Protein AF-0000000075452890 (afdb_homodimer)

Foldseek 3Di:
DAFEEEEEPCQDFLNVLLQVVSVVVPHAYEYEYQDCVNNVVVVRPSYDYDRADLLDPVRLVVVLVCCVPPVLAHQFYEADDFDFFFAAPVPQDPVNLVVRLSRLPVSVVSSCVSRVVRYAANGEYEYEAAQLLDPPGDHDGRGVSRSVSSVNNLVVQLVVLVVCVVRNYAGEYEHEADEPTPVNCVNPVPDDDPHYSNNVSVVVNVCRVPVSVPDGSYYDYHYPDHD/DAFEEEEEPCQDFLNVLLQVVSVVVPHAYEYEYQDCVNNVVVVRPSYDYDHADLLDPVRLVVVLVCCVPPVLAHQFYEADDFDFWFAAPVPQDPVNLVVRLSRLPVSVVSSCVSRVVRYAANGEYEYEAAQLLDPPGDHDGRGVSRSVSSVNNLVVQLVVLVVCVVRNYAGEYEHEADEPTPVNCVNPVPDDDPHYSNRVSVVVNVCRVPVSVPDGSYYDYHYPDHD

Solvent-accessible surface area (backbone atoms only — not comparable to full-atom values): 22468 Å² total; per-residue (Å²): 130,70,47,36,33,39,34,30,36,20,48,48,51,42,29,31,38,30,50,52,53,45,26,73,73,56,21,39,28,42,36,25,15,71,50,48,62,59,51,56,69,64,72,47,91,34,54,44,76,44,75,31,45,67,72,36,67,65,40,50,51,52,49,41,51,45,37,68,75,69,60,59,52,37,42,28,41,37,45,52,44,72,50,79,57,79,40,54,72,84,71,55,45,70,67,57,38,47,60,26,34,35,43,38,36,52,16,49,53,52,52,48,53,59,47,50,86,30,42,48,72,73,14,24,37,37,36,57,42,30,42,52,17,43,82,90,49,77,54,58,69,25,30,50,50,32,22,11,29,27,10,16,37,48,26,32,33,31,26,48,15,56,57,30,46,90,58,38,35,24,16,33,29,40,21,35,37,49,42,52,35,73,68,44,36,71,74,35,74,86,60,82,47,90,36,43,27,58,60,52,18,52,54,51,52,53,40,56,76,49,37,56,82,79,42,61,35,41,79,43,80,53,59,94,51,68,131,128,70,46,36,34,39,35,31,36,19,48,48,52,41,30,32,37,31,50,52,52,45,26,72,73,56,20,39,27,42,37,25,14,71,49,47,63,60,53,57,70,65,73,45,91,34,54,44,78,44,75,32,47,67,73,34,68,66,39,51,52,52,48,42,50,44,36,67,77,69,60,60,52,37,43,28,40,35,44,52,45,70,50,79,58,78,39,55,72,85,71,56,46,70,66,56,38,48,58,26,33,35,44,38,35,53,16,48,53,50,52,47,54,58,48,50,86,32,40,48,72,72,15,26,36,36,36,56,42,29,42,50,17,42,81,90,48,78,55,58,69,26,30,50,52,33,22,10,30,26,10,16,38,48,27,32,32,33,25,46,15,56,56,30,46,88,58,40,35,22,17,33,28,39,20,35,38,50,44,53,35,72,67,44,36,69,75,35,72,87,60,82,49,91,36,43,27,60,60,52,18,51,54,50,52,52,40,54,76,50,38,57,82,82,43,63,36,41,78,43,78,54,59,94,53,68,132

pLDDT: mean 97.66, std 2.26, range [83.19, 99.0]

Sequence (454 aa):
MAKKIIITGTSRGIGLALAKQLAEAGHQVLALSRNETPIQALKHQGIQSLPFDITSRTSLEQLSIFLKEQWGRVDVLIHNAGKLVNKPFEVITSSDFLSVYEVNVFGVAHLTQVVLPFMPTESHVVAISSMGGVQGSLKFSGLAAYSSSKGALITLMELLAEEYKDKKIAFNTLALGAVQTEMLQEAFPDYQANTSPEQMAEFIANFALNGHKWFNGKLIQVSNTTPMAKKIIITGTSRGIGLALAKQLAEAGHQVLALSRNETPIQALKHQGIQSLPFDITSRTSLEQLSIFLKEQWGRVDVLIHNAGKLVNKPFEVITSSDFLSVYEVNVFGVAHLTQVVLPFMPTESHVVAISSMGGVQGSLKFSGLAAYSSSKGALITLMELLAEEYKDKKIAFNTLALGAVQTEMLQEAFPDYQANTSPEQMAEFIANFALNGHKWFNGKLIQVSNTTP

Radius of gyration: 22.56 Å; Cα contacts (8 Å, |Δi|>4): 1018; chains: 2; bounding box: 53×70×48 Å

Nearest PDB structures (foldseek):
  5b1y-assembly1_A  TM=8.473E-01  e=6.277E-19  Aeropyrum pernix K1
  5jc8-assembly1_B  TM=8.813E-01  e=8.696E-18  Paraburkholderia xenovorans LB400
  6ci8-assembly1_B  TM=8.709E-01  e=1.117E-17  Mycolicibacterium smegmatis MC2 155
  5jc8-assembly1_A  TM=8.730E-01  e=8.810E-17  Paraburkholderia xenovorans LB400
  5jc8-assembly1_D  TM=8.670E-01  e=1.205E-16  Paraburkholderia xenovorans LB400

InterPro domains:
  IPR002347 Short-chain dehydrogenase/reductase SDR [PF00106] (3-190)
  IPR002347 Short-chain dehydrogenase/reductase SDR [PR00080] (72-83)
  IPR002347 Short-chain dehydrogenase/reductase SDR [PR00080] (123-131)
  IPR002347 Short-chain dehydrogenase/reductase SDR [PR00080] (146-165)
  IPR002347 Short-chain dehydrogenase/reductase SDR [PR00081] (4-21)
  IPR002347 Short-chain dehydrogenase/reductase SDR [PR00081] (72-83)
  IPR002347 Short-chain dehydrogenase/reductase SDR [PR00081] (117-133)
  IPR002347 Short-chain dehydrogenase/reductase SDR [PR00081] (146-165)
  IPR002347 Short-chain dehydrogenase/reductase SDR [PR00081] (167-184)
  IPR036291 NAD(P)-binding domain superfamily [SSF51735] (3-224)
  IPR057326 Ketoreductase domain [SM00822] (3-163)

Structure (mmCIF, N/CA/C/O backbone):
data_AF-0000000075452890-model_v1
#
loop_
_entity.id
_entity.type
_entity.pdbx_description
1 polymer '3-ketoacyl-acyl carrier protein reductase'
#
loop_
_atom_site.group_PDB
_atom_site.id
_atom_site.type_symbol
_atom_site.label_atom_id
_atom_site.label_alt_id
_atom_site.label_comp_id
_atom_site.label_asym_id
_atom_site.label_entity_id
_atom_site.label_seq_id
_atom_site.pdbx_PDB_ins_code
_atom_site.Cartn_x
_atom_site.Cartn_y
_atom_site.Cartn_z
_atom_site.occupancy
_atom_site.B_iso_or_equiv
_atom_site.auth_seq_id
_atom_site.auth_comp_id
_atom_site.auth_asym_id
_atom_site.auth_atom_id
_atom_site.pdbx_PDB_model_num
ATOM 1 N N . MET A 1 1 ? 3.787 -28.406 -22.344 1 83.44 1 MET A N 1
ATOM 2 C CA . MET A 1 1 ? 4.309 -29.141 -21.188 1 83.44 1 MET A CA 1
ATOM 3 C C . MET A 1 1 ? 3.631 -28.688 -19.891 1 83.44 1 MET A C 1
ATOM 5 O O . MET A 1 1 ? 3.223 -27.531 -19.781 1 83.44 1 MET A O 1
ATOM 9 N N . ALA A 1 2 ? 3.385 -29.578 -19.031 1 95.12 2 ALA A N 1
ATOM 10 C CA . ALA A 1 2 ? 2.711 -29.297 -17.766 1 95.12 2 ALA A CA 1
ATOM 11 C C . ALA A 1 2 ? 3.527 -28.344 -16.906 1 95.12 2 ALA A C 1
ATOM 13 O O . ALA A 1 2 ? 4.75 -28.453 -16.828 1 95.12 2 ALA A O 1
ATOM 14 N N . LYS A 1 3 ? 2.855 -27.312 -16.516 1 98.12 3 LYS A N 1
ATOM 15 C CA . LYS A 1 3 ? 3.479 -26.344 -15.625 1 98.12 3 LYS A CA 1
ATOM 16 C C . LYS A 1 3 ? 3.195 -26.672 -14.164 1 98.12 3 LYS A C 1
ATOM 18 O O . LYS A 1 3 ? 2.201 -27.344 -13.859 1 98.12 3 LYS A O 1
ATOM 23 N N . LYS A 1 4 ? 4.133 -26.281 -13.273 1 98.81 4 LYS A N 1
ATOM 24 C CA . LYS A 1 4 ? 3.932 -26.328 -11.836 1 98.81 4 LYS A CA 1
ATOM 25 C C . LYS A 1 4 ? 3.494 -24.984 -11.289 1 98.81 4 LYS A C 1
ATOM 27 O O . LYS A 1 4 ? 4.242 -24 -11.367 1 98.81 4 LYS A O 1
ATOM 32 N N . ILE A 1 5 ? 2.264 -24.953 -10.688 1 98.94 5 ILE A N 1
ATOM 33 C CA . ILE A 1 5 ? 1.604 -23.688 -10.375 1 98.94 5 ILE A CA 1
ATOM 34 C C . ILE A 1 5 ? 1.183 -23.672 -8.906 1 98.94 5 ILE A C 1
ATOM 36 O O . ILE A 1 5 ? 0.545 -24.609 -8.43 1 98.94 5 ILE A O 1
ATOM 40 N N . ILE A 1 6 ? 1.608 -22.625 -8.188 1 98.94 6 ILE A N 1
ATOM 41 C CA . ILE A 1 6 ? 1.151 -22.422 -6.816 1 98.94 6 ILE A CA 1
ATOM 42 C C . ILE A 1 6 ? 0.046 -21.359 -6.801 1 98.94 6 ILE A C 1
ATOM 44 O O . ILE A 1 6 ? 0.167 -20.312 -7.441 1 98.94 6 ILE A O 1
ATOM 48 N N . ILE A 1 7 ? -1.047 -21.641 -6.117 1 98.94 7 ILE A N 1
ATOM 49 C CA . ILE A 1 7 ? -2.154 -20.703 -5.969 1 98.94 7 ILE A CA 1
ATOM 50 C C . ILE A 1 7 ? -2.516 -20.562 -4.492 1 98.94 7 ILE A C 1
ATOM 52 O O . ILE A 1 7 ? -2.676 -21.562 -3.787 1 98.94 7 ILE A O 1
ATOM 56 N N . THR A 1 8 ? -2.615 -19.344 -4.023 1 98.88 8 THR A N 1
ATOM 57 C CA . THR A 1 8 ? -3.102 -19.109 -2.668 1 98.88 8 THR A CA 1
ATOM 58 C C . THR A 1 8 ? -4.602 -18.828 -2.672 1 98.88 8 THR A C 1
ATOM 60 O O . THR A 1 8 ? -5.148 -18.359 -3.67 1 98.88 8 THR A O 1
ATOM 63 N N . GLY A 1 9 ? -5.266 -19.062 -1.502 1 98.44 9 GLY A N 1
ATOM 64 C CA . GLY A 1 9 ? -6.68 -18.766 -1.364 1 98.44 9 GLY A CA 1
ATOM 65 C C . GLY A 1 9 ? -7.562 -19.656 -2.225 1 98.44 9 GLY A C 1
ATOM 66 O O . GLY A 1 9 ? -8.398 -19.156 -2.984 1 98.44 9 GLY A O 1
ATOM 67 N N . THR A 1 10 ? -7.453 -20.969 -2.045 1 98.5 10 THR A N 1
ATOM 68 C CA . THR A 1 10 ? -8.078 -21.891 -2.986 1 98.5 10 THR A CA 1
ATOM 69 C C . THR A 1 10 ? -9.297 -22.562 -2.352 1 98.5 10 THR A C 1
ATOM 71 O O . THR A 1 10 ? -9.797 -23.562 -2.873 1 98.5 10 THR A O 1
ATOM 74 N N . SER A 1 11 ? -9.805 -22.062 -1.229 1 97.44 11 SER A N 1
ATOM 75 C CA . SER A 1 11 ? -10.867 -22.734 -0.499 1 97.44 11 SER A CA 1
ATOM 76 C C . SER A 1 11 ? -12.234 -22.406 -1.097 1 97.44 11 SER A C 1
ATOM 78 O O . SER A 1 11 ? -13.219 -23.109 -0.824 1 97.44 11 SER A O 1
ATOM 80 N N . ARG A 1 12 ? -12.352 -21.312 -1.846 1 96.69 12 ARG A N 1
ATOM 81 C CA . ARG A 1 12 ? -13.617 -20.891 -2.439 1 96.69 12 ARG A CA 1
ATOM 82 C C . ARG A 1 12 ? -13.383 -19.875 -3.553 1 96.69 12 ARG A C 1
ATOM 84 O O . ARG A 1 12 ? -12.25 -19.469 -3.801 1 96.69 12 ARG A O 1
ATOM 91 N N . GLY A 1 13 ? -14.383 -19.609 -4.234 1 97.75 13 GLY A N 1
ATOM 92 C CA . GLY A 1 13 ? -14.367 -18.484 -5.156 1 97.75 13 GLY A CA 1
ATOM 93 C C . GLY A 1 13 ? -13.43 -18.672 -6.328 1 97.75 13 GLY A C 1
ATOM 94 O O . GLY A 1 13 ? -13.422 -19.734 -6.953 1 97.75 13 GLY A O 1
ATOM 95 N N . ILE A 1 14 ? -12.734 -17.625 -6.664 1 98.69 14 ILE A N 1
ATOM 96 C CA . ILE A 1 14 ? -11.883 -17.578 -7.848 1 98.69 14 ILE A CA 1
ATOM 97 C C . ILE A 1 14 ? -10.75 -18.594 -7.715 1 98.69 14 ILE A C 1
ATOM 99 O O . ILE A 1 14 ? -10.445 -19.312 -8.664 1 98.69 14 ILE A O 1
ATOM 103 N N . GLY A 1 15 ? -10.141 -18.688 -6.496 1 98.75 15 GLY A N 1
ATOM 104 C CA . GLY A 1 15 ? -9.016 -19.594 -6.281 1 98.75 15 GLY A CA 1
ATOM 105 C C . GLY A 1 15 ? -9.375 -21.047 -6.488 1 98.75 15 GLY A C 1
ATOM 106 O O . GLY A 1 15 ? -8.602 -21.812 -7.074 1 98.75 15 GLY A O 1
ATOM 107 N N . LEU A 1 16 ? -10.523 -21.391 -5.988 1 98.62 16 LEU A N 1
ATOM 108 C CA . LEU A 1 16 ? -11 -22.75 -6.152 1 98.62 16 LEU A CA 1
ATOM 109 C C . LEU A 1 16 ? -11.227 -23.078 -7.625 1 98.62 16 LEU A C 1
ATOM 111 O O . LEU A 1 16 ? -10.773 -24.109 -8.117 1 98.62 16 LEU A O 1
ATOM 115 N N . ALA A 1 17 ? -11.891 -22.172 -8.336 1 98.75 17 ALA A N 1
ATOM 116 C CA . ALA A 1 17 ? -12.164 -22.344 -9.766 1 98.75 17 ALA A CA 1
ATOM 117 C C . ALA A 1 17 ? -10.867 -22.391 -10.57 1 98.75 17 ALA A C 1
ATOM 119 O O . ALA A 1 17 ? -10.727 -23.172 -11.5 1 98.75 17 ALA A O 1
ATOM 120 N N . LEU A 1 18 ? -9.953 -21.594 -10.195 1 98.81 18 LEU A N 1
ATOM 121 C CA . LEU A 1 18 ? -8.664 -21.469 -10.867 1 98.81 18 LEU A CA 1
ATOM 122 C C . LEU A 1 18 ? -7.852 -22.75 -10.734 1 98.81 18 LEU A C 1
ATOM 124 O O . LEU A 1 18 ? -7.305 -23.25 -11.719 1 98.81 18 LEU A O 1
ATOM 128 N N . ALA A 1 19 ? -7.781 -23.266 -9.508 1 98.88 19 ALA A N 1
ATOM 129 C CA . ALA A 1 19 ? -7.066 -24.516 -9.266 1 98.88 19 ALA A CA 1
ATOM 130 C C . ALA A 1 19 ? -7.648 -25.656 -10.102 1 98.88 19 ALA A C 1
ATOM 132 O O . ALA A 1 19 ? -6.91 -26.406 -10.75 1 98.88 19 ALA A O 1
ATOM 133 N N . LYS A 1 20 ? -8.93 -25.719 -10.141 1 98.69 20 LYS A N 1
ATOM 134 C CA . LYS A 1 20 ? -9.625 -26.75 -10.898 1 98.69 20 LYS A CA 1
ATOM 135 C C . LYS A 1 20 ? -9.32 -26.625 -12.391 1 98.69 20 LYS A C 1
ATOM 137 O O . LYS A 1 20 ? -8.945 -27.609 -13.039 1 98.69 20 LYS A O 1
ATOM 142 N N . GLN A 1 21 ? -9.43 -25.438 -12.922 1 98.81 21 GLN A N 1
ATOM 143 C CA . GLN A 1 21 ? -9.281 -25.219 -14.359 1 98.81 21 GLN A CA 1
ATOM 144 C C . GLN A 1 21 ? -7.848 -25.5 -14.812 1 98.81 21 GLN A C 1
ATOM 146 O O . GLN A 1 21 ? -7.633 -26.125 -15.852 1 98.81 21 GLN A O 1
ATOM 151 N N . LEU A 1 22 ? -6.879 -25.094 -14.047 1 98.88 22 LEU A N 1
ATOM 152 C CA . LEU A 1 22 ? -5.48 -25.312 -14.406 1 98.88 22 LEU A CA 1
ATOM 153 C C . LEU A 1 22 ? -5.121 -26.797 -14.336 1 98.88 22 LEU A C 1
ATOM 155 O O . LEU A 1 22 ? -4.398 -27.297 -15.188 1 98.88 22 LEU A O 1
ATOM 159 N N . ALA A 1 23 ? -5.656 -27.469 -13.328 1 98.75 23 ALA A N 1
ATOM 160 C CA . ALA A 1 23 ? -5.422 -28.906 -13.219 1 98.75 23 ALA A CA 1
ATOM 161 C C . ALA A 1 23 ? -6.07 -29.656 -14.375 1 98.75 23 ALA A C 1
ATOM 163 O O . ALA A 1 23 ? -5.465 -30.562 -14.953 1 98.75 23 ALA A O 1
ATOM 164 N N . GLU A 1 24 ? -7.262 -29.25 -14.703 1 98.44 24 GLU A N 1
ATOM 165 C CA . GLU A 1 24 ? -7.984 -29.875 -15.805 1 98.44 24 GLU A CA 1
ATOM 166 C C . GLU A 1 24 ? -7.27 -29.641 -17.141 1 98.44 24 GLU A C 1
ATOM 168 O O . GLU A 1 24 ? -7.363 -30.469 -18.047 1 98.44 24 GLU A O 1
ATOM 173 N N . ALA A 1 25 ? -6.562 -28.594 -17.219 1 98.38 25 ALA A N 1
ATOM 174 C CA . ALA A 1 25 ? -5.797 -28.281 -18.422 1 98.38 25 ALA A CA 1
ATOM 175 C C . ALA A 1 25 ? -4.484 -29.062 -18.453 1 98.38 25 ALA A C 1
ATOM 177 O O . ALA A 1 25 ? -3.686 -28.906 -19.391 1 98.38 25 ALA A O 1
ATOM 178 N N . GLY A 1 26 ? -4.207 -29.828 -17.375 1 98.44 26 GLY A N 1
ATOM 179 C CA . GLY A 1 26 ? -3.08 -30.75 -17.406 1 98.44 26 GLY A CA 1
ATOM 180 C C . GLY A 1 26 ? -1.889 -30.266 -16.609 1 98.44 26 GLY A C 1
ATOM 181 O O . GLY A 1 26 ? -0.814 -30.859 -16.656 1 98.44 26 GLY A O 1
ATOM 182 N N . HIS A 1 27 ? -2.061 -29.156 -15.859 1 98.75 27 HIS A N 1
ATOM 183 C CA . HIS A 1 27 ? -0.966 -28.625 -15.062 1 98.75 27 HIS A CA 1
ATOM 184 C C . HIS A 1 27 ? -0.968 -29.203 -13.648 1 98.75 27 HIS A C 1
ATOM 186 O O . HIS A 1 27 ? -1.946 -29.828 -13.234 1 98.75 27 HIS A O 1
ATOM 192 N N . GLN A 1 28 ? 0.163 -29.141 -12.961 1 98.62 28 GLN A N 1
ATOM 193 C CA . GLN A 1 28 ? 0.269 -29.484 -11.547 1 98.62 28 GLN A CA 1
ATOM 194 C C . GLN A 1 28 ? 0.029 -28.266 -10.664 1 98.62 28 GLN A C 1
ATOM 196 O O . GLN A 1 28 ? 0.708 -27.25 -10.805 1 98.62 28 GLN A O 1
ATOM 201 N N . VAL A 1 29 ? -0.927 -28.422 -9.805 1 98.81 29 VAL A N 1
ATOM 202 C CA . VAL A 1 29 ? -1.322 -27.281 -8.984 1 98.81 29 VAL A CA 1
ATOM 203 C C . VAL A 1 29 ? -1.058 -27.578 -7.512 1 98.81 29 VAL A C 1
ATOM 205 O O . VAL A 1 29 ? -1.469 -28.625 -7 1 98.81 29 VAL A O 1
ATOM 208 N N . LEU A 1 30 ? -0.268 -26.781 -6.848 1 98.81 30 LEU A N 1
ATOM 209 C CA . LEU A 1 30 ? -0.199 -26.75 -5.395 1 98.81 30 LEU A CA 1
ATOM 210 C C . LEU A 1 30 ? -1.158 -25.703 -4.828 1 98.81 30 LEU A C 1
ATOM 212 O O . LEU A 1 30 ? -0.927 -24.5 -4.969 1 98.81 30 LEU A O 1
ATOM 216 N N . ALA A 1 31 ? -2.238 -26.203 -4.254 1 98.75 31 ALA A N 1
ATOM 217 C CA . ALA A 1 31 ? -3.322 -25.359 -3.76 1 98.75 31 ALA A CA 1
ATOM 218 C C . ALA A 1 31 ? -3.137 -25.047 -2.277 1 98.75 31 ALA A C 1
ATOM 220 O O . ALA A 1 31 ? -3.139 -25.953 -1.438 1 98.75 31 ALA A O 1
ATOM 221 N N . LEU A 1 32 ? -2.982 -23.766 -1.971 1 98.75 32 LEU A N 1
ATOM 222 C CA . LEU A 1 32 ? -2.717 -23.328 -0.606 1 98.75 32 LEU A CA 1
ATOM 223 C C . LEU A 1 32 ? -3.928 -22.609 -0.023 1 98.75 32 LEU A C 1
ATOM 225 O O . LEU A 1 32 ? -4.398 -21.625 -0.588 1 98.75 32 LEU A O 1
ATOM 229 N N . SER A 1 33 ? -4.441 -23.062 1.021 1 98 33 SER A N 1
ATOM 230 C CA . SER A 1 33 ? -5.512 -22.406 1.759 1 98 33 SER A CA 1
ATOM 231 C C . SER A 1 33 ? -5.586 -22.906 3.197 1 98 33 SER A C 1
ATOM 233 O O . SER A 1 33 ? -5.066 -23.969 3.514 1 98 33 SER A O 1
ATOM 235 N N . ARG A 1 34 ? -6.188 -22.172 4.055 1 96.12 34 ARG A N 1
ATOM 236 C CA . ARG A 1 34 ? -6.348 -22.562 5.449 1 96.12 34 ARG A CA 1
ATOM 237 C C . ARG A 1 34 ? -7.32 -23.734 5.582 1 96.12 34 ARG A C 1
ATOM 239 O O . ARG A 1 34 ? -7.121 -24.609 6.418 1 96.12 34 ARG A O 1
ATOM 246 N N . ASN A 1 35 ? -8.336 -23.625 4.777 1 95.5 35 ASN A N 1
ATOM 247 C CA . ASN A 1 35 ? -9.305 -24.703 4.695 1 95.5 35 ASN A CA 1
ATOM 248 C C . ASN A 1 35 ? -9.156 -25.5 3.398 1 95.5 35 ASN A C 1
ATOM 250 O O . ASN A 1 35 ? -9.562 -25.031 2.332 1 95.5 35 ASN A O 1
ATOM 254 N N . GLU A 1 36 ? -8.711 -26.703 3.549 1 95.38 36 GLU A N 1
ATOM 255 C CA . GLU A 1 36 ? -8.398 -27.5 2.359 1 95.38 36 GLU A CA 1
ATOM 256 C C . GLU A 1 36 ? -9.586 -28.359 1.944 1 95.38 36 GLU A C 1
ATOM 258 O O . GLU A 1 36 ? -9.547 -29.016 0.907 1 95.38 36 GLU A O 1
ATOM 263 N N . THR A 1 37 ? -10.57 -28.328 2.695 1 96.75 37 THR A N 1
ATOM 264 C CA . THR A 1 37 ? -11.656 -29.281 2.496 1 96.75 37 THR A CA 1
ATOM 265 C C . THR A 1 37 ? -12.266 -29.125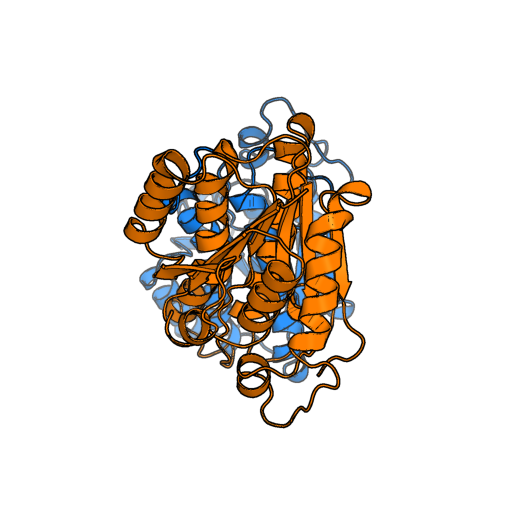 1.104 1 96.75 37 THR A C 1
ATOM 267 O O . THR A 1 37 ? -12.398 -30.109 0.367 1 96.75 37 THR A O 1
ATOM 270 N N . PRO A 1 38 ? -12.555 -27.922 0.668 1 96.94 38 PRO A N 1
ATOM 271 C CA . PRO A 1 38 ? -13.18 -27.781 -0.649 1 96.94 38 PRO A CA 1
ATOM 272 C C . PRO A 1 38 ? -12.266 -28.219 -1.786 1 96.94 38 PRO A C 1
ATOM 274 O O . PRO A 1 38 ? -12.727 -28.828 -2.758 1 96.94 38 PRO A O 1
ATOM 277 N N . ILE A 1 39 ? -10.992 -27.953 -1.711 1 97.19 39 ILE A N 1
ATOM 278 C CA . ILE A 1 39 ? -10.047 -28.281 -2.77 1 97.19 39 ILE A CA 1
ATOM 279 C C . ILE A 1 39 ? -9.805 -29.781 -2.789 1 97.19 39 ILE A C 1
ATOM 281 O O . ILE A 1 39 ? -9.656 -30.391 -3.859 1 97.19 39 ILE A O 1
ATOM 285 N N . GLN A 1 40 ? -9.75 -30.422 -1.661 1 97.12 40 GLN A N 1
ATOM 286 C CA . GLN A 1 40 ? -9.57 -31.859 -1.566 1 97.12 40 GLN A CA 1
ATOM 287 C C . GLN A 1 40 ? -10.773 -32.625 -2.141 1 97.12 40 GLN A C 1
ATOM 289 O O . GLN A 1 40 ? -10.625 -33.688 -2.723 1 97.12 40 GLN A O 1
ATOM 294 N N . ALA A 1 41 ? -11.891 -31.984 -1.988 1 97.38 41 ALA A N 1
ATOM 295 C CA . ALA A 1 41 ? -13.125 -32.594 -2.455 1 97.38 41 ALA A CA 1
ATOM 296 C C . ALA A 1 41 ? -13.141 -32.719 -3.977 1 97.38 41 ALA A C 1
ATOM 298 O O . ALA A 1 41 ? -13.898 -33.531 -4.535 1 97.38 41 ALA A O 1
ATOM 299 N N . LEU A 1 42 ? -12.297 -32.031 -4.672 1 96.81 42 LEU A N 1
ATOM 300 C CA . LEU A 1 42 ? -12.219 -32.094 -6.129 1 96.81 42 LEU A CA 1
ATOM 301 C C . LEU A 1 42 ? -11.609 -33.438 -6.566 1 96.81 42 LEU A C 1
ATOM 303 O O . LEU A 1 42 ? -11.828 -33.875 -7.695 1 96.81 42 LEU A O 1
ATOM 307 N N . LYS A 1 43 ? -10.742 -34.062 -5.742 1 97.12 43 LYS A N 1
ATOM 308 C CA . LYS A 1 43 ? -10.109 -35.375 -5.957 1 97.12 43 LYS A CA 1
ATOM 309 C C . LYS A 1 43 ? -9.398 -35.406 -7.312 1 97.12 43 LYS A C 1
ATOM 311 O O . LYS A 1 43 ? -9.5 -36.406 -8.039 1 97.12 43 LYS A O 1
ATOM 316 N N . HIS A 1 44 ? -8.836 -34.344 -7.668 1 97.62 44 HIS A N 1
ATOM 317 C CA . HIS A 1 44 ? -8.117 -34.281 -8.93 1 97.62 44 HIS A CA 1
ATOM 318 C C . HIS A 1 44 ? -6.645 -34.625 -8.742 1 97.62 44 HIS A C 1
ATOM 320 O O . HIS A 1 44 ? -5.973 -34.062 -7.871 1 97.62 44 HIS A O 1
ATOM 326 N N . GLN A 1 45 ? -6.086 -35.469 -9.562 1 97.12 45 GLN A N 1
ATOM 327 C CA . GLN A 1 45 ? -4.73 -35.969 -9.414 1 97.12 45 GLN A CA 1
ATOM 328 C C . GLN A 1 45 ? -3.695 -34.875 -9.633 1 97.12 45 GLN A C 1
ATOM 330 O O . GLN A 1 45 ? -2.572 -34.969 -9.133 1 97.12 45 GLN A O 1
ATOM 335 N N . GLY A 1 46 ? -4.082 -33.812 -10.375 1 98.12 46 GLY A N 1
ATOM 336 C CA . GLY A 1 46 ? -3.166 -32.719 -10.656 1 98.12 46 GLY A CA 1
ATOM 337 C C . GLY A 1 46 ? -3.141 -31.656 -9.57 1 98.12 46 GLY A C 1
ATOM 338 O O . GLY A 1 46 ? -2.408 -30.672 -9.672 1 98.12 46 GLY A O 1
ATOM 339 N N . ILE A 1 47 ? -3.928 -31.859 -8.477 1 98.56 47 ILE A N 1
ATOM 340 C CA . ILE A 1 47 ? -3.994 -30.875 -7.398 1 98.56 47 ILE A CA 1
ATOM 341 C C . ILE A 1 47 ? -3.436 -31.484 -6.113 1 98.56 47 ILE A C 1
ATOM 343 O O . ILE A 1 47 ? -3.914 -32.531 -5.648 1 98.56 47 ILE A O 1
ATOM 347 N N . GLN A 1 48 ? -2.432 -30.891 -5.652 1 97.94 48 GLN A N 1
ATOM 348 C CA . GLN A 1 48 ? -1.959 -31.141 -4.293 1 97.94 48 GLN A CA 1
ATOM 349 C C . GLN A 1 48 ? -2.311 -29.984 -3.361 1 97.94 48 GLN A C 1
ATOM 351 O O . GLN A 1 48 ? -2.076 -28.828 -3.691 1 97.94 48 GLN A O 1
ATOM 356 N N . SER A 1 49 ? -2.951 -30.375 -2.285 1 97 49 SER A N 1
ATOM 357 C CA . SER A 1 49 ? -3.344 -29.344 -1.328 1 97 49 SER A CA 1
ATOM 358 C C . SER A 1 49 ? -2.416 -29.328 -0.119 1 97 49 SER A C 1
ATOM 360 O O . SER A 1 49 ? -1.949 -30.375 0.324 1 97 49 SER A O 1
ATOM 362 N N . LEU A 1 50 ? -2.088 -28.156 0.398 1 95.75 50 LEU A N 1
ATOM 363 C CA . LEU A 1 50 ? -1.329 -27.953 1.626 1 95.75 50 LEU A CA 1
ATOM 364 C C . LEU A 1 50 ? -2.018 -26.922 2.521 1 95.75 50 LEU A C 1
ATOM 366 O O . LEU A 1 50 ? -2.324 -25.812 2.08 1 95.75 50 LEU A O 1
ATOM 370 N N . PRO A 1 51 ? -2.367 -27.391 3.748 1 96.12 51 PRO A N 1
ATOM 371 C CA . PRO A 1 51 ? -2.852 -26.359 4.672 1 96.12 51 PRO A CA 1
ATOM 372 C C . PRO A 1 51 ? -1.859 -25.219 4.852 1 96.12 51 PRO A C 1
ATOM 374 O O . PRO A 1 51 ? -0.69 -25.453 5.168 1 96.12 51 PRO A O 1
ATOM 377 N N . PHE A 1 52 ? -2.369 -24 4.672 1 98.06 52 PHE A N 1
ATOM 378 C CA . PHE A 1 52 ? -1.423 -22.891 4.566 1 98.06 52 PHE A CA 1
ATOM 379 C C . PHE A 1 52 ? -2.057 -21.594 5.043 1 98.06 52 PHE A C 1
ATOM 381 O O . PHE A 1 52 ? -3.1 -21.172 4.535 1 98.06 52 PHE A O 1
ATOM 388 N N . ASP A 1 53 ? -1.425 -21.031 6.059 1 98.31 53 ASP A N 1
ATOM 389 C CA . ASP A 1 53 ? -1.708 -19.656 6.484 1 98.31 53 ASP A CA 1
ATOM 390 C C . ASP A 1 53 ? -0.596 -18.703 6.051 1 98.31 53 ASP A C 1
ATOM 392 O O . ASP A 1 53 ? 0.503 -18.734 6.609 1 98.31 53 ASP A O 1
ATOM 396 N N . ILE A 1 54 ? -0.932 -17.875 5.129 1 98.12 54 ILE A N 1
ATOM 397 C CA . ILE A 1 54 ? 0.058 -17.031 4.453 1 98.12 54 ILE A CA 1
ATOM 398 C C . ILE A 1 54 ? 0.724 -16.109 5.465 1 98.12 54 ILE A C 1
ATOM 400 O O . ILE A 1 54 ? 1.79 -15.547 5.195 1 98.12 54 ILE A O 1
ATOM 404 N N . THR A 1 55 ? 0.13 -15.898 6.633 1 97.44 55 THR A N 1
ATOM 405 C CA . THR A 1 55 ? 0.68 -15.008 7.648 1 97.44 55 THR A CA 1
ATOM 406 C C . THR A 1 55 ? 1.542 -15.781 8.641 1 97.44 55 THR A C 1
ATOM 408 O O . THR A 1 55 ? 2.113 -15.203 9.562 1 97.44 55 THR A O 1
ATOM 411 N N . SER A 1 56 ? 1.655 -17.094 8.469 1 97.88 56 SER A N 1
ATOM 412 C CA . SER A 1 56 ? 2.32 -17.953 9.43 1 97.88 56 SER A CA 1
ATOM 413 C C . SER A 1 56 ? 3.748 -18.281 9 1 97.88 56 SER A C 1
ATOM 415 O O . SER A 1 56 ? 3.961 -18.859 7.934 1 97.88 56 SER A O 1
ATOM 417 N N . ARG A 1 57 ? 4.633 -18 9.883 1 96.25 57 ARG A N 1
ATOM 418 C CA . ARG A 1 57 ? 6.023 -18.328 9.617 1 96.25 57 ARG A CA 1
ATOM 419 C C . ARG A 1 57 ? 6.199 -19.844 9.445 1 96.25 57 ARG A C 1
ATOM 421 O O . ARG A 1 57 ? 6.945 -20.281 8.578 1 96.25 57 ARG A O 1
ATOM 428 N N . THR A 1 58 ? 5.566 -20.547 10.227 1 97.62 58 THR A N 1
ATOM 429 C CA . THR A 1 58 ? 5.637 -22.016 10.172 1 97.62 58 THR A CA 1
ATOM 430 C C . THR A 1 58 ? 5.117 -22.531 8.836 1 97.62 58 THR A C 1
ATOM 432 O O . THR A 1 58 ? 5.707 -23.438 8.242 1 97.62 58 THR A O 1
ATOM 435 N N . SER A 1 59 ? 4.016 -21.984 8.344 1 98.25 59 SER A N 1
ATOM 436 C CA . SER A 1 59 ? 3.484 -22.375 7.043 1 98.25 59 SER A CA 1
ATOM 437 C C . SER A 1 59 ? 4.496 -22.109 5.934 1 98.25 59 SER A C 1
ATOM 439 O O . SER A 1 59 ? 4.688 -22.953 5.051 1 98.25 59 SER A O 1
ATOM 441 N N . LEU A 1 60 ? 5.152 -21.016 6 1 98.31 60 LEU A N 1
ATOM 442 C CA . LEU A 1 60 ? 6.137 -20.641 4.992 1 98.31 60 LEU A CA 1
ATOM 443 C C . LEU A 1 60 ? 7.336 -21.578 5.023 1 98.31 60 LEU A C 1
ATOM 445 O O . LEU A 1 60 ? 7.832 -21.984 3.975 1 98.31 60 LEU A O 1
ATOM 449 N N . GLU A 1 61 ? 7.73 -21.906 6.203 1 97.69 61 GLU A N 1
ATOM 450 C CA . GLU A 1 61 ? 8.852 -22.828 6.352 1 97.69 61 GLU A CA 1
ATOM 451 C C . GLU A 1 61 ? 8.508 -24.203 5.801 1 97.69 61 GLU A C 1
ATOM 453 O O . GLU A 1 61 ? 9.32 -24.828 5.113 1 97.69 61 GLU A O 1
ATOM 458 N N . GLN A 1 62 ? 7.375 -24.625 6.109 1 97.75 62 GLN A N 1
ATOM 459 C CA . GLN A 1 62 ? 6.922 -25.922 5.613 1 97.75 62 GLN A CA 1
ATOM 460 C C . GLN A 1 62 ? 6.867 -25.938 4.09 1 97.75 62 GLN A C 1
ATOM 462 O O . GLN A 1 62 ? 7.238 -26.938 3.461 1 97.75 62 GLN A O 1
ATOM 467 N N . LEU A 1 63 ? 6.398 -24.875 3.541 1 98.5 63 LEU A N 1
ATOM 468 C CA . LEU A 1 63 ? 6.352 -24.797 2.086 1 98.5 63 LEU A CA 1
ATOM 469 C C . LEU A 1 63 ? 7.758 -24.828 1.493 1 98.5 63 LEU A C 1
ATOM 471 O O . LEU A 1 63 ? 7.988 -25.5 0.477 1 98.5 63 LEU A O 1
ATOM 475 N N . SER A 1 64 ? 8.648 -24.109 2.104 1 98.25 64 SER A N 1
ATOM 476 C CA . SER A 1 64 ? 10.031 -24.094 1.631 1 98.25 64 SER A CA 1
ATOM 477 C C . SER A 1 64 ? 10.609 -25.516 1.599 1 98.25 64 SER A C 1
ATOM 479 O O . SER A 1 64 ? 11.234 -25.906 0.615 1 98.25 64 SER A O 1
ATOM 481 N N . ILE A 1 65 ? 10.367 -26.234 2.648 1 98.06 65 ILE A N 1
ATOM 482 C CA . ILE A 1 65 ? 10.852 -27.609 2.748 1 98.06 65 ILE A CA 1
ATOM 483 C C . ILE A 1 65 ? 10.203 -28.469 1.665 1 98.06 65 ILE A C 1
ATOM 485 O O . ILE A 1 65 ? 10.883 -29.219 0.966 1 98.06 65 ILE A O 1
ATOM 489 N N . PHE A 1 66 ? 8.938 -28.328 1.51 1 97.94 66 PHE A N 1
ATOM 490 C CA . PHE A 1 66 ? 8.195 -29.078 0.509 1 97.94 66 PHE A CA 1
ATOM 491 C C . PHE A 1 66 ? 8.75 -28.812 -0.887 1 97.94 66 PHE A C 1
ATOM 493 O O . PHE A 1 66 ? 8.953 -29.75 -1.665 1 97.94 66 PHE A O 1
ATOM 500 N N . LEU A 1 67 ? 8.984 -27.547 -1.239 1 98.44 67 LEU A N 1
ATOM 501 C CA . LEU A 1 67 ? 9.492 -27.188 -2.557 1 98.44 67 LEU A CA 1
ATOM 502 C C . LEU A 1 67 ? 10.883 -27.75 -2.783 1 98.44 67 LEU A C 1
ATOM 504 O O . LEU A 1 67 ? 11.195 -28.234 -3.875 1 98.44 67 LEU A O 1
ATOM 508 N N . LYS A 1 68 ? 11.672 -27.719 -1.762 1 97.94 68 LYS A N 1
ATOM 509 C CA . LYS A 1 68 ? 13.039 -28.219 -1.862 1 97.94 68 LYS A CA 1
ATOM 510 C C . LYS A 1 68 ? 13.062 -29.734 -2.051 1 97.94 68 LYS A C 1
ATOM 512 O O . LYS A 1 68 ? 13.812 -30.25 -2.879 1 97.94 68 LYS A O 1
ATOM 517 N N . GLU A 1 69 ? 12.219 -30.406 -1.409 1 97.75 69 GLU A N 1
ATOM 518 C CA . GLU A 1 69 ? 12.312 -31.859 -1.32 1 97.75 69 GLU A CA 1
ATOM 519 C C . GLU A 1 69 ? 11.438 -32.531 -2.367 1 97.75 69 GLU A C 1
ATOM 521 O O . GLU A 1 69 ? 11.734 -33.656 -2.807 1 97.75 69 GLU A O 1
ATOM 526 N N . GLN A 1 70 ? 10.375 -31.828 -2.764 1 95.75 70 GLN A N 1
ATOM 527 C CA . GLN A 1 70 ? 9.391 -32.562 -3.555 1 95.75 70 GLN A CA 1
ATOM 528 C C . GLN A 1 70 ? 9.188 -31.891 -4.914 1 95.75 70 GLN A C 1
ATOM 530 O O . GLN A 1 70 ? 9.125 -32.594 -5.938 1 95.75 70 GLN A O 1
ATOM 535 N N . TRP A 1 71 ? 9.062 -30.625 -5.066 1 95.94 71 TRP A N 1
ATOM 536 C CA . TRP A 1 71 ? 8.656 -29.984 -6.312 1 95.94 71 TRP A CA 1
ATOM 537 C C . TRP A 1 71 ? 9.867 -29.516 -7.105 1 95.94 71 TRP A C 1
ATOM 539 O O . TRP A 1 71 ? 9.938 -29.719 -8.32 1 95.94 71 TRP A O 1
ATOM 549 N N . GLY A 1 72 ? 10.758 -28.797 -6.406 1 96.75 72 GLY A N 1
ATOM 550 C CA . GLY A 1 72 ? 12.031 -28.375 -6.973 1 96.75 72 GLY A CA 1
ATOM 551 C C . GLY A 1 72 ? 11.883 -27.219 -7.953 1 96.75 72 GLY A C 1
ATOM 552 O O . GLY A 1 72 ? 12.867 -26.562 -8.289 1 96.75 72 GLY A O 1
ATOM 553 N N . ARG A 1 73 ? 10.672 -27.047 -8.469 1 97.88 73 ARG A N 1
ATOM 554 C CA . ARG A 1 73 ? 10.469 -26 -9.477 1 97.88 73 ARG A CA 1
ATOM 555 C C . ARG A 1 73 ? 9.062 -25.406 -9.375 1 97.88 73 ARG A C 1
ATOM 557 O O . ARG A 1 73 ? 8.109 -26.125 -9.055 1 97.88 73 ARG A O 1
ATOM 564 N N . VAL A 1 74 ? 9 -24.109 -9.664 1 98.88 74 VAL A N 1
ATOM 565 C CA . VAL A 1 74 ? 7.719 -23.406 -9.766 1 98.88 74 VAL A CA 1
ATOM 566 C C . VAL A 1 74 ? 7.699 -22.531 -11.008 1 98.88 74 VAL A C 1
ATOM 568 O O . VAL A 1 74 ? 8.523 -21.625 -11.148 1 98.88 74 VAL A O 1
ATOM 571 N N . ASP A 1 75 ? 6.719 -22.766 -11.875 1 98.88 75 ASP A N 1
ATOM 572 C CA . ASP A 1 75 ? 6.625 -22 -13.117 1 98.88 75 ASP A CA 1
ATOM 573 C C . ASP A 1 75 ? 5.766 -20.75 -12.93 1 98.88 75 ASP A C 1
ATOM 575 O O . ASP A 1 75 ? 6.008 -19.719 -13.562 1 98.88 75 ASP A O 1
ATOM 579 N N . VAL A 1 76 ? 4.742 -20.875 -12.117 1 98.94 76 VAL A N 1
ATOM 580 C CA . VAL A 1 76 ? 3.791 -19.781 -11.906 1 98.94 76 VAL A CA 1
ATOM 581 C C . VAL A 1 76 ? 3.393 -19.719 -10.438 1 98.94 76 VAL A C 1
ATOM 583 O O . VAL A 1 76 ? 3.129 -20.75 -9.812 1 98.94 76 VAL A O 1
ATOM 586 N N . LEU A 1 77 ? 3.445 -18.578 -9.859 1 98.94 77 LEU A N 1
ATOM 587 C CA . LEU A 1 77 ? 2.904 -18.266 -8.539 1 98.94 77 LEU A CA 1
ATOM 588 C C . LEU A 1 77 ? 1.759 -17.266 -8.641 1 98.94 77 LEU A C 1
ATOM 590 O O . LEU A 1 77 ? 1.936 -16.172 -9.164 1 98.94 77 LEU A O 1
ATOM 594 N N . ILE A 1 78 ? 0.578 -17.656 -8.195 1 99 78 ILE A N 1
ATOM 595 C CA . ILE A 1 78 ? -0.59 -16.781 -8.25 1 99 78 ILE A CA 1
ATOM 596 C C . ILE A 1 78 ? -1.022 -16.406 -6.836 1 99 78 ILE A C 1
ATOM 598 O O . ILE A 1 78 ? -1.505 -17.25 -6.082 1 99 78 ILE A O 1
ATOM 602 N N . HIS A 1 79 ? -0.833 -15.18 -6.52 1 98.94 79 HIS A N 1
ATOM 603 C CA . HIS A 1 79 ? -1.339 -14.617 -5.27 1 98.94 79 HIS A CA 1
ATOM 604 C C . HIS A 1 79 ? -2.816 -14.258 -5.387 1 98.94 79 HIS A C 1
ATOM 606 O O . HIS A 1 79 ? -3.162 -13.156 -5.816 1 98.94 79 HIS A O 1
ATOM 612 N N . ASN A 1 80 ? -3.625 -15.133 -4.918 1 98.88 80 ASN A N 1
ATOM 613 C CA . ASN A 1 80 ? -5.066 -14.945 -5.035 1 98.88 80 ASN A CA 1
ATOM 614 C C . ASN A 1 80 ? -5.707 -14.672 -3.68 1 98.88 80 ASN A C 1
ATOM 616 O O . ASN A 1 80 ? -6.758 -14.031 -3.605 1 98.88 80 ASN A O 1
ATOM 620 N N . ALA A 1 81 ? -5.062 -15.156 -2.607 1 98.5 81 ALA A N 1
ATOM 621 C CA . ALA A 1 81 ? -5.602 -14.922 -1.269 1 98.5 81 ALA A CA 1
ATOM 622 C C . ALA A 1 81 ? -5.73 -13.43 -0.978 1 98.5 81 ALA A C 1
ATOM 624 O O . ALA A 1 81 ? -4.887 -12.633 -1.397 1 98.5 81 ALA A O 1
ATOM 625 N N . GLY A 1 82 ? -6.754 -13.062 -0.351 1 98 82 GLY A N 1
ATOM 626 C CA . GLY A 1 82 ? -6.98 -11.688 0.057 1 98 82 GLY A CA 1
ATOM 627 C C . GLY A 1 82 ? -7.887 -11.562 1.269 1 98 82 GLY A C 1
ATOM 628 O O . GLY A 1 82 ? -8.664 -12.477 1.561 1 98 82 GLY A O 1
ATOM 629 N N . LYS A 1 83 ? -7.754 -10.516 1.954 1 98.06 83 LYS A N 1
ATOM 630 C CA . LYS A 1 83 ? -8.57 -10.188 3.115 1 98.06 83 LYS A CA 1
ATOM 631 C C . LYS A 1 83 ? -9.164 -8.789 2.99 1 98.06 83 LYS A C 1
ATOM 633 O O . LYS A 1 83 ? -8.492 -7.859 2.531 1 98.06 83 LYS A O 1
ATOM 638 N N . LEU A 1 84 ? -10.398 -8.727 3.318 1 97.94 84 LEU A N 1
ATOM 639 C CA . LEU A 1 84 ? -11.164 -7.488 3.299 1 97.94 84 LEU A CA 1
ATOM 640 C C . LEU A 1 84 ? -11.789 -7.215 4.664 1 97.94 84 LEU A C 1
ATOM 642 O O . LEU A 1 84 ? -12.297 -8.133 5.312 1 97.94 84 LEU A O 1
ATOM 646 N N . VAL A 1 85 ? -11.641 -6.012 5.113 1 97.38 85 VAL A N 1
ATOM 647 C CA . VAL A 1 85 ? -12.398 -5.492 6.246 1 97.38 85 VAL A CA 1
ATOM 648 C C . VAL A 1 85 ? -13.203 -4.27 5.812 1 97.38 85 VAL A C 1
ATOM 650 O O . VAL A 1 85 ? -12.648 -3.312 5.266 1 97.38 85 VAL A O 1
ATOM 653 N N . ASN A 1 86 ? -14.516 -4.371 5.945 1 97.38 86 ASN A N 1
ATOM 654 C CA . ASN A 1 86 ? -15.406 -3.256 5.641 1 97.38 86 ASN A CA 1
ATOM 655 C C . ASN A 1 86 ? -15.875 -2.551 6.91 1 97.38 86 ASN A C 1
ATOM 657 O O . ASN A 1 86 ? -16.734 -3.062 7.629 1 97.38 86 ASN A O 1
ATOM 661 N N . LYS A 1 87 ? -15.289 -1.398 7.172 1 97.69 87 LYS A N 1
ATOM 662 C CA . LYS A 1 87 ? -15.562 -0.597 8.359 1 97.69 87 LYS A CA 1
ATOM 663 C C . LYS A 1 87 ? -15.367 0.89 8.078 1 97.69 87 LYS A C 1
ATOM 665 O O . LYS A 1 87 ? -14.406 1.277 7.406 1 97.69 87 LYS A O 1
ATOM 670 N N . PRO A 1 88 ? -16.297 1.738 8.633 1 98.25 88 PRO A N 1
ATOM 671 C CA . PRO A 1 88 ? -16.031 3.174 8.508 1 98.25 88 PRO A CA 1
ATOM 672 C C . PRO A 1 88 ? -14.641 3.568 9 1 98.25 88 PRO A C 1
ATOM 674 O O . PRO A 1 88 ? -14.148 2.994 9.977 1 98.25 88 PRO A O 1
ATOM 677 N N . PHE A 1 89 ? -14.047 4.582 8.336 1 98.62 89 PHE A N 1
ATOM 678 C CA . PHE A 1 89 ? -12.672 4.953 8.641 1 98.62 89 PHE A CA 1
ATOM 679 C C . PHE A 1 89 ? -12.547 5.414 10.094 1 98.62 89 PHE A C 1
ATOM 681 O O . PHE A 1 89 ? -11.539 5.152 10.75 1 98.62 89 PHE A O 1
ATOM 688 N N . GLU A 1 90 ? -13.547 5.945 10.578 1 97.81 90 GLU A N 1
ATOM 689 C CA . GLU A 1 90 ? -13.5 6.531 11.914 1 97.81 90 GLU A CA 1
ATOM 690 C C . GLU A 1 90 ? -13.328 5.453 12.984 1 97.81 90 GLU A C 1
ATOM 692 O O . GLU A 1 90 ? -12.82 5.73 14.078 1 97.81 90 GLU A O 1
ATOM 697 N N . VAL A 1 91 ? -13.695 4.227 12.648 1 97.19 91 VAL A N 1
ATOM 698 C CA . VAL A 1 91 ? -13.727 3.246 13.727 1 97.19 91 VAL A CA 1
ATOM 699 C C . VAL A 1 91 ? -12.828 2.061 13.383 1 97.19 91 VAL A C 1
ATOM 701 O O . VAL A 1 91 ? -12.68 1.135 14.188 1 97.19 91 VAL A O 1
ATOM 704 N N . ILE A 1 92 ? -12.258 2.049 12.195 1 97.94 92 ILE A N 1
ATOM 705 C CA . ILE A 1 92 ? -11.336 0.969 11.867 1 97.94 92 ILE A CA 1
ATOM 706 C C . ILE A 1 92 ? -10.117 1.036 12.789 1 97.94 92 ILE A C 1
ATOM 708 O O . ILE A 1 92 ? -9.617 2.121 13.086 1 97.94 92 ILE A O 1
ATOM 712 N N . THR A 1 93 ? -9.609 -0.088 13.266 1 96.81 93 THR A N 1
ATOM 713 C CA . THR A 1 93 ? -8.555 -0.137 14.273 1 96.81 93 THR A CA 1
ATOM 714 C C . THR A 1 93 ? -7.215 -0.479 13.641 1 96.81 93 THR A C 1
ATOM 716 O O . THR A 1 93 ? -7.152 -0.87 12.477 1 96.81 93 THR A O 1
ATOM 719 N N . SER A 1 94 ? -6.199 -0.323 14.43 1 94.69 94 SER A N 1
ATOM 720 C CA . SER A 1 94 ? -4.867 -0.723 13.992 1 94.69 94 SER A CA 1
ATOM 721 C C . SER A 1 94 ? -4.805 -2.221 13.711 1 94.69 94 SER A C 1
ATOM 723 O O . SER A 1 94 ? -4.125 -2.65 12.773 1 94.69 94 SER A O 1
ATOM 725 N N . SER A 1 95 ? -5.477 -2.908 14.523 1 96.69 95 SER A N 1
ATOM 726 C CA . SER A 1 95 ? -5.516 -4.355 14.336 1 96.69 95 SER A CA 1
ATOM 727 C C . SER A 1 95 ? -6.223 -4.723 13.039 1 96.69 95 SER A C 1
ATOM 729 O O . SER A 1 95 ? -5.828 -5.676 12.359 1 96.69 95 SER A O 1
ATOM 731 N N . ASP A 1 96 ? -7.246 -3.975 12.68 1 97.5 96 ASP A N 1
ATOM 732 C CA . ASP A 1 96 ? -7.93 -4.188 11.406 1 97.5 96 ASP A CA 1
ATOM 733 C C . ASP A 1 96 ? -6.988 -3.949 10.234 1 97.5 96 ASP A C 1
ATOM 735 O O . ASP A 1 96 ? -6.887 -4.785 9.328 1 97.5 96 ASP A O 1
ATOM 739 N N . PHE A 1 97 ? -6.266 -2.805 10.281 1 97.06 97 PHE A N 1
ATOM 740 C CA . PHE A 1 97 ? -5.305 -2.5 9.227 1 97.06 97 PHE A CA 1
ATOM 741 C C . PHE A 1 97 ? -4.258 -3.6 9.117 1 97.06 97 PHE A C 1
ATOM 743 O O . PHE A 1 97 ? -4.023 -4.137 8.031 1 97.06 97 PHE A O 1
ATOM 750 N N . LEU A 1 98 ? -3.73 -3.898 10.25 1 97.69 98 LEU A N 1
ATOM 751 C CA . LEU A 1 98 ? -2.635 -4.863 10.273 1 97.69 98 LEU A CA 1
ATOM 752 C C . LEU A 1 98 ? -3.084 -6.211 9.727 1 97.69 98 LEU A C 1
ATOM 754 O O . LEU A 1 98 ? -2.369 -6.836 8.938 1 97.69 98 LEU A O 1
ATOM 758 N N . SER A 1 99 ? -4.242 -6.688 10.117 1 98.19 99 SER A N 1
ATOM 759 C CA . SER A 1 99 ? -4.719 -8 9.688 1 98.19 99 SER A CA 1
ATOM 760 C C . SER A 1 99 ? -4.879 -8.055 8.172 1 98.19 99 SER A C 1
ATOM 762 O O . SER A 1 99 ? -4.598 -9.086 7.547 1 98.19 99 SER A O 1
ATOM 764 N N . VAL A 1 100 ? -5.301 -6.988 7.539 1 98.75 100 VAL A N 1
ATOM 765 C CA . VAL A 1 100 ? -5.469 -6.922 6.094 1 98.75 100 VAL A CA 1
ATOM 766 C C . VAL A 1 100 ? -4.102 -6.922 5.41 1 98.75 100 VAL A C 1
ATOM 768 O O . VAL A 1 100 ? -3.871 -7.684 4.473 1 98.75 100 VAL A O 1
ATOM 771 N N . TYR A 1 101 ? -3.164 -6.168 5.895 1 98.75 101 TYR A N 1
ATOM 772 C CA . TYR A 1 101 ? -1.854 -6.016 5.27 1 98.75 101 TYR A CA 1
ATOM 773 C C . TYR A 1 101 ? -1.018 -7.277 5.445 1 98.75 101 TYR A C 1
ATOM 775 O O . TYR A 1 101 ? -0.205 -7.613 4.578 1 98.75 101 TYR A O 1
ATOM 783 N N . GLU A 1 102 ? -1.218 -7.945 6.551 1 98.5 102 GLU A N 1
ATOM 784 C CA . GLU A 1 102 ? -0.503 -9.203 6.773 1 98.5 102 GLU A CA 1
ATOM 785 C C . GLU A 1 102 ? -0.822 -10.219 5.68 1 98.5 102 GLU A C 1
ATOM 787 O O . GLU A 1 102 ? 0.054 -10.969 5.25 1 98.5 102 GLU A O 1
ATOM 792 N N . VAL A 1 103 ? -1.998 -10.203 5.254 1 98.62 103 VAL A N 1
ATOM 793 C CA . VAL A 1 103 ? -2.416 -11.156 4.23 1 98.62 103 VAL A CA 1
ATOM 794 C C . VAL A 1 103 ? -2.111 -10.594 2.846 1 98.62 103 VAL A C 1
ATOM 796 O O . VAL A 1 103 ? -1.461 -11.25 2.031 1 98.62 103 VAL A O 1
ATOM 799 N N . ASN A 1 104 ? -2.5 -9.359 2.607 1 98.88 104 ASN A N 1
ATOM 800 C CA . ASN A 1 104 ? -2.547 -8.82 1.25 1 98.88 104 ASN A CA 1
ATOM 801 C C . ASN A 1 104 ? -1.175 -8.344 0.789 1 98.88 104 ASN A C 1
ATOM 803 O O . ASN A 1 104 ? -0.945 -8.164 -0.409 1 98.88 104 ASN A O 1
ATOM 807 N N . VAL A 1 105 ? -0.301 -8.086 1.747 1 98.88 105 VAL A N 1
ATOM 808 C CA . VAL A 1 105 ? 0.956 -7.469 1.335 1 98.88 105 VAL A CA 1
ATOM 809 C C . VAL A 1 105 ? 2.131 -8.242 1.932 1 98.88 105 VAL A C 1
ATOM 811 O O . VAL A 1 105 ? 2.932 -8.828 1.199 1 98.88 105 VAL A O 1
ATOM 814 N N . PHE A 1 106 ? 2.178 -8.344 3.285 1 98.62 106 PHE A N 1
ATOM 815 C CA . PHE A 1 106 ? 3.34 -8.953 3.92 1 98.62 106 PHE A CA 1
ATOM 816 C C . PHE A 1 106 ? 3.41 -10.445 3.609 1 98.62 106 PHE A C 1
ATOM 818 O O . PHE A 1 106 ? 4.477 -10.969 3.287 1 98.62 106 PHE A O 1
ATOM 825 N N . GLY A 1 107 ? 2.27 -11.102 3.736 1 98.5 107 GLY A N 1
ATOM 826 C CA . GLY A 1 107 ? 2.225 -12.516 3.387 1 98.5 107 GLY A CA 1
ATOM 827 C C . GLY A 1 107 ? 2.619 -12.781 1.948 1 98.5 107 GLY A C 1
ATOM 828 O O . GLY A 1 107 ? 3.334 -13.75 1.666 1 98.5 107 GLY A O 1
ATOM 829 N N . VAL A 1 108 ? 2.168 -11.953 1.062 1 98.81 108 VAL A N 1
ATOM 830 C CA . VAL A 1 108 ? 2.502 -12.062 -0.355 1 98.81 108 VAL A CA 1
ATOM 831 C C . VAL A 1 108 ? 4.012 -11.906 -0.542 1 98.81 108 VAL A C 1
ATOM 833 O O . VAL A 1 108 ? 4.633 -12.695 -1.262 1 98.81 108 VAL A O 1
ATOM 836 N N . ALA A 1 109 ? 4.582 -10.914 0.071 1 98.81 109 ALA A N 1
ATOM 837 C CA . ALA A 1 109 ? 6.016 -10.672 -0.039 1 98.81 109 ALA A CA 1
ATOM 838 C C . ALA A 1 109 ? 6.816 -11.875 0.457 1 98.81 109 ALA A C 1
ATOM 840 O O . ALA A 1 109 ? 7.723 -12.352 -0.231 1 98.81 109 ALA A O 1
ATOM 841 N N . HIS A 1 110 ? 6.449 -12.367 1.567 1 98.44 110 HIS A N 1
ATOM 842 C CA . HIS A 1 110 ? 7.238 -13.438 2.176 1 98.44 110 HIS A CA 1
ATOM 843 C C . HIS A 1 110 ? 7.059 -14.75 1.424 1 98.44 110 HIS A C 1
ATOM 845 O O . HIS A 1 110 ? 8.008 -15.523 1.286 1 98.44 110 HIS A O 1
ATOM 851 N N . LEU A 1 111 ? 5.863 -15.023 1.013 1 98.81 111 LEU A N 1
ATOM 852 C CA . LEU A 1 111 ? 5.652 -16.203 0.178 1 98.81 111 LEU A CA 1
ATOM 853 C C . LEU A 1 111 ? 6.484 -16.109 -1.099 1 98.81 111 LEU A C 1
ATOM 855 O O . LEU A 1 111 ? 7.086 -17.109 -1.519 1 98.81 111 LEU A O 1
ATOM 859 N N . THR A 1 112 ? 6.48 -14.945 -1.731 1 98.88 112 THR A N 1
ATOM 860 C CA . THR A 1 112 ? 7.285 -14.75 -2.932 1 98.88 112 THR A CA 1
ATOM 861 C C . THR A 1 112 ? 8.758 -15.047 -2.654 1 98.88 112 THR A C 1
ATOM 863 O O . THR A 1 112 ? 9.414 -15.719 -3.447 1 98.88 112 THR A O 1
ATOM 866 N N . GLN A 1 113 ? 9.258 -14.578 -1.502 1 98.75 113 GLN A N 1
ATOM 867 C CA . GLN A 1 113 ? 10.641 -14.828 -1.123 1 98.75 113 GLN A CA 1
ATOM 868 C C . GLN A 1 113 ? 10.93 -16.328 -1.046 1 98.75 113 GLN A C 1
ATOM 870 O O . GLN A 1 113 ? 11.984 -16.781 -1.496 1 98.75 113 GLN A O 1
ATOM 875 N N . VAL A 1 114 ? 9.992 -17.062 -0.485 1 98.62 114 VAL A N 1
ATOM 876 C CA . VAL A 1 114 ? 10.148 -18.5 -0.288 1 98.62 114 VAL A CA 1
ATOM 877 C C . VAL A 1 114 ? 10.172 -19.203 -1.641 1 98.62 114 VAL A C 1
ATOM 879 O O . VAL A 1 114 ? 10.898 -20.172 -1.828 1 98.62 114 VAL A O 1
ATOM 882 N N . VAL A 1 115 ? 9.461 -18.719 -2.633 1 98.88 115 VAL A N 1
ATOM 883 C CA . VAL A 1 115 ? 9.227 -19.438 -3.885 1 98.88 115 VAL A CA 1
ATOM 884 C C . VAL A 1 115 ? 10.281 -19.031 -4.91 1 98.88 115 VAL A C 1
ATOM 886 O O . VAL A 1 115 ? 10.664 -19.844 -5.766 1 98.88 115 VAL A O 1
ATOM 889 N N . LEU A 1 116 ? 10.852 -17.875 -4.789 1 98.69 116 LEU A N 1
ATOM 890 C CA . LEU A 1 116 ? 11.727 -17.25 -5.773 1 98.69 116 LEU A CA 1
ATOM 891 C C . LEU A 1 116 ? 12.891 -18.172 -6.129 1 98.69 116 LEU A C 1
ATOM 893 O O . LEU A 1 116 ? 13.195 -18.359 -7.309 1 98.69 116 LEU A O 1
ATOM 897 N N . PRO A 1 117 ? 13.5 -18.844 -5.105 1 98.12 117 PRO A N 1
ATOM 898 C CA . PRO A 1 117 ? 14.656 -19.672 -5.434 1 98.12 117 PRO A CA 1
ATOM 899 C C . PRO A 1 117 ? 14.297 -20.844 -6.344 1 98.12 117 PRO A C 1
ATOM 901 O O . PRO A 1 117 ? 15.18 -21.453 -6.949 1 98.12 117 PRO A O 1
ATOM 904 N N . PHE A 1 118 ? 13.086 -21.141 -6.516 1 98.69 118 PHE A N 1
ATOM 905 C CA . PHE A 1 118 ? 12.648 -22.312 -7.27 1 98.69 118 PHE A CA 1
ATOM 906 C C . PHE A 1 118 ? 12.062 -21.906 -8.617 1 98.69 118 PHE A C 1
ATOM 908 O O . PHE A 1 118 ? 11.594 -22.75 -9.375 1 98.69 118 PHE A O 1
ATOM 915 N N . MET A 1 119 ? 12.094 -20.578 -8.922 1 98.75 119 MET A N 1
ATOM 916 C CA . MET A 1 119 ? 11.492 -20.062 -10.156 1 98.75 119 MET A CA 1
ATOM 917 C C . MET A 1 119 ? 12.539 -19.891 -11.242 1 98.75 119 MET A C 1
ATOM 919 O O . MET A 1 119 ? 13.453 -19.078 -11.102 1 98.75 119 MET A O 1
ATOM 923 N N . PRO A 1 120 ? 12.422 -20.609 -12.281 1 98.12 120 PRO A N 1
ATOM 924 C CA . PRO A 1 120 ? 13.375 -20.469 -13.383 1 98.12 120 PRO A CA 1
ATOM 925 C C . PRO A 1 120 ? 13.086 -19.234 -14.242 1 98.12 120 PRO A C 1
ATOM 927 O O . PRO A 1 120 ? 12.094 -18.531 -14.023 1 98.12 120 PRO A O 1
ATOM 930 N N . THR A 1 121 ? 13.945 -19.094 -15.164 1 97.44 121 THR A N 1
ATOM 931 C CA . THR A 1 121 ? 13.719 -18.078 -16.188 1 97.44 121 THR A CA 1
ATOM 932 C C . THR A 1 121 ? 12.375 -18.281 -16.875 1 97.44 121 THR A C 1
ATOM 934 O O . THR A 1 121 ? 11.953 -19.422 -17.078 1 97.44 121 THR A O 1
ATOM 937 N N . GLU A 1 122 ? 11.656 -17.125 -17.094 1 97.06 122 GLU A N 1
ATOM 938 C CA . GLU A 1 122 ? 10.375 -17.109 -17.797 1 97.06 122 GLU A CA 1
ATOM 939 C C . GLU A 1 122 ? 9.234 -17.531 -16.875 1 97.06 122 GLU A C 1
ATOM 941 O O . GLU A 1 122 ? 8.133 -17.828 -17.344 1 97.06 122 GLU A O 1
ATOM 946 N N . SER A 1 123 ? 9.531 -17.641 -15.57 1 98.69 123 SER A N 1
ATOM 947 C CA . SER A 1 123 ? 8.461 -17.844 -14.594 1 98.69 123 SER A CA 1
ATOM 948 C C . SER A 1 123 ? 7.602 -16.578 -14.461 1 98.69 123 SER A C 1
ATOM 950 O O . SER A 1 123 ? 8 -15.5 -14.898 1 98.69 123 SER A O 1
ATOM 952 N N . HIS A 1 124 ? 6.406 -16.812 -13.891 1 98.94 124 HIS A N 1
ATOM 953 C CA . HIS A 1 124 ? 5.438 -15.719 -13.812 1 98.94 124 HIS A CA 1
ATOM 954 C C . HIS A 1 124 ? 4.805 -15.648 -12.43 1 98.94 124 HIS A C 1
ATOM 956 O O . HIS A 1 124 ? 4.27 -16.641 -11.93 1 98.94 124 HIS A O 1
ATOM 962 N N . VAL A 1 125 ? 4.965 -14.508 -11.82 1 98.94 125 VAL A N 1
ATOM 963 C CA . VAL A 1 125 ? 4.223 -14.203 -10.602 1 98.94 125 VAL A CA 1
ATOM 964 C C . VAL A 1 125 ? 3.053 -13.273 -10.93 1 98.94 125 VAL A C 1
ATOM 966 O O . VAL A 1 125 ? 3.244 -12.203 -11.516 1 98.94 125 VAL A O 1
ATOM 969 N N . VAL A 1 126 ? 1.835 -13.719 -10.602 1 99 126 VAL A N 1
ATOM 970 C CA . VAL A 1 126 ? 0.627 -12.938 -10.836 1 99 126 VAL A CA 1
ATOM 971 C C . VAL A 1 126 ? -0.046 -12.609 -9.5 1 99 126 VAL A C 1
ATOM 973 O O . VAL A 1 126 ? -0.378 -13.516 -8.734 1 99 126 VAL A O 1
ATOM 976 N N . ALA A 1 127 ? -0.192 -11.359 -9.242 1 98.94 127 ALA A N 1
ATOM 977 C CA . ALA A 1 127 ? -0.916 -10.938 -8.047 1 98.94 127 ALA A CA 1
ATOM 978 C C . ALA A 1 127 ? -2.316 -10.445 -8.398 1 98.94 127 ALA A C 1
ATOM 980 O O . ALA A 1 127 ? -2.494 -9.695 -9.359 1 98.94 127 ALA A O 1
ATOM 981 N N . ILE A 1 128 ? -3.273 -10.906 -7.641 1 98.94 128 ILE A N 1
ATOM 982 C CA . ILE A 1 128 ? -4.645 -10.453 -7.836 1 98.94 128 ILE A CA 1
ATOM 983 C C . ILE A 1 128 ? -4.922 -9.25 -6.938 1 98.94 128 ILE A C 1
ATOM 985 O O . ILE A 1 128 ? -4.969 -9.375 -5.711 1 98.94 128 ILE A O 1
ATOM 989 N N . SER A 1 129 ? -5.059 -8.117 -7.523 1 98.69 129 SER A N 1
ATOM 990 C CA . SER A 1 129 ? -5.496 -6.898 -6.844 1 98.69 129 SER A CA 1
ATOM 991 C C . SER A 1 129 ? -6.969 -6.609 -7.117 1 98.69 129 SER A C 1
ATOM 993 O O . SER A 1 129 ? -7.773 -7.535 -7.234 1 98.69 129 SER A O 1
ATOM 995 N N . SER A 1 130 ? -7.387 -5.414 -6.977 1 98.12 130 SER A N 1
ATOM 996 C CA . SER A 1 130 ? -8.742 -4.93 -7.215 1 98.12 130 SER A CA 1
ATOM 997 C C . SER A 1 130 ? -8.734 -3.549 -7.859 1 98.12 130 SER A C 1
ATOM 999 O O . SER A 1 130 ? -7.734 -2.83 -7.781 1 98.12 130 SER A O 1
ATOM 1001 N N . MET A 1 131 ? -9.852 -3.195 -8.5 1 98.06 131 MET A N 1
ATOM 1002 C CA . MET A 1 131 ? -9.992 -1.839 -9.023 1 98.06 131 MET A CA 1
ATOM 1003 C C . MET A 1 131 ? -9.844 -0.808 -7.906 1 98.06 131 MET A C 1
ATOM 1005 O O . MET A 1 131 ? -9.359 0.302 -8.148 1 98.06 131 MET A O 1
ATOM 1009 N N . GLY A 1 132 ? -10.164 -1.201 -6.699 1 97.75 132 GLY A N 1
ATOM 1010 C CA . GLY A 1 132 ? -10.016 -0.316 -5.555 1 97.75 132 GLY A CA 1
ATOM 1011 C C . GLY A 1 132 ? -8.57 0.044 -5.258 1 97.75 132 GLY A C 1
ATOM 1012 O O . GLY A 1 132 ? -8.305 1.026 -4.562 1 97.75 132 GLY A O 1
ATOM 1013 N N . GLY A 1 133 ? -7.617 -0.763 -5.754 1 98.62 133 GLY A N 1
ATOM 1014 C CA . GLY A 1 133 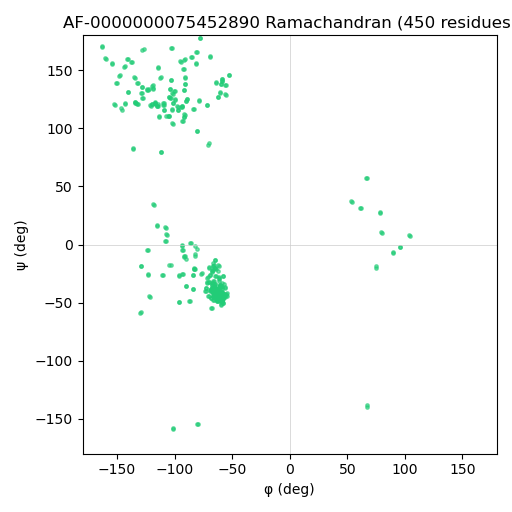? -6.203 -0.496 -5.547 1 98.62 133 GLY A CA 1
ATOM 1015 C C . GLY A 1 133 ? -5.586 0.342 -6.652 1 98.62 133 GLY A C 1
ATOM 1016 O O . GLY A 1 133 ? -4.445 0.794 -6.531 1 98.62 133 GLY A O 1
ATOM 1017 N N . VAL A 1 134 ? -6.348 0.53 -7.723 1 98.75 134 VAL A N 1
ATOM 1018 C CA . VAL A 1 134 ? -5.836 1.266 -8.875 1 98.75 134 VAL A CA 1
ATOM 1019 C C . VAL A 1 134 ? -5.895 2.766 -8.602 1 98.75 134 VAL A C 1
ATOM 1021 O O . VAL A 1 134 ? -6.961 3.307 -8.297 1 98.75 134 VAL A O 1
ATOM 1024 N N . GLN A 1 135 ? -4.773 3.441 -8.703 1 98.62 135 GLN A N 1
ATOM 1025 C CA . GLN A 1 135 ? -4.742 4.887 -8.508 1 98.62 135 GLN A CA 1
ATOM 1026 C C . GLN A 1 135 ? -5.633 5.598 -9.523 1 98.62 135 GLN A C 1
ATOM 1028 O O . GLN A 1 135 ? -5.594 5.285 -10.711 1 98.62 135 GLN A O 1
ATOM 1033 N N . GLY A 1 136 ? -6.477 6.492 -9.031 1 97.75 136 GLY A N 1
ATOM 1034 C CA . GLY A 1 136 ? -7.352 7.273 -9.891 1 97.75 136 GLY A CA 1
ATOM 1035 C C . GLY A 1 136 ? -8.695 6.613 -10.141 1 97.75 136 GLY A C 1
ATOM 1036 O O . GLY A 1 136 ? -9.586 7.207 -10.758 1 97.75 136 GLY A O 1
ATOM 1037 N N . SER A 1 137 ? -8.883 5.371 -9.688 1 97.62 137 SER A N 1
ATOM 1038 C CA . SER A 1 137 ? -10.164 4.691 -9.859 1 97.62 137 SER A CA 1
ATOM 1039 C C . SER A 1 137 ? -11.164 5.125 -8.797 1 97.62 137 SER A C 1
ATOM 1041 O O . SER A 1 137 ? -10.797 5.762 -7.805 1 97.62 137 SER A O 1
ATOM 1043 N N . LEU A 1 138 ? -12.391 4.785 -9.055 1 95.94 138 LEU A N 1
ATOM 1044 C CA . LEU A 1 138 ? -13.43 5.027 -8.062 1 95.94 138 LEU A CA 1
ATOM 1045 C C . LEU A 1 138 ? -13.125 4.289 -6.762 1 95.94 138 LEU A C 1
ATOM 1047 O O . LEU A 1 138 ? -12.695 3.131 -6.785 1 95.94 138 LEU A O 1
ATOM 1051 N N . LYS A 1 139 ? -13.367 5.012 -5.617 1 98.06 139 LYS A N 1
ATOM 1052 C CA . LYS A 1 139 ? -13.195 4.41 -4.297 1 98.06 139 LYS A CA 1
ATOM 1053 C C . LYS A 1 139 ? -14.523 4.301 -3.561 1 98.06 139 LYS A C 1
ATOM 1055 O O . LYS A 1 139 ? -15.438 5.09 -3.801 1 98.06 139 LYS A O 1
ATOM 1060 N N . PHE A 1 140 ? -14.57 3.328 -2.689 1 97.19 140 PHE A N 1
ATOM 1061 C CA . PHE A 1 140 ? -15.789 3.119 -1.916 1 97.19 140 PHE A CA 1
ATOM 1062 C C . PHE A 1 140 ? -15.508 3.268 -0.424 1 97.19 140 PHE A C 1
ATOM 1064 O O . PHE A 1 140 ? -14.555 2.689 0.096 1 97.19 140 PHE A O 1
ATOM 1071 N N . SER A 1 141 ? -16.453 3.986 0.265 1 97.44 141 SER A N 1
ATOM 1072 C CA . SER A 1 141 ? -16.328 4.199 1.704 1 97.44 141 SER A CA 1
ATOM 1073 C C . SER A 1 141 ? -16.281 2.873 2.455 1 97.44 141 SER A C 1
ATOM 1075 O O . SER A 1 141 ? -16.969 1.919 2.088 1 97.44 141 SER A O 1
ATOM 1077 N N . GLY A 1 142 ? -15.461 2.846 3.5 1 97.94 142 GLY A N 1
ATOM 1078 C CA . GLY A 1 142 ? -15.422 1.685 4.375 1 97.94 142 GLY A CA 1
ATOM 1079 C C . GLY A 1 142 ? -14.32 0.701 4.016 1 97.94 142 GLY A C 1
ATOM 1080 O O . GLY A 1 142 ? -14.07 -0.254 4.754 1 97.94 142 GLY A O 1
ATOM 1081 N N . LEU A 1 143 ? -13.562 0.983 2.936 1 98.38 143 LEU A N 1
ATOM 1082 C CA . LEU A 1 143 ? -12.609 0.003 2.43 1 98.38 143 LEU A CA 1
ATOM 1083 C C . LEU A 1 143 ? -11.188 0.545 2.5 1 98.38 143 LEU A C 1
ATOM 1085 O O . LEU A 1 143 ? -10.344 0.195 1.671 1 98.38 143 LEU A O 1
ATOM 1089 N N . ALA A 1 144 ? -10.883 1.329 3.49 1 98.75 144 ALA A N 1
ATOM 1090 C CA . ALA A 1 144 ? -9.602 2.018 3.594 1 98.75 144 ALA A CA 1
ATOM 1091 C C . ALA A 1 144 ? -8.445 1.02 3.639 1 98.75 144 ALA A C 1
ATOM 1093 O O . ALA A 1 144 ? -7.496 1.127 2.859 1 98.75 144 ALA A O 1
ATOM 1094 N N . ALA A 1 145 ? -8.531 0.035 4.535 1 98.81 145 ALA A N 1
ATOM 1095 C CA . ALA A 1 145 ? -7.445 -0.933 4.672 1 98.81 145 ALA A CA 1
ATOM 1096 C C . ALA A 1 145 ? -7.324 -1.805 3.426 1 98.81 145 ALA A C 1
ATOM 1098 O O . ALA A 1 145 ? -6.219 -2.057 2.941 1 98.81 145 ALA A O 1
ATOM 1099 N N . TYR A 1 146 ? -8.461 -2.189 2.889 1 98.69 146 TYR A N 1
ATOM 1100 C CA . TYR A 1 146 ? -8.477 -3.074 1.729 1 98.69 146 TYR A CA 1
ATOM 1101 C C . TYR A 1 146 ? -7.922 -2.367 0.497 1 98.69 146 TYR A C 1
ATOM 1103 O O . TYR A 1 146 ? -6.945 -2.822 -0.103 1 98.69 146 TYR A O 1
ATOM 1111 N N . SER A 1 147 ? -8.461 -1.22 0.146 1 98.75 147 SER A N 1
ATOM 1112 C CA . SER A 1 147 ? -8.07 -0.514 -1.069 1 98.75 147 SER A CA 1
ATOM 1113 C C . SER A 1 147 ? -6.594 -0.122 -1.027 1 98.75 147 SER A C 1
ATOM 1115 O O . SER A 1 147 ? -5.867 -0.316 -2.004 1 98.75 147 SER A O 1
ATOM 1117 N N . SER A 1 148 ? -6.18 0.403 0.092 1 98.88 148 SER A N 1
ATOM 1118 C CA . SER A 1 148 ? -4.781 0.806 0.197 1 98.88 148 SER A CA 1
ATOM 1119 C C . SER A 1 148 ? -3.85 -0.399 0.12 1 98.88 148 SER A C 1
ATOM 1121 O O . SER A 1 148 ? -2.777 -0.325 -0.483 1 98.88 148 SER A O 1
ATOM 1123 N N . SER A 1 149 ? -4.211 -1.553 0.702 1 98.94 149 SER A N 1
ATOM 1124 C CA . SER A 1 149 ? -3.391 -2.756 0.622 1 98.94 149 SER A CA 1
ATOM 1125 C C . SER A 1 149 ? -3.289 -3.262 -0.814 1 98.94 149 SER A C 1
ATOM 1127 O O . SER A 1 149 ? -2.236 -3.742 -1.235 1 98.94 149 SER A O 1
ATOM 1129 N N . LYS A 1 150 ? -4.363 -3.182 -1.512 1 98.94 150 LYS A N 1
ATOM 1130 C CA . LYS A 1 150 ? -4.371 -3.627 -2.902 1 98.94 150 LYS A CA 1
ATOM 1131 C C . LYS A 1 150 ? -3.561 -2.682 -3.785 1 98.94 150 LYS A C 1
ATOM 1133 O O . LYS A 1 150 ? -2.938 -3.113 -4.758 1 98.94 150 LYS A O 1
ATOM 1138 N N . GLY A 1 151 ? -3.547 -1.368 -3.443 1 98.94 151 GLY A N 1
ATOM 1139 C CA . GLY A 1 151 ? -2.623 -0.453 -4.094 1 98.94 151 GLY A CA 1
ATOM 1140 C C . GLY A 1 151 ? -1.168 -0.767 -3.797 1 98.94 151 GLY A C 1
ATOM 1141 O O . GLY A 1 151 ? -0.32 -0.705 -4.691 1 98.94 151 GLY A O 1
ATOM 1142 N N . ALA A 1 152 ? -0.909 -1.087 -2.549 1 98.94 152 ALA A N 1
ATOM 1143 C CA . ALA A 1 152 ? 0.437 -1.492 -2.15 1 98.94 152 ALA A CA 1
ATOM 1144 C C . ALA A 1 152 ? 0.907 -2.699 -2.955 1 98.94 152 ALA A C 1
ATOM 1146 O O . ALA A 1 152 ? 2.053 -2.744 -3.406 1 98.94 152 ALA A O 1
ATOM 1147 N N . LEU A 1 153 ? 0.026 -3.627 -3.127 1 98.94 153 LEU A N 1
ATOM 1148 C CA . LEU A 1 153 ? 0.333 -4.859 -3.848 1 98.94 153 LEU A CA 1
ATOM 1149 C C . LEU A 1 153 ? 0.75 -4.555 -5.285 1 98.94 153 LEU A C 1
ATOM 1151 O O . LEU A 1 153 ? 1.722 -5.125 -5.785 1 98.94 153 LEU A O 1
ATOM 1155 N N . ILE A 1 154 ? 0.036 -3.67 -5.934 1 98.94 154 ILE A N 1
ATOM 1156 C CA . ILE A 1 154 ? 0.344 -3.289 -7.309 1 98.94 154 ILE A CA 1
ATOM 1157 C C . ILE A 1 154 ? 1.761 -2.727 -7.383 1 98.94 154 ILE A C 1
ATOM 1159 O O . ILE A 1 154 ? 2.562 -3.154 -8.219 1 98.94 154 ILE A O 1
ATOM 1163 N N . THR A 1 155 ? 2.066 -1.82 -6.504 1 98.94 155 THR A N 1
ATOM 1164 C CA . THR A 1 155 ? 3.367 -1.16 -6.516 1 98.94 155 THR A CA 1
ATOM 1165 C C . THR A 1 155 ? 4.477 -2.146 -6.164 1 98.94 155 THR A C 1
ATOM 1167 O O . THR A 1 155 ? 5.578 -2.074 -6.715 1 98.94 155 THR A O 1
ATOM 1170 N N . LEU A 1 156 ? 4.184 -3.074 -5.281 1 98.94 156 LEU A N 1
ATOM 1171 C CA . LEU A 1 156 ? 5.148 -4.105 -4.914 1 98.94 156 LEU A CA 1
ATOM 1172 C C . LEU A 1 156 ? 5.52 -4.957 -6.125 1 98.94 156 LEU A C 1
ATOM 1174 O O . LEU A 1 156 ? 6.703 -5.207 -6.371 1 98.94 156 LEU A O 1
ATOM 1178 N N . MET A 1 157 ? 4.551 -5.336 -6.891 1 98.94 157 MET A N 1
ATOM 1179 C CA . MET A 1 157 ? 4.809 -6.16 -8.07 1 98.94 157 MET A CA 1
ATOM 1180 C C . MET A 1 157 ? 5.637 -5.398 -9.102 1 98.94 157 MET A C 1
ATOM 1182 O O . MET A 1 157 ? 6.523 -5.969 -9.734 1 98.94 157 MET A O 1
ATOM 1186 N N . GLU A 1 158 ? 5.324 -4.109 -9.266 1 98.94 158 GLU A N 1
ATOM 1187 C CA . GLU A 1 158 ? 6.121 -3.291 -10.18 1 98.94 158 GLU A CA 1
ATOM 1188 C C . GLU A 1 158 ? 7.582 -3.246 -9.742 1 98.94 158 GLU A C 1
ATOM 1190 O O . GLU A 1 158 ? 8.492 -3.336 -10.57 1 98.94 158 GLU A O 1
ATOM 1195 N N . LEU A 1 159 ? 7.793 -3.076 -8.445 1 98.88 159 LEU A N 1
ATOM 1196 C CA . LEU A 1 159 ? 9.156 -3.021 -7.922 1 98.88 159 LEU A CA 1
ATOM 1197 C C . LEU A 1 159 ? 9.875 -4.348 -8.141 1 98.88 159 LEU A C 1
ATOM 1199 O O . LEU A 1 159 ? 11.031 -4.363 -8.57 1 98.88 159 LEU A O 1
ATOM 1203 N N . LEU A 1 160 ? 9.195 -5.438 -7.895 1 98.94 160 LEU A N 1
ATOM 1204 C CA . LEU A 1 160 ? 9.82 -6.75 -8.023 1 98.94 160 LEU A CA 1
ATOM 1205 C C . LEU A 1 160 ? 10.148 -7.055 -9.484 1 98.94 160 LEU A C 1
ATOM 1207 O O . LEU A 1 160 ? 11.164 -7.684 -9.773 1 98.94 160 LEU A O 1
ATOM 1211 N N . ALA A 1 161 ? 9.258 -6.641 -10.391 1 98.88 161 ALA A N 1
ATOM 1212 C CA . ALA A 1 161 ? 9.555 -6.789 -11.812 1 98.88 161 ALA A CA 1
ATOM 1213 C C . ALA A 1 161 ? 10.883 -6.129 -12.164 1 98.88 161 ALA A C 1
ATOM 1215 O O . ALA A 1 161 ? 11.68 -6.688 -12.93 1 98.88 161 ALA A O 1
ATOM 1216 N N . GLU A 1 162 ? 11.086 -4.898 -11.625 1 98.69 162 GLU A N 1
ATOM 1217 C CA . GLU A 1 162 ? 12.344 -4.191 -11.867 1 98.69 162 GLU A CA 1
ATOM 1218 C C . GLU A 1 162 ? 13.516 -4.91 -11.211 1 98.69 162 GLU A C 1
ATOM 1220 O O . GLU A 1 162 ? 14.555 -5.113 -11.836 1 98.69 162 GLU A O 1
ATOM 1225 N N . GLU A 1 163 ? 13.344 -5.328 -10.008 1 98.62 163 GLU A N 1
ATOM 1226 C CA . GLU A 1 163 ? 14.43 -5.902 -9.219 1 98.62 163 GLU A CA 1
ATOM 1227 C C . GLU A 1 163 ? 14.852 -7.262 -9.773 1 98.62 163 GLU A C 1
ATOM 1229 O O . GLU A 1 163 ? 16.016 -7.652 -9.656 1 98.62 163 GLU A O 1
ATOM 1234 N N . TYR A 1 164 ? 13.953 -7.973 -10.445 1 98.62 164 TYR A N 1
ATOM 1235 C CA . TYR A 1 164 ? 14.258 -9.312 -10.938 1 98.62 164 TYR A CA 1
ATOM 1236 C C . TYR A 1 164 ? 14.242 -9.359 -12.461 1 98.62 164 TYR A C 1
ATOM 1238 O O . TYR A 1 164 ? 14.164 -10.438 -13.055 1 98.62 164 TYR A O 1
ATOM 1246 N N . LYS A 1 165 ? 14.297 -8.211 -13.07 1 97.62 165 LYS A N 1
ATOM 1247 C CA . LYS A 1 165 ? 14.242 -8.125 -14.523 1 97.62 165 LYS A CA 1
ATOM 1248 C C . LYS A 1 165 ? 15.359 -8.938 -15.164 1 97.62 165 LYS A C 1
ATOM 1250 O O . LYS A 1 165 ? 15.148 -9.586 -16.203 1 97.62 165 LYS A O 1
ATOM 1255 N N . ASP A 1 166 ? 16.531 -9 -14.516 1 97.69 166 ASP A N 1
ATOM 1256 C CA . ASP A 1 166 ? 17.688 -9.695 -15.086 1 97.69 166 ASP A CA 1
ATOM 1257 C C . ASP A 1 166 ? 17.531 -11.211 -14.953 1 97.69 166 ASP A C 1
ATOM 1259 O O . ASP A 1 166 ? 18.141 -11.969 -15.703 1 97.69 166 ASP A O 1
ATOM 1263 N N . LYS A 1 167 ? 16.75 -11.633 -14 1 97.75 167 LYS A N 1
ATOM 1264 C CA . LYS A 1 167 ? 16.453 -13.055 -13.852 1 97.75 167 LYS A CA 1
ATOM 1265 C C . LYS A 1 167 ? 15.328 -13.492 -14.789 1 97.75 167 LYS A C 1
ATOM 1267 O O . LYS A 1 167 ? 15.016 -14.68 -14.875 1 97.75 167 LYS A O 1
ATOM 1272 N N . LYS A 1 168 ? 14.688 -12.547 -15.398 1 97.94 168 LYS A N 1
ATOM 1273 C CA . LYS A 1 168 ? 13.617 -12.75 -16.375 1 97.94 168 LYS A CA 1
ATOM 1274 C C . LYS A 1 168 ? 12.43 -13.469 -15.742 1 97.94 168 LYS A C 1
ATOM 1276 O O . LYS A 1 168 ? 11.859 -14.383 -16.344 1 97.94 168 LYS A O 1
ATOM 1281 N N . ILE A 1 169 ? 12.25 -13.234 -14.531 1 98.75 169 ILE A N 1
ATOM 1282 C CA . ILE A 1 169 ? 11 -13.586 -13.875 1 98.75 169 ILE A CA 1
ATOM 1283 C C . ILE A 1 169 ? 10.016 -12.422 -13.984 1 98.75 169 ILE A C 1
ATOM 1285 O O . ILE A 1 169 ? 10.344 -11.289 -13.633 1 98.75 169 ILE A O 1
ATOM 1289 N N . ALA A 1 170 ? 8.828 -12.656 -14.516 1 98.88 170 ALA A N 1
ATOM 1290 C CA . ALA A 1 170 ? 7.848 -11.594 -14.711 1 98.88 170 ALA A CA 1
ATOM 1291 C C . ALA A 1 170 ? 6.93 -11.453 -13.5 1 98.88 170 ALA A C 1
ATOM 1293 O O . ALA A 1 170 ? 6.531 -12.453 -12.898 1 98.88 170 ALA A O 1
ATOM 1294 N N . PHE A 1 171 ? 6.672 -10.281 -13.141 1 98.94 171 PHE A N 1
ATOM 1295 C CA . PHE A 1 171 ? 5.707 -9.914 -12.109 1 98.94 171 PHE A CA 1
ATOM 1296 C C . PHE A 1 171 ? 4.609 -9.031 -12.688 1 98.94 171 PHE A C 1
ATOM 1298 O O . PHE A 1 171 ? 4.891 -7.961 -13.234 1 98.94 171 PHE A O 1
ATOM 1305 N N . ASN A 1 172 ? 3.361 -9.492 -12.578 1 98.94 172 ASN A N 1
ATOM 1306 C CA . ASN A 1 172 ? 2.242 -8.695 -13.062 1 98.94 172 ASN A CA 1
ATOM 1307 C C . ASN A 1 172 ? 1.067 -8.727 -12.086 1 98.94 172 ASN A C 1
ATOM 1309 O O . ASN A 1 172 ? 0.975 -9.625 -11.25 1 98.94 172 ASN A O 1
ATOM 1313 N N . THR A 1 173 ? 0.267 -7.719 -12.211 1 98.94 173 THR A N 1
ATOM 1314 C CA . THR A 1 173 ? -0.905 -7.609 -11.352 1 98.94 173 THR A CA 1
ATOM 1315 C C . THR A 1 173 ? -2.182 -7.516 -12.18 1 98.94 173 THR A C 1
ATOM 1317 O O . THR A 1 173 ? -2.223 -6.805 -13.188 1 98.94 173 THR A O 1
ATOM 1320 N N . LEU A 1 174 ? -3.168 -8.266 -11.828 1 98.94 174 LEU A N 1
ATOM 1321 C CA . LEU A 1 174 ? -4.52 -8.125 -12.367 1 98.94 174 LEU A CA 1
ATOM 1322 C C . LEU A 1 174 ? -5.426 -7.414 -11.367 1 98.94 174 LEU A C 1
ATOM 1324 O O . LEU A 1 174 ? -5.637 -7.898 -10.258 1 98.94 174 LEU A O 1
ATOM 1328 N N . ALA A 1 175 ? -5.914 -6.281 -11.719 1 98.81 175 ALA A N 1
ATOM 1329 C CA . ALA A 1 175 ? -6.91 -5.59 -10.898 1 98.81 175 ALA A CA 1
ATOM 1330 C C . ALA A 1 175 ? -8.328 -5.961 -11.336 1 98.81 175 ALA A C 1
ATOM 1332 O O . ALA A 1 175 ? -8.797 -5.516 -12.383 1 98.81 175 ALA A O 1
ATOM 1333 N N . LEU A 1 176 ? -9 -6.664 -10.477 1 98.5 176 LEU A N 1
ATOM 1334 C CA . LEU A 1 176 ? -10.289 -7.219 -10.867 1 98.5 176 LEU A CA 1
ATOM 1335 C C . LEU A 1 176 ? -11.422 -6.254 -10.531 1 98.5 176 LEU A C 1
ATOM 1337 O O . LEU A 1 176 ? -11.383 -5.586 -9.492 1 98.5 176 LEU A O 1
ATOM 1341 N N . GLY A 1 177 ? -12.398 -6.234 -11.398 1 97.31 177 GLY A N 1
ATOM 1342 C CA . GLY A 1 177 ? -13.68 -5.648 -11.055 1 97.31 177 GLY A CA 1
ATOM 1343 C C . GLY A 1 177 ? -14.562 -6.578 -10.25 1 97.31 177 GLY A C 1
ATOM 1344 O O . GLY A 1 177 ? -14.062 -7.441 -9.523 1 97.31 177 GLY A O 1
ATOM 1345 N N . ALA A 1 178 ? -15.836 -6.398 -10.328 1 96.88 178 ALA A N 1
ATOM 1346 C CA . ALA A 1 178 ? -16.781 -7.172 -9.523 1 96.88 178 ALA A CA 1
ATOM 1347 C C . ALA A 1 178 ? -16.859 -8.617 -10.016 1 96.88 178 ALA A C 1
ATOM 1349 O O . ALA A 1 178 ? -17.125 -8.859 -11.203 1 96.88 178 ALA A O 1
ATOM 1350 N N . VAL A 1 179 ? -16.562 -9.539 -9.227 1 97.81 179 VAL A N 1
ATOM 1351 C CA . VAL A 1 179 ? -16.75 -10.969 -9.445 1 97.81 179 VAL A CA 1
ATOM 1352 C C . VAL A 1 179 ? -17.688 -11.531 -8.375 1 97.81 179 VAL A C 1
ATOM 1354 O O . VAL A 1 179 ? -17.562 -11.195 -7.199 1 97.81 179 VAL A O 1
ATOM 1357 N N . GLN A 1 180 ? -18.625 -12.328 -8.812 1 96.88 180 GLN A N 1
ATOM 1358 C CA . GLN A 1 180 ? -19.641 -12.82 -7.887 1 96.88 180 GLN A CA 1
ATOM 1359 C C . GLN A 1 180 ? -19.062 -13.828 -6.906 1 96.88 180 GLN A C 1
ATOM 1361 O O . GLN A 1 180 ? -19.109 -15.039 -7.141 1 96.88 180 GLN A O 1
ATOM 1366 N N . THR A 1 181 ? -18.5 -13.328 -5.816 1 96.56 181 THR A N 1
ATOM 1367 C CA . THR A 1 181 ? -17.891 -14.125 -4.75 1 96.56 181 THR A CA 1
ATOM 1368 C C . THR A 1 181 ? -18.484 -13.742 -3.393 1 96.56 181 THR A C 1
ATOM 1370 O O . THR A 1 181 ? -19.203 -12.75 -3.279 1 96.56 181 THR A O 1
ATOM 1373 N N . GLU A 1 182 ? -18.203 -14.562 -2.367 1 94.38 182 GLU A N 1
ATOM 1374 C CA . GLU A 1 182 ? -18.609 -14.242 -1.001 1 94.38 182 GLU A CA 1
ATOM 1375 C C . GLU A 1 182 ? -17.969 -12.938 -0.534 1 94.38 182 GLU A C 1
ATOM 1377 O O . GLU A 1 182 ? -18.594 -12.164 0.2 1 94.38 182 GLU A O 1
ATOM 1382 N N . MET A 1 183 ? -16.766 -12.648 -0.94 1 93.88 183 MET A N 1
ATOM 1383 C CA . MET A 1 183 ? -16.062 -11.422 -0.568 1 93.88 183 MET A CA 1
ATOM 1384 C C . MET A 1 183 ? -16.797 -10.195 -1.117 1 93.88 183 MET A C 1
ATOM 1386 O O . MET A 1 183 ? -16.953 -9.195 -0.414 1 93.88 183 MET A O 1
ATOM 1390 N N . LEU A 1 184 ? -17.219 -10.273 -2.377 1 94.88 184 LEU A N 1
ATOM 1391 C CA . LEU A 1 184 ? -17.984 -9.18 -2.953 1 94.88 184 LEU A CA 1
ATOM 1392 C C . LEU A 1 184 ? -19.25 -8.898 -2.129 1 94.88 184 LEU A C 1
ATOM 1394 O O . LEU A 1 184 ? -19.562 -7.742 -1.849 1 94.88 184 LEU A O 1
ATOM 1398 N N . GLN A 1 185 ? -19.875 -9.953 -1.784 1 93.94 185 GLN A N 1
ATOM 1399 C CA . GLN A 1 185 ? -21.125 -9.812 -1.042 1 93.94 185 GLN A CA 1
ATOM 1400 C C . GLN A 1 185 ? -20.891 -9.195 0.332 1 93.94 185 GLN A C 1
ATOM 1402 O O . GLN A 1 185 ? -21.734 -8.453 0.843 1 93.94 185 GLN A O 1
ATOM 1407 N N . GLU A 1 186 ? -19.75 -9.531 0.89 1 91.56 186 GLU A N 1
ATOM 1408 C CA . GLU A 1 186 ? -19.359 -8.93 2.166 1 91.56 186 GLU A CA 1
ATOM 1409 C C . GLU A 1 186 ? -19.203 -7.418 2.039 1 91.56 186 GLU A C 1
ATOM 1411 O O . GLU A 1 186 ? -19.641 -6.668 2.918 1 91.56 186 GLU A O 1
ATOM 1416 N N . ALA A 1 187 ? -18.672 -6.961 1.004 1 93.81 187 ALA A N 1
ATOM 1417 C CA . ALA A 1 187 ? -18.422 -5.539 0.794 1 93.81 187 ALA A CA 1
ATOM 1418 C C . ALA A 1 187 ? -19.656 -4.828 0.26 1 93.81 187 ALA A C 1
ATOM 1420 O O . ALA A 1 187 ? -19.938 -3.688 0.64 1 93.81 187 ALA A O 1
ATOM 1421 N N . PHE A 1 188 ? -20.344 -5.586 -0.635 1 95.5 188 PHE A N 1
ATOM 1422 C CA . PHE A 1 188 ? -21.5 -5.031 -1.321 1 95.5 188 PHE A CA 1
ATOM 1423 C C . PHE A 1 188 ? -22.656 -6.031 -1.349 1 95.5 188 PHE A C 1
ATOM 1425 O O . PHE A 1 188 ? -22.938 -6.629 -2.389 1 95.5 188 PHE A O 1
ATOM 1432 N N . PRO A 1 189 ? -23.406 -6.105 -0.276 1 94.31 189 PRO A N 1
ATOM 1433 C CA . PRO A 1 189 ? -24.422 -7.152 -0.128 1 94.31 189 PRO A CA 1
ATOM 1434 C C . PRO A 1 189 ? -25.516 -7.07 -1.188 1 94.31 189 PRO A C 1
ATOM 1436 O O . PRO A 1 189 ? -26.109 -8.094 -1.556 1 94.31 189 PRO A O 1
ATOM 1439 N N . ASP A 1 190 ? -25.719 -5.926 -1.782 1 94.44 190 ASP A N 1
ATOM 1440 C CA . ASP A 1 190 ? -26.844 -5.758 -2.691 1 94.44 190 ASP A CA 1
ATOM 1441 C C . ASP A 1 190 ? -26.375 -5.711 -4.145 1 94.44 190 ASP A C 1
ATOM 1443 O O . ASP A 1 190 ? -27.172 -5.426 -5.047 1 94.44 190 ASP A O 1
ATOM 1447 N N . TYR A 1 191 ? -25.125 -5.996 -4.312 1 95.25 191 TYR A N 1
ATOM 1448 C CA . TYR A 1 191 ? -24.594 -5.91 -5.668 1 95.25 191 TYR A CA 1
ATOM 1449 C C . TYR A 1 191 ? -24.469 -7.293 -6.293 1 95.25 191 TYR A C 1
ATOM 1451 O O . TYR A 1 191 ? -23.969 -8.227 -5.66 1 95.25 191 TYR A O 1
ATOM 1459 N N . GLN A 1 192 ? -24.984 -7.48 -7.496 1 95.5 192 GLN A N 1
ATOM 1460 C CA . GLN A 1 192 ? -24.828 -8.711 -8.266 1 95.5 192 GLN A CA 1
ATOM 1461 C C . GLN A 1 192 ? -23.906 -8.508 -9.453 1 95.5 192 GLN A C 1
ATOM 1463 O O . GLN A 1 192 ? -24.219 -7.766 -10.383 1 95.5 192 GLN A O 1
ATOM 1468 N N . ALA A 1 193 ? -22.812 -9.195 -9.406 1 95.88 193 ALA A N 1
ATOM 1469 C CA . ALA A 1 193 ? -21.859 -9.062 -10.5 1 95.88 193 ALA A CA 1
ATOM 1470 C C . ALA A 1 193 ? -22.266 -9.93 -11.688 1 95.88 193 ALA A C 1
ATOM 1472 O O . ALA A 1 193 ? -22.906 -10.969 -11.516 1 95.88 193 ALA A O 1
ATOM 1473 N N . ASN A 1 194 ? -21.812 -9.555 -12.852 1 95.75 194 ASN A N 1
ATOM 1474 C CA . ASN A 1 194 ? -22.125 -10.32 -14.047 1 95.75 194 ASN A CA 1
ATOM 1475 C C . ASN A 1 194 ? -21.062 -11.367 -14.344 1 95.75 194 ASN A C 1
ATOM 1477 O O . ASN A 1 194 ? -21.234 -12.219 -15.219 1 95.75 194 ASN A O 1
ATOM 1481 N N . THR A 1 195 ? -19.938 -11.281 -13.633 1 97.88 195 THR A N 1
ATOM 1482 C CA . THR A 1 195 ? -18.828 -12.211 -13.844 1 97.88 195 THR A CA 1
ATOM 1483 C C . THR A 1 195 ? -18.781 -13.25 -12.727 1 97.88 195 THR A C 1
ATOM 1485 O O . THR A 1 195 ? -18.766 -12.898 -11.547 1 97.88 195 THR A O 1
ATOM 1488 N N . SER A 1 196 ? -18.781 -14.547 -13.086 1 97.81 196 SER A N 1
ATOM 1489 C CA . SER A 1 196 ? -18.688 -15.625 -12.102 1 97.81 196 SER A CA 1
ATOM 1490 C C . SER A 1 196 ? -17.219 -15.922 -11.766 1 97.81 196 SER A C 1
ATOM 1492 O O . SER A 1 196 ? -16.312 -15.539 -12.508 1 97.81 196 SER A O 1
ATOM 1494 N N . PRO A 1 197 ? -17 -16.594 -10.641 1 98.44 197 PRO A N 1
ATOM 1495 C CA . PRO A 1 197 ? -15.633 -17.016 -10.312 1 98.44 197 PRO A CA 1
ATOM 1496 C C . PRO A 1 197 ? -15 -17.875 -11.414 1 98.44 197 PRO A C 1
ATOM 1498 O O . PRO A 1 197 ? -13.82 -17.703 -11.727 1 98.44 197 PRO A O 1
ATOM 1501 N N . GLU A 1 198 ? -15.789 -18.719 -12.055 1 98.56 198 GLU A N 1
ATOM 1502 C CA . GLU A 1 198 ? -15.289 -19.594 -13.109 1 98.56 198 GLU A CA 1
ATOM 1503 C C . GLU A 1 198 ? -14.852 -18.797 -14.336 1 98.56 198 GLU A C 1
ATOM 1505 O O . GLU A 1 198 ? -13.812 -19.094 -14.938 1 98.56 198 GLU A O 1
ATOM 1510 N N . GLN A 1 199 ? -15.672 -17.797 -14.656 1 98.5 199 GLN A N 1
ATOM 1511 C CA . GLN A 1 199 ? -15.352 -16.969 -15.805 1 98.5 199 GLN A CA 1
ATOM 1512 C C . GLN A 1 199 ? -14.07 -16.172 -15.562 1 98.5 199 GLN A C 1
ATOM 1514 O O . GLN A 1 199 ? -13.203 -16.094 -16.438 1 98.5 199 GLN A O 1
ATOM 1519 N N . MET A 1 200 ? -13.953 -15.594 -14.414 1 98.69 200 MET A N 1
ATOM 1520 C CA . MET A 1 200 ? -12.758 -14.82 -14.086 1 98.69 200 MET A CA 1
ATOM 1521 C C . MET A 1 200 ? -11.531 -15.727 -14.023 1 98.69 200 MET A C 1
ATOM 1523 O O . MET A 1 200 ? -10.461 -15.352 -14.5 1 98.69 200 MET A O 1
ATOM 1527 N N . ALA A 1 201 ? -11.711 -16.906 -13.477 1 98.88 201 ALA A N 1
ATOM 1528 C CA . ALA A 1 201 ? -10.617 -17.875 -13.367 1 98.88 201 ALA A CA 1
ATOM 1529 C C . ALA A 1 201 ? -10.062 -18.219 -14.75 1 98.88 201 ALA A C 1
ATOM 1531 O O . ALA A 1 201 ? -8.859 -18.422 -14.906 1 98.88 201 ALA A O 1
ATOM 1532 N N . GLU A 1 202 ? -10.922 -18.312 -15.703 1 98.81 202 GLU A N 1
ATOM 1533 C CA . GLU A 1 202 ? -10.484 -18.609 -17.062 1 98.81 202 GLU A CA 1
ATOM 1534 C C . GLU A 1 202 ? -9.516 -17.547 -17.578 1 98.81 202 GLU A C 1
ATOM 1536 O O . GLU A 1 202 ? -8.469 -17.891 -18.141 1 98.81 202 GLU A O 1
ATOM 1541 N N . PHE A 1 203 ? -9.891 -16.328 -17.375 1 98.75 203 PHE A N 1
ATOM 1542 C CA . PHE A 1 203 ? -9.008 -15.234 -17.797 1 98.75 203 PHE A CA 1
ATOM 1543 C C . PHE A 1 203 ? -7.68 -15.297 -17.062 1 98.75 203 PHE A C 1
ATOM 1545 O O . PHE A 1 203 ? -6.617 -15.211 -17.672 1 98.75 203 PHE A O 1
ATOM 1552 N N . ILE A 1 204 ? -7.734 -15.461 -15.734 1 98.88 204 ILE A N 1
ATOM 1553 C CA . ILE A 1 204 ? -6.535 -15.453 -14.906 1 98.88 204 ILE A CA 1
ATOM 1554 C C . ILE A 1 204 ? -5.621 -16.609 -15.305 1 98.88 204 ILE A C 1
ATOM 1556 O O . ILE A 1 204 ? -4.402 -16.438 -15.398 1 98.88 204 ILE A O 1
ATOM 1560 N N . ALA A 1 205 ? -6.211 -17.797 -15.578 1 98.88 205 ALA A N 1
ATOM 1561 C CA . ALA A 1 205 ? -5.43 -18.953 -15.977 1 98.88 205 ALA A CA 1
ATOM 1562 C C . ALA A 1 205 ? -4.645 -18.672 -17.25 1 98.88 205 ALA A C 1
ATOM 1564 O O . ALA A 1 205 ? -3.438 -18.922 -17.312 1 98.88 205 ALA A O 1
ATOM 1565 N N . ASN A 1 206 ? -5.375 -18.141 -18.219 1 98.81 206 ASN A N 1
ATOM 1566 C CA . ASN A 1 206 ? -4.719 -17.828 -19.484 1 98.81 206 ASN A CA 1
ATOM 1567 C C . ASN A 1 206 ? -3.605 -16.797 -19.297 1 98.81 206 ASN A C 1
ATOM 1569 O O . ASN A 1 206 ? -2.51 -16.953 -19.828 1 98.81 206 ASN A O 1
ATOM 1573 N N . PHE A 1 207 ? -3.855 -15.773 -18.547 1 98.88 207 PHE A N 1
ATOM 1574 C CA . PHE A 1 207 ? -2.865 -14.727 -18.312 1 98.88 207 PHE A CA 1
ATOM 1575 C C . PHE A 1 207 ? -1.661 -15.266 -17.562 1 98.88 207 PHE A C 1
ATOM 1577 O O . PHE A 1 207 ? -0.519 -14.922 -17.875 1 98.88 207 PHE A O 1
ATOM 1584 N N . ALA A 1 208 ? -1.918 -16.062 -16.547 1 98.88 208 ALA A N 1
ATOM 1585 C CA . ALA A 1 208 ? -0.844 -16.625 -15.734 1 98.88 208 ALA A CA 1
ATOM 1586 C C . ALA A 1 208 ? 0.102 -17.484 -16.578 1 98.88 208 ALA A C 1
ATOM 1588 O O . ALA A 1 208 ? 1.317 -17.453 -16.375 1 98.88 208 ALA A O 1
ATOM 1589 N N . LEU A 1 209 ? -0.434 -18.172 -17.562 1 98.69 209 LEU A N 1
ATOM 1590 C CA . LEU A 1 209 ? 0.337 -19.109 -18.375 1 98.69 209 LEU A CA 1
ATOM 1591 C C . LEU A 1 209 ? 1.062 -18.391 -19.5 1 98.69 209 LEU A C 1
ATOM 1593 O O . LEU A 1 209 ? 2.141 -18.812 -19.922 1 98.69 209 LEU A O 1
ATOM 1597 N N . ASN A 1 210 ? 0.473 -17.219 -19.906 1 98.31 210 ASN A N 1
ATOM 1598 C CA . ASN A 1 210 ? 0.967 -16.672 -21.172 1 98.31 210 ASN A CA 1
ATOM 1599 C C . ASN A 1 210 ? 1.35 -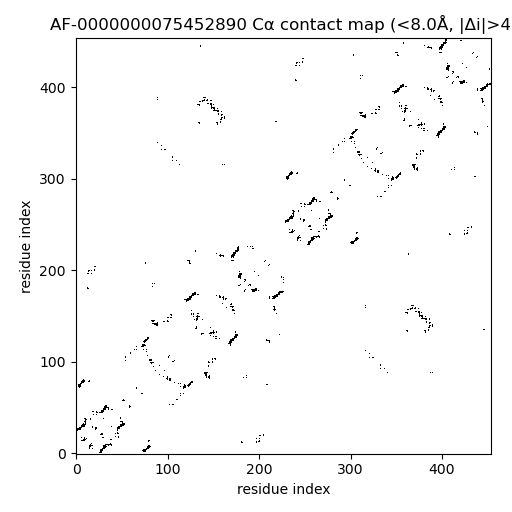15.211 -21.047 1 98.31 210 ASN A C 1
ATOM 1601 O O . ASN A 1 210 ? 2.062 -14.672 -21.906 1 98.31 210 ASN A O 1
ATOM 1605 N N . GLY A 1 211 ? 0.879 -14.508 -20.031 1 98.56 211 GLY A N 1
ATOM 1606 C CA . GLY A 1 211 ? 1.01 -13.07 -19.922 1 98.56 211 GLY A CA 1
ATOM 1607 C C . GLY A 1 211 ? 2.451 -12.602 -19.859 1 98.56 211 GLY A C 1
ATOM 1608 O O . GLY A 1 211 ? 2.775 -11.5 -20.312 1 98.56 211 GLY A O 1
ATOM 1609 N N . HIS A 1 212 ? 3.34 -13.461 -19.344 1 98.38 212 HIS A N 1
ATOM 1610 C CA . HIS A 1 212 ? 4.734 -13.086 -19.156 1 98.38 212 HIS A CA 1
ATOM 1611 C C . HIS A 1 212 ? 5.441 -12.867 -20.484 1 98.38 212 HIS A C 1
ATOM 1613 O O . HIS A 1 212 ? 6.516 -12.266 -20.531 1 98.38 212 HIS A O 1
ATOM 1619 N N . LYS A 1 213 ? 4.871 -13.383 -21.547 1 97.94 213 LYS A N 1
ATOM 1620 C CA . LYS A 1 213 ? 5.441 -13.211 -22.891 1 97.94 213 LYS A CA 1
ATOM 1621 C C . LYS A 1 213 ? 5.293 -11.773 -23.359 1 97.94 213 LYS A C 1
ATOM 1623 O O . LYS A 1 213 ? 6.02 -11.328 -24.25 1 97.94 213 LYS A O 1
ATOM 1628 N N . TRP A 1 214 ? 4.359 -11.031 -22.734 1 98.06 214 TRP A N 1
ATOM 1629 C CA . TRP A 1 214 ? 4.012 -9.711 -23.25 1 98.06 214 TRP A CA 1
ATOM 1630 C C . TRP A 1 214 ? 4.215 -8.641 -22.188 1 98.06 214 TRP A C 1
ATOM 1632 O O . TRP A 1 214 ? 4.41 -7.465 -22.5 1 98.06 214 TRP A O 1
ATOM 1642 N N . PHE A 1 215 ? 4.117 -9.094 -20.922 1 98.5 215 PHE A N 1
ATOM 1643 C CA . PHE A 1 215 ? 4.039 -8.094 -19.859 1 98.5 215 PHE A CA 1
ATOM 1644 C C . PHE A 1 215 ? 5.012 -8.43 -18.734 1 98.5 215 PHE A C 1
ATOM 1646 O O . PHE A 1 215 ? 5.191 -9.594 -18.391 1 98.5 215 PHE A O 1
ATOM 1653 N N . ASN A 1 216 ? 5.664 -7.453 -18.203 1 98.75 216 ASN A N 1
ATOM 1654 C CA . ASN A 1 216 ? 6.438 -7.492 -16.969 1 98.75 216 ASN A CA 1
ATOM 1655 C C . ASN A 1 216 ? 6.312 -6.188 -16.188 1 98.75 216 ASN A C 1
ATOM 1657 O O . ASN A 1 216 ? 6.613 -5.113 -16.703 1 98.75 216 ASN A O 1
ATOM 1661 N N . GLY A 1 217 ? 5.832 -6.254 -14.953 1 98.75 217 GLY A N 1
ATOM 1662 C CA . GLY A 1 217 ? 5.641 -5.074 -14.125 1 98.75 217 GLY A CA 1
ATOM 1663 C C . GLY A 1 217 ? 4.391 -4.293 -14.484 1 98.75 217 GLY A C 1
ATOM 1664 O O . GLY A 1 217 ? 4.344 -3.072 -14.305 1 98.75 217 GLY A O 1
ATOM 1665 N N . LYS A 1 218 ? 3.402 -5 -15.031 1 98.75 218 LYS A N 1
ATOM 1666 C CA . LYS A 1 218 ? 2.256 -4.254 -15.539 1 98.75 218 LYS A CA 1
ATOM 1667 C C . LYS A 1 218 ? 1.008 -4.527 -14.703 1 98.75 218 LYS A C 1
ATOM 1669 O O . LYS A 1 218 ? 0.833 -5.629 -14.18 1 98.75 218 LYS A O 1
ATOM 1674 N N . LEU A 1 219 ? 0.254 -3.533 -14.555 1 98.81 219 LEU A N 1
ATOM 1675 C CA . LEU A 1 219 ? -1.104 -3.602 -14.031 1 98.81 219 LEU A CA 1
ATOM 1676 C C . LEU A 1 219 ? -2.121 -3.729 -15.156 1 98.81 219 LEU A C 1
ATOM 1678 O O . LEU A 1 219 ? -2.18 -2.873 -16.047 1 98.81 219 LEU A O 1
ATOM 1682 N N . ILE A 1 220 ? -2.852 -4.777 -15.172 1 98.69 220 ILE A N 1
ATOM 1683 C CA . ILE A 1 220 ? -3.932 -4.961 -16.125 1 98.69 220 ILE A CA 1
ATOM 1684 C C . ILE A 1 220 ? -5.277 -4.871 -15.414 1 98.69 220 ILE A C 1
ATOM 1686 O O . ILE A 1 220 ? -5.531 -5.602 -14.453 1 98.69 220 ILE A O 1
ATOM 1690 N N . GLN A 1 221 ? -6.102 -3.955 -15.797 1 98.31 221 GLN A N 1
ATOM 1691 C CA . GLN A 1 221 ? -7.441 -3.816 -15.234 1 98.31 221 GLN A CA 1
ATOM 1692 C C . GLN A 1 221 ? -8.422 -4.762 -15.914 1 98.31 221 GLN A C 1
ATOM 1694 O O . GLN A 1 221 ? -8.617 -4.695 -17.141 1 98.31 221 GLN A O 1
ATOM 1699 N N . VAL A 1 222 ? -8.953 -5.672 -15.188 1 98.06 222 VAL A N 1
ATOM 1700 C CA . VAL A 1 222 ? -9.891 -6.672 -15.688 1 98.06 222 VAL A CA 1
ATOM 1701 C C . VAL A 1 222 ? -11.281 -6.418 -15.102 1 98.06 222 VAL A C 1
ATOM 1703 O O . VAL A 1 222 ? -11.719 -7.117 -14.188 1 98.06 222 VAL A O 1
ATOM 1706 N N . SER A 1 223 ? -11.953 -5.48 -15.68 1 95.12 223 SER A N 1
ATOM 1707 C CA . SER A 1 223 ? -13.203 -5 -15.102 1 95.12 223 SER A CA 1
ATOM 1708 C C . SER A 1 223 ? -14.195 -4.605 -16.188 1 95.12 223 SER A C 1
ATOM 1710 O O . SER A 1 223 ? -13.93 -3.705 -16.984 1 95.12 223 SER A O 1
ATOM 1712 N N . ASN A 1 224 ? -15.258 -5.297 -16.25 1 92.5 224 ASN A N 1
ATOM 1713 C CA . ASN A 1 224 ? -16.328 -4.871 -17.141 1 92.5 224 ASN A CA 1
ATOM 1714 C C . ASN A 1 224 ? -17.469 -4.207 -16.359 1 92.5 224 ASN A C 1
ATOM 1716 O O . ASN A 1 224 ? -18.359 -3.594 -16.969 1 92.5 224 ASN A O 1
ATOM 1720 N N . THR A 1 225 ? -17.516 -4.422 -15.078 1 85.12 225 THR A N 1
ATOM 1721 C CA . THR A 1 225 ? -18.422 -3.732 -14.18 1 85.12 225 THR A CA 1
ATOM 1722 C C . THR A 1 225 ? -17.766 -3.445 -12.836 1 85.12 225 THR A C 1
ATOM 1724 O O . THR A 1 225 ? -16.766 -4.082 -12.484 1 85.12 225 THR A O 1
ATOM 1727 N N . THR A 1 226 ? -18.234 -2.416 -12.188 1 84.06 226 THR A N 1
ATOM 1728 C CA . THR A 1 226 ? -17.812 -2.084 -10.828 1 84.06 226 THR A CA 1
ATOM 1729 C C . THR A 1 226 ? -19.031 -1.726 -9.969 1 84.06 226 THR A C 1
ATOM 1731 O O . THR A 1 226 ? -20.047 -1.265 -10.484 1 84.06 226 THR A O 1
ATOM 1734 N N . PRO A 1 227 ? -18.953 -2.107 -8.781 1 83.94 227 PRO A N 1
ATOM 1735 C CA . PRO A 1 227 ? -20.094 -1.759 -7.934 1 83.94 227 PRO A CA 1
ATOM 1736 C C . PRO A 1 227 ? -20.391 -0.262 -7.934 1 83.94 227 PRO A C 1
ATOM 1738 O O . PRO A 1 227 ? -19.5 0.549 -8.219 1 83.94 227 PRO A O 1
ATOM 1741 N N . MET B 1 1 ? -6.16 34.938 6.977 1 83.31 1 MET B N 1
ATOM 1742 C CA . MET B 1 1 ? -6.238 34.562 8.391 1 83.31 1 MET B CA 1
ATOM 1743 C C . MET B 1 1 ? -5.289 33.406 8.695 1 83.31 1 MET B C 1
ATOM 1745 O O . MET B 1 1 ? -5.008 32.594 7.832 1 83.31 1 MET B O 1
ATOM 1749 N N . ALA B 1 2 ? -4.707 33.438 9.828 1 95.06 2 ALA B N 1
ATOM 1750 C CA . ALA B 1 2 ? -3.744 32.438 10.25 1 95.06 2 ALA B CA 1
ATOM 1751 C C . ALA B 1 2 ? -4.402 31.062 10.336 1 95.06 2 ALA B C 1
ATOM 1753 O O . ALA B 1 2 ? -5.523 30.922 10.828 1 95.06 2 ALA B O 1
ATOM 1754 N N . LYS B 1 3 ? -3.781 30.156 9.664 1 98.12 3 LYS B N 1
ATOM 1755 C CA . LYS B 1 3 ? -4.242 28.766 9.711 1 98.12 3 LYS B CA 1
ATOM 1756 C C . LYS B 1 3 ? -3.525 27.984 10.812 1 98.12 3 LYS B C 1
ATOM 1758 O O . LYS B 1 3 ? -2.41 28.344 11.203 1 98.12 3 LYS B O 1
ATOM 1763 N N . LYS B 1 4 ? -4.219 26.969 11.352 1 98.81 4 LYS B N 1
ATOM 1764 C CA . LYS B 1 4 ? -3.619 26 12.258 1 98.81 4 LYS B CA 1
ATOM 1765 C C . LYS B 1 4 ? -3.217 24.719 11.516 1 98.81 4 LYS B C 1
ATOM 1767 O O . LYS B 1 4 ? -4.07 24.031 10.969 1 98.81 4 LYS B O 1
ATOM 1772 N N . ILE B 1 5 ? -1.888 24.422 11.547 1 98.94 5 ILE B N 1
ATOM 1773 C CA . ILE B 1 5 ? -1.326 23.406 10.656 1 98.94 5 ILE B CA 1
ATOM 1774 C C . ILE B 1 5 ? -0.517 22.406 11.469 1 98.94 5 ILE B C 1
ATOM 1776 O O . ILE B 1 5 ? 0.341 22.781 12.266 1 98.94 5 ILE B O 1
ATOM 1780 N N . ILE B 1 6 ? -0.847 21.125 11.305 1 98.94 6 ILE B N 1
ATOM 1781 C CA . ILE B 1 6 ? -0.054 20.047 11.898 1 98.94 6 ILE B CA 1
ATOM 1782 C C . ILE B 1 6 ? 0.876 19.453 10.852 1 98.94 6 ILE B C 1
ATOM 1784 O O . ILE B 1 6 ? 0.455 19.172 9.719 1 98.94 6 ILE B O 1
ATOM 1788 N N . ILE B 1 7 ? 2.137 19.281 11.18 1 98.94 7 ILE B N 1
ATOM 1789 C CA . ILE B 1 7 ? 3.123 18.672 10.297 1 98.94 7 ILE B CA 1
ATOM 1790 C C . ILE B 1 7 ? 3.859 17.562 11.039 1 98.94 7 ILE B C 1
ATOM 1792 O O . ILE B 1 7 ? 4.328 17.766 12.164 1 98.94 7 ILE B O 1
ATOM 1796 N N . THR B 1 8 ? 3.945 16.406 10.438 1 98.88 8 THR B N 1
ATOM 1797 C CA . THR B 1 8 ? 4.758 15.336 11.008 1 98.88 8 THR B CA 1
ATOM 1798 C C . THR B 1 8 ? 6.152 15.32 10.391 1 98.88 8 THR B C 1
ATOM 1800 O O . THR B 1 8 ? 6.336 15.773 9.258 1 98.88 8 THR B O 1
ATOM 1803 N N . GLY B 1 9 ? 7.137 14.719 11.117 1 98.44 9 GLY B N 1
ATOM 1804 C CA . GLY B 1 9 ? 8.492 14.594 10.602 1 98.44 9 GLY B CA 1
ATOM 1805 C C . GLY B 1 9 ? 9.195 15.922 10.445 1 98.44 9 GLY B C 1
ATOM 1806 O O . GLY B 1 9 ? 9.727 16.234 9.375 1 98.44 9 GLY B O 1
ATOM 1807 N N . THR B 1 10 ? 9.305 16.688 11.539 1 98.5 10 THR B N 1
ATOM 1808 C CA . THR B 1 10 ? 9.75 18.062 11.422 1 98.5 10 THR B CA 1
ATOM 1809 C C . THR B 1 10 ? 11.164 18.219 11.969 1 98.5 10 THR B C 1
ATOM 1811 O O . THR B 1 10 ? 11.617 19.344 12.211 1 98.5 10 THR B O 1
ATOM 1814 N N . SER B 1 11 ? 11.898 17.141 12.18 1 97.44 11 SER B N 1
ATOM 1815 C CA . SER B 1 11 ? 13.203 17.219 12.828 1 97.44 11 SER B CA 1
ATOM 1816 C C . SER B 1 11 ? 14.297 17.578 11.828 1 97.44 11 SER B C 1
ATOM 1818 O O . SER B 1 11 ? 15.398 17.984 12.219 1 97.44 11 SER B O 1
ATOM 1820 N N . ARG B 1 12 ? 14.062 17.375 10.531 1 96.56 12 ARG B N 1
ATOM 1821 C CA . ARG B 1 12 ? 15.047 17.656 9.492 1 96.56 12 ARG B CA 1
ATOM 1822 C C . ARG B 1 12 ? 14.391 17.734 8.117 1 96.56 12 ARG B C 1
ATOM 1824 O O . ARG B 1 12 ? 13.188 17.5 7.988 1 96.56 12 ARG B O 1
ATOM 1831 N N . GLY B 1 13 ? 15.125 18.141 7.211 1 97.69 13 GLY B N 1
ATOM 1832 C CA . GLY B 1 13 ? 14.711 18.016 5.82 1 97.69 13 GLY B CA 1
ATOM 1833 C C . GLY B 1 13 ? 13.516 18.891 5.477 1 97.69 13 GLY B C 1
ATOM 1834 O O . GLY B 1 13 ? 13.469 20.062 5.848 1 97.69 13 GLY B O 1
ATOM 1835 N N . ILE B 1 14 ? 12.633 18.328 4.695 1 98.69 14 ILE B N 1
ATOM 1836 C CA . ILE B 1 14 ? 11.484 19.047 4.145 1 98.69 14 ILE B CA 1
ATOM 1837 C C . ILE B 1 14 ? 10.57 19.5 5.277 1 98.69 14 ILE B C 1
ATOM 1839 O O . ILE B 1 14 ? 10.102 20.641 5.277 1 98.69 14 ILE B O 1
ATOM 1843 N N . GLY B 1 15 ? 10.336 18.625 6.297 1 98.75 15 GLY B N 1
ATOM 1844 C CA . GLY B 1 15 ? 9.445 18.953 7.395 1 98.75 15 GLY B CA 1
ATOM 1845 C C . GLY B 1 15 ? 9.906 20.156 8.203 1 98.75 15 GLY B C 1
ATOM 1846 O O . GLY B 1 15 ? 9.094 21 8.586 1 98.75 15 GLY B O 1
ATOM 1847 N N . LEU B 1 16 ? 11.172 20.172 8.445 1 98.62 16 LEU B N 1
ATOM 1848 C CA . LEU B 1 16 ? 11.75 21.297 9.188 1 98.62 16 LEU B CA 1
ATOM 1849 C C . LEU B 1 16 ? 11.594 22.594 8.406 1 98.62 16 LEU B C 1
ATOM 1851 O O . LEU B 1 16 ? 11.156 23.609 8.953 1 98.62 16 LEU B O 1
ATOM 1855 N N . ALA B 1 17 ? 11.922 22.547 7.113 1 98.75 17 ALA B N 1
ATOM 1856 C CA . ALA B 1 17 ? 11.805 23.719 6.25 1 98.75 17 ALA B CA 1
ATOM 1857 C C . ALA B 1 17 ? 10.352 24.172 6.121 1 98.75 17 ALA B C 1
ATOM 1859 O O . ALA B 1 17 ? 10.055 25.375 6.129 1 98.75 17 ALA B O 1
ATOM 1860 N N . LEU B 1 18 ? 9.492 23.25 6.059 1 98.81 18 LEU B N 1
ATOM 1861 C CA . LEU B 1 18 ? 8.062 23.484 5.891 1 98.81 18 LEU B CA 1
ATOM 1862 C C . LEU B 1 18 ? 7.477 24.172 7.125 1 98.81 18 LEU B C 1
ATOM 1864 O O . LEU B 1 18 ? 6.742 25.156 7.004 1 98.81 18 LEU B O 1
ATOM 1868 N N . ALA B 1 19 ? 7.816 23.641 8.297 1 98.88 19 ALA B N 1
ATOM 1869 C CA . ALA B 1 19 ? 7.352 24.25 9.547 1 98.88 19 ALA B CA 1
ATOM 1870 C C . ALA B 1 19 ? 7.812 25.703 9.664 1 98.88 19 ALA B C 1
ATOM 1872 O O . ALA B 1 19 ? 7.02 26.578 9.992 1 98.88 19 ALA B O 1
ATOM 1873 N N . LYS B 1 20 ? 9.031 25.922 9.32 1 98.69 20 LYS B N 1
ATOM 1874 C CA . LYS B 1 20 ? 9.609 27.266 9.383 1 98.69 20 LYS B CA 1
ATOM 1875 C C . LYS B 1 20 ? 8.891 28.219 8.43 1 98.69 20 LYS B C 1
ATOM 1877 O O . LYS B 1 20 ? 8.477 29.312 8.82 1 98.69 20 LYS B O 1
ATOM 1882 N N . GLN B 1 21 ? 8.695 27.797 7.215 1 98.81 21 GLN B N 1
ATOM 1883 C CA . GLN B 1 21 ? 8.125 28.656 6.18 1 98.81 21 GLN B CA 1
ATOM 1884 C C . GLN B 1 21 ? 6.676 29 6.488 1 98.81 21 GLN B C 1
ATOM 1886 O O . GLN B 1 21 ? 6.254 30.141 6.324 1 98.81 21 GLN B O 1
ATOM 1891 N N . LEU B 1 22 ? 5.914 28.047 6.957 1 98.88 22 LEU B N 1
ATOM 1892 C CA . LEU B 1 22 ? 4.508 28.281 7.27 1 98.88 22 LEU B CA 1
ATOM 1893 C C . LEU B 1 22 ? 4.367 29.203 8.477 1 98.88 22 LEU B C 1
ATOM 1895 O O . LEU B 1 22 ? 3.5 30.078 8.492 1 98.88 22 LEU B O 1
ATOM 1899 N N . ALA B 1 23 ? 5.238 29.016 9.445 1 98.75 23 ALA B N 1
ATOM 1900 C CA . ALA B 1 23 ? 5.219 29.906 10.617 1 98.75 23 ALA B CA 1
ATOM 1901 C C . ALA B 1 23 ? 5.605 31.328 10.227 1 98.75 23 ALA B C 1
ATOM 1903 O O . ALA B 1 23 ? 4.984 32.281 10.68 1 98.75 23 ALA B O 1
ATOM 1904 N N . GLU B 1 24 ? 6.605 31.422 9.391 1 98.5 24 GLU B N 1
ATOM 1905 C CA . GLU B 1 24 ? 7.062 32.719 8.938 1 98.5 24 GLU B CA 1
ATOM 1906 C C . GLU B 1 24 ? 5.984 33.438 8.117 1 98.5 24 GLU B C 1
ATOM 1908 O O . GLU B 1 24 ? 5.922 34.656 8.102 1 98.5 24 GLU B O 1
ATOM 1913 N N . ALA B 1 25 ? 5.164 32.688 7.52 1 98.44 25 ALA B N 1
ATOM 1914 C CA . ALA B 1 25 ? 4.062 33.25 6.734 1 98.44 25 ALA B CA 1
ATOM 1915 C C . ALA B 1 25 ? 2.896 33.625 7.633 1 98.44 25 ALA B C 1
ATOM 1917 O O . ALA B 1 25 ? 1.862 34.094 7.148 1 98.44 25 ALA B O 1
ATOM 1918 N N . GLY B 1 26 ? 3.02 33.375 8.945 1 98.44 26 GLY B N 1
ATOM 1919 C CA . GLY B 1 26 ? 2.049 33.875 9.898 1 98.44 26 GLY B CA 1
ATOM 1920 C C . GLY B 1 26 ? 1.075 32.812 10.391 1 98.44 26 GLY B C 1
ATOM 1921 O O . GLY B 1 26 ? 0.117 33.125 11.102 1 98.44 26 GLY B O 1
ATOM 1922 N N . HIS B 1 27 ? 1.311 31.547 10.047 1 98.75 27 HIS B N 1
ATOM 1923 C CA . HIS B 1 27 ? 0.423 30.469 10.469 1 98.75 27 HIS B CA 1
ATOM 1924 C C . HIS B 1 27 ? 0.886 29.859 11.789 1 98.75 27 HIS B C 1
ATOM 1926 O O . HIS B 1 27 ? 2.01 30.109 12.227 1 98.75 27 HIS B O 1
ATOM 1932 N N . GLN B 1 28 ? -0.002 29.203 12.5 1 98.62 28 GLN B N 1
ATOM 1933 C CA . GLN B 1 28 ? 0.33 28.422 13.68 1 98.62 28 GLN B CA 1
ATOM 1934 C C . GLN B 1 28 ? 0.656 26.969 13.312 1 98.62 28 GLN B C 1
ATOM 1936 O O . GLN B 1 28 ? -0.155 26.281 12.688 1 98.62 28 GLN B O 1
ATOM 1941 N N . VAL B 1 29 ? 1.819 26.578 13.711 1 98.81 29 VAL B N 1
ATOM 1942 C CA . VAL B 1 29 ? 2.285 25.25 13.305 1 98.81 29 VAL B CA 1
ATOM 1943 C C . VAL B 1 29 ? 2.479 24.375 14.539 1 98.81 29 VAL B C 1
ATOM 1945 O O . VAL B 1 29 ? 3.137 24.781 15.5 1 98.81 29 VAL B O 1
ATOM 1948 N N . LEU B 1 30 ? 1.82 23.25 14.609 1 98.81 30 LEU B N 1
ATOM 1949 C CA . LEU B 1 30 ? 2.156 22.188 15.539 1 98.81 30 LEU B CA 1
ATOM 1950 C C . LEU B 1 30 ? 3.1 21.172 14.883 1 98.81 30 LEU B C 1
ATOM 1952 O O . LEU B 1 30 ? 2.693 20.422 14 1 98.81 30 LEU B O 1
ATOM 1956 N N . ALA B 1 31 ? 4.344 21.234 15.305 1 98.75 31 ALA B N 1
ATOM 1957 C CA . ALA B 1 31 ? 5.41 20.422 14.711 1 98.75 31 ALA B CA 1
ATOM 1958 C C . ALA B 1 31 ? 5.613 19.125 15.484 1 98.75 31 ALA B C 1
ATOM 1960 O O . ALA B 1 31 ? 5.965 19.156 16.672 1 98.75 31 ALA B O 1
ATOM 1961 N N . LEU B 1 32 ? 5.406 18.016 14.82 1 98.75 32 LEU B N 1
ATOM 1962 C CA . LEU B 1 32 ? 5.484 16.703 15.453 1 98.75 32 LEU B CA 1
ATOM 1963 C C . LEU B 1 32 ? 6.711 15.938 14.969 1 98.75 32 LEU B C 1
ATOM 1965 O O . LEU B 1 32 ? 6.883 15.719 13.766 1 98.75 32 LEU B O 1
ATOM 1969 N N . SER B 1 33 ? 7.531 15.562 15.82 1 98.06 33 SER B N 1
ATOM 1970 C CA . SER B 1 33 ? 8.68 14.711 15.516 1 98.06 33 SER B CA 1
ATOM 1971 C C . SER B 1 33 ? 9.211 14.039 16.781 1 98.06 33 SER B C 1
ATOM 1973 O O . SER B 1 33 ? 8.938 14.484 17.891 1 98.06 33 SER B O 1
ATOM 1975 N N . ARG B 1 34 ? 9.945 12.992 16.641 1 96.19 34 ARG B N 1
ATOM 1976 C CA . ARG B 1 34 ? 10.539 12.281 17.766 1 96.19 34 ARG B CA 1
ATOM 1977 C C . ARG B 1 34 ? 11.641 13.109 18.422 1 96.19 34 ARG B C 1
ATOM 1979 O O . ARG B 1 34 ? 11.789 13.094 19.641 1 96.19 34 ARG B O 1
ATOM 1986 N N . ASN B 1 35 ? 12.359 13.758 17.547 1 95.56 35 ASN B N 1
ATOM 1987 C CA . ASN B 1 35 ? 13.398 14.672 18 1 95.56 35 ASN B CA 1
ATOM 1988 C C . ASN B 1 35 ? 12.992 16.125 17.781 1 95.56 35 ASN B C 1
ATOM 1990 O O . ASN B 1 35 ? 13.031 16.625 16.656 1 95.56 35 ASN B O 1
ATOM 1994 N N . GLU B 1 36 ? 12.75 16.781 18.875 1 95.56 36 GLU B N 1
ATOM 1995 C CA . GLU B 1 36 ? 12.227 18.141 18.766 1 95.56 36 GLU B CA 1
ATOM 1996 C C . GLU B 1 36 ? 13.344 19.172 18.781 1 95.56 36 GLU B C 1
ATOM 1998 O O . GLU B 1 36 ? 13.102 20.375 18.594 1 95.56 36 GLU B O 1
ATOM 2003 N N . THR B 1 37 ? 14.484 18.75 18.969 1 96.75 37 THR B N 1
ATOM 2004 C CA . THR B 1 37 ? 15.586 19.672 19.219 1 96.75 37 THR B CA 1
ATOM 2005 C C . THR B 1 37 ? 15.758 20.641 18.047 1 96.75 37 THR B C 1
ATOM 2007 O O . THR B 1 37 ? 15.797 21.859 18.234 1 96.75 37 THR B O 1
ATOM 2010 N N . PRO B 1 38 ? 15.758 20.141 16.812 1 96.94 38 PRO B N 1
ATOM 2011 C CA . PRO B 1 38 ? 15.977 21.078 15.695 1 96.94 38 PRO B CA 1
ATOM 2012 C C . PRO B 1 38 ? 14.836 22.078 15.539 1 96.94 38 PRO B C 1
ATOM 2014 O O . PRO B 1 38 ? 15.078 23.25 15.219 1 96.94 38 PRO B O 1
ATOM 2017 N N . ILE B 1 39 ? 13.617 21.672 15.75 1 97.19 39 ILE B N 1
ATOM 2018 C CA . ILE B 1 39 ? 12.461 22.547 15.57 1 97.19 39 ILE B CA 1
ATOM 2019 C C . ILE B 1 39 ? 12.406 23.578 16.703 1 97.19 39 ILE B C 1
ATOM 2021 O O . ILE B 1 39 ? 12.039 24.734 16.484 1 97.19 39 ILE B O 1
ATOM 2025 N N . GLN B 1 40 ? 12.75 23.203 17.891 1 97.19 40 GLN B N 1
ATOM 2026 C CA . GLN B 1 40 ? 12.773 24.094 19.031 1 97.19 40 GLN B CA 1
ATOM 2027 C C . GLN B 1 40 ? 13.852 25.172 18.875 1 97.19 40 GLN B C 1
ATOM 2029 O O . GLN B 1 40 ? 13.672 26.312 19.312 1 97.19 40 GLN B O 1
ATOM 2034 N N . ALA B 1 41 ? 14.883 24.766 18.203 1 97.38 41 ALA B N 1
ATOM 2035 C CA . ALA B 1 41 ? 16.016 25.688 18 1 97.38 41 ALA B CA 1
ATOM 2036 C C . ALA B 1 41 ? 15.609 26.859 17.125 1 97.38 41 ALA B C 1
ATOM 2038 O O . ALA B 1 41 ? 16.281 27.891 17.125 1 97.38 41 ALA B O 1
ATOM 2039 N N . LEU B 1 42 ? 14.516 26.766 16.391 1 96.81 42 LEU B N 1
ATOM 2040 C CA . LEU B 1 42 ? 14.047 27.859 15.547 1 96.81 42 LEU B CA 1
ATOM 2041 C C . LEU B 1 42 ? 13.516 29 16.391 1 96.81 42 LEU B C 1
ATOM 2043 O O . LEU B 1 42 ? 13.461 30.141 15.93 1 96.81 42 LEU B O 1
ATOM 2047 N N . LYS B 1 43 ? 12.992 28.75 17.609 1 97.12 43 LYS B N 1
ATOM 2048 C CA . LYS B 1 43 ? 12.477 29.719 18.578 1 97.12 43 LYS B CA 1
ATOM 2049 C C . LYS B 1 43 ? 11.438 30.625 17.938 1 97.12 43 LYS B C 1
ATOM 2051 O O . LYS B 1 43 ? 11.445 31.844 18.172 1 97.12 43 LYS B O 1
ATOM 2056 N N . HIS B 1 44 ? 10.672 30.078 17.109 1 97.62 44 HIS B N 1
ATOM 2057 C CA . HIS B 1 44 ? 9.617 30.859 16.453 1 97.62 44 HIS B CA 1
ATOM 2058 C C . HIS B 1 44 ? 8.312 30.781 17.234 1 97.62 44 HIS B C 1
ATOM 2060 O O . HIS B 1 44 ? 7.855 29.688 17.578 1 97.62 44 HIS B O 1
ATOM 2066 N N . GLN B 1 45 ? 7.664 31.875 17.469 1 97.12 45 GLN B N 1
ATOM 2067 C CA . GLN B 1 45 ? 6.473 31.953 18.297 1 97.12 45 GLN B CA 1
ATOM 2068 C C . GLN B 1 45 ? 5.293 31.234 17.656 1 97.12 45 GLN B C 1
ATOM 2070 O O . GLN B 1 45 ? 4.371 30.797 18.359 1 97.12 45 GLN B O 1
ATOM 2075 N N . GLY B 1 46 ? 5.328 31.062 16.312 1 98.12 46 GLY B N 1
ATOM 2076 C CA . GLY B 1 46 ? 4.246 30.406 15.594 1 98.12 46 GLY B CA 1
ATOM 2077 C C . GLY B 1 46 ? 4.395 28.906 15.547 1 98.12 46 GLY B C 1
ATOM 2078 O O . GLY B 1 46 ? 3.545 28.203 14.984 1 98.12 46 GLY B O 1
ATOM 2079 N N . ILE B 1 47 ? 5.469 28.359 16.172 1 98.56 47 ILE B N 1
ATOM 2080 C CA . ILE B 1 47 ? 5.711 26.922 16.141 1 98.56 47 ILE B CA 1
ATOM 2081 C C . ILE B 1 47 ? 5.609 26.344 17.562 1 98.56 47 ILE B C 1
ATOM 2083 O O . ILE B 1 47 ? 6.32 26.781 18.469 1 98.56 47 ILE B O 1
ATOM 2087 N N . GLN B 1 48 ? 4.711 25.484 17.719 1 97.94 48 GLN B N 1
ATOM 2088 C CA . GLN B 1 48 ? 4.668 24.625 18.906 1 97.94 48 GLN B CA 1
ATOM 2089 C C . GLN B 1 48 ? 5.125 23.203 18.578 1 97.94 48 GLN B C 1
ATOM 2091 O O . GLN B 1 48 ? 4.676 22.625 17.594 1 97.94 48 GLN B O 1
ATOM 2096 N N . SER B 1 49 ? 6.07 22.781 19.359 1 97.06 49 SER B N 1
ATOM 2097 C CA . SER B 1 49 ? 6.586 21.438 19.125 1 97.06 49 SER B CA 1
ATOM 2098 C C . SER B 1 49 ? 6.043 20.438 20.156 1 97.06 49 SER B C 1
ATOM 2100 O O . SER B 1 49 ? 5.852 20.797 21.312 1 97.06 49 SER B O 1
ATOM 2102 N N . LEU B 1 50 ? 5.738 19.219 19.734 1 95.81 50 LEU B N 1
ATOM 2103 C CA . LEU B 1 50 ? 5.336 18.109 20.594 1 95.81 50 LEU B CA 1
ATOM 2104 C C . LEU B 1 50 ? 6.117 16.844 20.234 1 95.81 50 LEU B C 1
ATOM 2106 O O . LEU B 1 50 ? 6.152 16.438 19.062 1 95.81 50 LEU B O 1
ATOM 2110 N N . PRO B 1 51 ? 6.848 16.312 21.25 1 96.25 51 PRO B N 1
ATOM 2111 C CA . PRO B 1 51 ? 7.441 15.008 20.953 1 96.25 51 PRO B CA 1
ATOM 2112 C C . PRO B 1 51 ? 6.406 13.977 20.531 1 96.25 51 PRO B C 1
ATOM 2114 O O . PRO B 1 51 ? 5.41 13.766 21.219 1 96.25 51 PRO B O 1
ATOM 2117 N N . PHE B 1 52 ? 6.703 13.328 19.391 1 98.06 52 PHE B N 1
ATOM 2118 C CA . PHE B 1 52 ? 5.637 12.523 18.812 1 98.06 52 PHE B CA 1
ATOM 2119 C C . PHE B 1 52 ? 6.215 11.359 18 1 98.06 52 PHE B C 1
ATOM 2121 O O . PHE B 1 52 ? 7.016 11.57 17.094 1 98.06 52 PHE B O 1
ATOM 2128 N N . ASP B 1 53 ? 5.832 10.18 18.438 1 98.31 53 ASP B N 1
ATOM 2129 C CA . ASP B 1 53 ? 6.051 8.961 17.656 1 98.31 53 ASP B CA 1
ATOM 2130 C C . ASP B 1 53 ? 4.754 8.484 17.016 1 98.31 53 ASP B C 1
ATOM 2132 O O . ASP B 1 53 ? 3.865 7.969 17.688 1 98.31 53 ASP B O 1
ATOM 2136 N N . ILE B 1 54 ? 4.715 8.617 15.719 1 98.12 54 ILE B N 1
ATOM 2137 C CA . ILE B 1 54 ? 3.48 8.406 14.969 1 98.12 54 ILE B CA 1
ATOM 2138 C C . ILE B 1 54 ? 3.008 6.969 15.133 1 98.12 54 ILE B C 1
ATOM 2140 O O . ILE B 1 54 ? 1.849 6.652 14.859 1 98.12 54 ILE B O 1
ATOM 2144 N N . THR B 1 55 ? 3.873 6.055 15.57 1 97.44 55 THR B N 1
ATOM 2145 C CA . THR B 1 55 ? 3.518 4.648 15.742 1 97.44 55 THR B CA 1
ATOM 2146 C C . THR B 1 55 ? 3.068 4.375 17.172 1 97.44 55 THR B C 1
ATOM 2148 O O . THR B 1 55 ? 2.705 3.244 17.516 1 97.44 55 THR B O 1
ATOM 2151 N N . SER B 1 56 ? 3.072 5.391 18.016 1 97.88 56 SER B N 1
ATOM 2152 C CA . SER B 1 56 ? 2.816 5.219 19.453 1 97.88 56 SER B CA 1
ATOM 2153 C C . SER B 1 56 ? 1.375 5.578 19.797 1 97.88 56 SER B C 1
ATOM 2155 O O . SER B 1 56 ? 0.942 6.711 19.578 1 97.88 56 SER B O 1
ATOM 2157 N N . ARG B 1 57 ? 0.739 4.625 20.406 1 96.19 57 ARG B N 1
ATOM 2158 C CA . ARG B 1 57 ? -0.622 4.875 20.859 1 96.19 57 ARG B CA 1
ATOM 2159 C C . ARG B 1 57 ? -0.65 6.012 21.875 1 96.19 57 ARG B C 1
ATOM 2161 O O . ARG B 1 57 ? -1.552 6.852 21.859 1 96.19 57 ARG B O 1
ATOM 2168 N N . THR B 1 58 ? 0.268 6.035 22.719 1 97.62 58 THR B N 1
ATOM 2169 C CA . THR B 1 58 ? 0.362 7.07 23.734 1 97.62 58 THR B CA 1
ATOM 2170 C C . THR B 1 58 ? 0.543 8.445 23.109 1 97.62 58 THR B C 1
ATOM 2172 O O . THR B 1 58 ? -0.079 9.422 23.531 1 97.62 58 THR B O 1
ATOM 2175 N N . SER B 1 59 ? 1.388 8.562 22.109 1 98.25 59 SER B N 1
ATOM 2176 C CA . SER B 1 59 ? 1.576 9.82 21.391 1 98.25 59 SER B CA 1
ATOM 2177 C C . SER B 1 59 ? 0.268 10.312 20.781 1 98.25 59 SER B C 1
ATOM 2179 O O . SER B 1 59 ? -0.058 11.5 20.875 1 98.25 59 SER B O 1
ATOM 2181 N N . LEU B 1 60 ? -0.472 9.414 20.219 1 98.31 60 LEU B N 1
ATOM 2182 C CA . LEU B 1 60 ? -1.738 9.758 19.578 1 98.31 60 LEU B CA 1
ATOM 2183 C C . LEU B 1 60 ? -2.756 10.242 20.609 1 98.31 60 LEU B C 1
ATOM 2185 O O . LEU B 1 60 ? -3.471 11.211 20.375 1 98.31 60 LEU B O 1
ATOM 2189 N N . GLU B 1 61 ? -2.762 9.57 21.703 1 97.69 61 GLU B N 1
ATOM 2190 C CA . GLU B 1 61 ? -3.674 9.961 22.781 1 97.69 61 GLU B CA 1
ATOM 2191 C C . GLU B 1 61 ? -3.33 11.352 23.312 1 97.69 61 GLU B C 1
ATOM 2193 O O . GLU B 1 61 ? -4.223 12.172 23.547 1 97.69 61 GLU B O 1
ATOM 2198 N N . GLN B 1 62 ? -2.117 11.562 23.5 1 97.69 62 GLN B N 1
ATOM 2199 C CA . GLN B 1 62 ? -1.665 12.867 23.969 1 97.69 62 GLN B CA 1
ATOM 2200 C C . GLN B 1 62 ? -2.043 13.977 23 1 97.69 62 GLN B C 1
ATOM 2202 O O . GLN B 1 62 ? -2.449 15.062 23.406 1 97.69 62 GLN B O 1
ATOM 2207 N N . LEU B 1 63 ? -1.88 13.688 21.766 1 98.5 63 LEU B N 1
ATOM 2208 C CA . LEU B 1 63 ? -2.254 14.68 20.75 1 98.5 63 LEU B CA 1
ATOM 2209 C C . LEU B 1 63 ? -3.752 14.953 20.797 1 98.5 63 LEU B C 1
ATOM 2211 O O . LEU B 1 63 ? -4.176 16.109 20.672 1 98.5 63 LEU B O 1
ATOM 2215 N N . SER B 1 64 ? -4.516 13.914 20.906 1 98.25 64 SER B N 1
ATOM 2216 C CA . SER B 1 64 ? -5.965 14.078 20.984 1 98.25 64 SER B CA 1
ATOM 2217 C C . SER B 1 64 ? -6.352 15 22.141 1 98.25 64 SER B C 1
ATOM 2219 O O . SER B 1 64 ? -7.176 15.906 21.969 1 98.25 64 SER B O 1
ATOM 2221 N N . ILE B 1 65 ? -5.738 14.781 23.266 1 98 65 ILE B N 1
ATOM 2222 C CA . ILE B 1 65 ? -6.004 15.594 24.438 1 98 65 ILE B CA 1
ATOM 2223 C C . ILE B 1 65 ? -5.586 17.031 24.172 1 98 65 ILE B C 1
ATOM 2225 O O . ILE B 1 65 ? -6.34 17.969 24.469 1 98 65 ILE B O 1
ATOM 2229 N N . PHE B 1 66 ? -4.449 17.203 23.625 1 97.88 66 PHE B N 1
ATOM 2230 C CA . PHE B 1 66 ? -3.932 18.531 23.312 1 97.88 66 PHE B CA 1
ATOM 2231 C C . PHE B 1 66 ? -4.879 19.281 22.375 1 97.88 66 PHE B C 1
ATOM 2233 O O . PHE B 1 66 ? -5.18 20.453 22.609 1 97.88 66 PHE B O 1
ATOM 2240 N N . LEU B 1 67 ? -5.363 18.641 21.328 1 98.38 67 LEU B N 1
ATOM 2241 C CA . LEU B 1 67 ? -6.258 19.266 20.359 1 98.38 67 LEU B CA 1
ATOM 2242 C C . LEU B 1 67 ? -7.582 19.641 21 1 98.38 67 LEU B C 1
ATOM 2244 O O . LEU B 1 67 ? -8.125 20.719 20.734 1 98.38 67 LEU B O 1
ATOM 2248 N N . LYS B 1 68 ? -8.039 18.797 21.859 1 97.88 68 LYS B N 1
ATOM 2249 C CA . LYS B 1 68 ? -9.305 19.047 22.531 1 97.88 68 LYS B CA 1
ATOM 2250 C C . LYS B 1 68 ? -9.195 20.234 23.5 1 97.88 68 LYS B C 1
ATOM 2252 O O . LYS B 1 68 ? -10.078 21.078 23.547 1 97.88 68 LYS B O 1
ATOM 2257 N N . GLU B 1 69 ? -8.125 20.328 24.156 1 97.69 69 GLU B N 1
ATOM 2258 C CA . GLU B 1 69 ? -8.023 21.266 25.281 1 97.69 69 GLU B CA 1
ATOM 2259 C C . GLU B 1 69 ? -7.395 22.578 24.844 1 97.69 69 GLU B C 1
ATOM 2261 O O . GLU B 1 69 ? -7.664 23.625 25.438 1 97.69 69 GLU B O 1
ATOM 2266 N N . GLN B 1 70 ? -6.586 22.5 23.797 1 95.75 70 GLN B N 1
ATOM 2267 C CA . GLN B 1 70 ? -5.773 23.688 23.531 1 95.75 70 GLN B CA 1
ATOM 2268 C C . GLN B 1 70 ? -6.039 24.234 22.125 1 95.75 70 GLN B C 1
ATOM 2270 O O . GLN B 1 70 ? -6.195 25.453 21.953 1 95.75 70 GLN B O 1
ATOM 2275 N N . TRP B 1 71 ? -6.102 23.484 21.094 1 95.88 71 TRP B N 1
ATOM 2276 C CA . TRP B 1 71 ? -6.148 24 19.719 1 95.88 71 TRP B CA 1
ATOM 2277 C C . TRP B 1 71 ? -7.586 24.078 19.219 1 95.88 71 TRP B C 1
ATOM 2279 O O . TRP B 1 71 ? -7.988 25.078 18.625 1 95.88 71 TRP B O 1
ATOM 2289 N N . GLY B 1 72 ? -8.32 22.984 19.391 1 96.69 72 GLY B N 1
ATOM 2290 C CA . GLY B 1 72 ? -9.742 22.922 19.078 1 96.69 72 GLY B CA 1
ATOM 2291 C C . GLY B 1 72 ? -10.016 22.859 17.594 1 96.69 72 GLY B C 1
ATOM 2292 O O . GLY B 1 72 ? -11.125 22.531 17.172 1 96.69 72 GLY B O 1
ATOM 2293 N N . ARG B 1 73 ? -9.031 23.25 16.797 1 97.88 73 ARG B N 1
ATOM 2294 C CA . ARG B 1 73 ? -9.234 23.281 15.352 1 97.88 73 ARG B CA 1
ATOM 2295 C C . ARG B 1 73 ? -7.938 22.984 14.609 1 97.88 73 ARG B C 1
ATOM 2297 O O . ARG B 1 73 ? -6.855 23.359 15.055 1 97.88 73 ARG B O 1
ATOM 2304 N N . VAL B 1 74 ? -8.117 22.297 13.469 1 98.88 74 VAL B N 1
ATOM 2305 C CA . VAL B 1 74 ? -7.012 22.047 12.555 1 98.88 74 VAL B CA 1
ATOM 2306 C C . VAL B 1 74 ? -7.449 22.328 11.125 1 98.88 74 VAL B C 1
ATOM 2308 O O . VAL B 1 74 ? -8.383 21.719 10.617 1 98.88 74 VAL B O 1
ATOM 2311 N N . ASP B 1 75 ? -6.723 23.234 10.461 1 98.88 75 ASP B N 1
ATOM 2312 C CA . ASP B 1 75 ? -7.07 23.609 9.094 1 98.88 75 ASP B CA 1
ATOM 2313 C C . ASP B 1 75 ? -6.352 22.719 8.078 1 98.88 75 ASP B C 1
ATOM 2315 O O . ASP B 1 75 ? -6.887 22.438 7.004 1 98.88 75 ASP B O 1
ATOM 2319 N N . VAL B 1 76 ? -5.141 22.344 8.398 1 98.94 76 VAL B N 1
ATOM 2320 C CA . VAL B 1 76 ? -4.312 21.547 7.492 1 98.94 76 VAL B CA 1
ATOM 2321 C C . VAL B 1 76 ? -3.529 20.5 8.281 1 98.94 76 VAL B C 1
ATOM 2323 O O . VAL B 1 76 ? -2.98 20.797 9.344 1 98.94 76 VAL B O 1
ATOM 2326 N N . LEU B 1 77 ? -3.559 19.297 7.848 1 98.94 77 LEU B N 1
ATOM 2327 C CA . LEU B 1 77 ? -2.711 18.219 8.32 1 98.94 77 LEU B CA 1
ATOM 2328 C C . LEU B 1 77 ? -1.771 17.734 7.219 1 98.94 77 LEU B C 1
ATOM 2330 O O . LEU B 1 77 ? -2.221 17.344 6.141 1 98.94 77 LEU B O 1
ATOM 2334 N N . ILE B 1 78 ? -0.475 17.812 7.453 1 99 78 ILE B N 1
ATOM 2335 C CA . ILE B 1 78 ? 0.514 17.406 6.469 1 99 78 ILE B CA 1
ATOM 2336 C C . ILE B 1 78 ? 1.274 16.188 6.984 1 99 78 ILE B C 1
ATOM 2338 O O . ILE B 1 78 ? 2.049 16.281 7.938 1 99 78 ILE B O 1
ATOM 2342 N N . HIS B 1 79 ? 1.03 15.094 6.367 1 98.94 79 HIS B N 1
ATOM 2343 C CA . HIS B 1 79 ? 1.793 13.875 6.621 1 98.94 79 HIS B CA 1
ATOM 2344 C C . HIS B 1 79 ? 3.125 13.891 5.879 1 98.94 79 HIS B C 1
ATOM 2346 O O . HIS B 1 79 ? 3.199 13.492 4.719 1 98.94 79 HIS B O 1
ATOM 2352 N N . ASN B 1 80 ? 4.133 14.258 6.582 1 98.88 80 ASN B N 1
ATOM 2353 C CA . ASN B 1 80 ? 5.453 14.391 5.973 1 98.88 80 ASN B CA 1
ATOM 2354 C C . ASN B 1 80 ? 6.41 13.305 6.469 1 98.88 80 ASN B C 1
ATOM 2356 O O . ASN B 1 80 ? 7.355 12.938 5.766 1 98.88 80 ASN B O 1
ATOM 2360 N N . ALA B 1 81 ? 6.145 12.797 7.672 1 98.5 81 ALA B N 1
ATOM 2361 C CA . ALA B 1 81 ? 7 11.75 8.219 1 98.5 81 ALA B CA 1
ATOM 2362 C C . ALA B 1 81 ? 7.027 10.531 7.305 1 98.5 81 ALA B C 1
ATOM 2364 O O . ALA B 1 81 ? 6.008 10.172 6.703 1 98.5 81 ALA B O 1
ATOM 2365 N N . GLY B 1 82 ? 8.133 9.953 7.168 1 97.94 82 GLY B N 1
ATOM 2366 C CA . GLY B 1 82 ? 8.297 8.742 6.383 1 97.94 82 GLY B CA 1
ATOM 2367 C C . GLY B 1 82 ? 9.477 7.898 6.824 1 97.94 82 GLY B C 1
ATOM 2368 O O . GLY B 1 82 ? 10.406 8.406 7.449 1 97.94 82 GLY B O 1
ATOM 2369 N N . LYS B 1 83 ? 9.422 6.68 6.547 1 98.06 83 LYS B N 1
ATOM 2370 C CA . LYS B 1 83 ? 10.492 5.719 6.824 1 98.06 83 LYS B CA 1
ATOM 2371 C C . LYS B 1 83 ? 10.852 4.918 5.574 1 98.06 83 LYS B C 1
ATOM 2373 O O . LYS B 1 83 ? 9.969 4.523 4.809 1 98.06 83 LYS B O 1
ATOM 2378 N N . LEU B 1 84 ? 12.109 4.797 5.398 1 98 84 LEU B N 1
ATOM 2379 C CA . LEU B 1 84 ? 12.68 4.047 4.285 1 98 84 LEU B CA 1
ATOM 2380 C C . LEU B 1 84 ? 13.625 2.957 4.785 1 98 84 LEU B C 1
ATOM 2382 O O . LEU B 1 84 ? 14.406 3.184 5.715 1 98 84 LEU B O 1
ATOM 2386 N N . VAL B 1 85 ? 13.469 1.797 4.242 1 97.31 85 VAL B N 1
ATOM 2387 C CA . VAL B 1 85 ? 14.438 0.719 4.379 1 97.31 85 VAL B CA 1
ATOM 2388 C C . VAL B 1 85 ? 14.93 0.286 3 1 97.31 85 VAL B C 1
ATOM 2390 O O . VAL B 1 85 ? 14.125 -0.042 2.123 1 97.31 85 VAL B O 1
ATOM 2393 N N . ASN B 1 86 ? 16.219 0.408 2.797 1 97.31 86 ASN B N 1
ATOM 2394 C CA . ASN B 1 86 ? 16.828 -0.038 1.555 1 97.31 86 ASN B CA 1
ATOM 2395 C C . ASN B 1 86 ? 17.547 -1.373 1.734 1 97.31 86 ASN B C 1
ATOM 2397 O O . ASN B 1 86 ? 18.641 -1.427 2.324 1 97.31 86 ASN B O 1
ATOM 2401 N N . LYS B 1 87 ? 16.938 -2.42 1.238 1 97.69 87 LYS B N 1
ATOM 2402 C CA . LYS B 1 87 ? 17.438 -3.787 1.346 1 97.69 87 LYS B CA 1
ATOM 2403 C C . LYS B 1 87 ? 16.984 -4.633 0.158 1 97.69 87 LYS B C 1
ATOM 2405 O O . LYS B 1 87 ? 15.844 -4.535 -0.282 1 97.69 87 LYS B O 1
ATOM 2410 N N . PRO B 1 88 ? 17.938 -5.5 -0.356 1 98.31 88 PRO B N 1
ATOM 2411 C CA . PRO B 1 88 ? 17.484 -6.426 -1.394 1 98.31 88 PRO B CA 1
ATOM 2412 C C . PRO B 1 88 ? 16.25 -7.227 -0.968 1 98.31 88 PRO B C 1
ATOM 2414 O O . PRO B 1 88 ? 16.125 -7.598 0.203 1 98.31 88 PRO B O 1
ATOM 2417 N N . PHE B 1 89 ? 15.359 -7.535 -1.908 1 98.69 89 PHE B N 1
ATOM 2418 C CA . PHE B 1 89 ? 14.094 -8.18 -1.602 1 98.69 89 PHE B CA 1
ATOM 2419 C C . PHE B 1 89 ? 14.32 -9.555 -0.977 1 98.69 89 PHE B C 1
ATOM 2421 O O . PHE B 1 89 ? 13.562 -9.977 -0.1 1 98.69 89 PHE B O 1
ATOM 2428 N N . GLU B 1 90 ? 15.328 -10.156 -1.348 1 97.75 90 GLU B N 1
ATOM 2429 C CA . GLU B 1 90 ? 15.586 -11.523 -0.897 1 97.75 90 GLU B CA 1
ATOM 2430 C C . GLU B 1 90 ? 15.859 -11.562 0.603 1 97.75 90 GLU B C 1
ATOM 2432 O O . GLU B 1 90 ? 15.648 -12.594 1.248 1 97.75 90 GLU B O 1
ATOM 2437 N N . VAL B 1 91 ? 16.266 -10.422 1.183 1 97.19 91 VAL B N 1
ATOM 2438 C CA . VAL B 1 91 ? 16.719 -10.516 2.564 1 97.19 91 VAL B CA 1
ATOM 2439 C C . VAL B 1 91 ? 15.922 -9.562 3.441 1 97.19 91 VAL B C 1
ATOM 2441 O O . VAL B 1 91 ? 16.109 -9.508 4.656 1 97.19 91 VAL B O 1
ATOM 2444 N N . ILE B 1 92 ? 15.047 -8.766 2.832 1 97.94 92 ILE B N 1
ATOM 2445 C CA . ILE B 1 92 ? 14.211 -7.902 3.652 1 97.94 92 ILE B CA 1
ATOM 2446 C C . ILE B 1 92 ? 13.297 -8.75 4.535 1 97.94 92 ILE B C 1
ATOM 2448 O O . ILE B 1 92 ? 12.773 -9.773 4.09 1 97.94 92 ILE B O 1
ATOM 2452 N N . THR B 1 93 ? 13.094 -8.375 5.797 1 96.81 93 THR B N 1
ATOM 2453 C CA . THR B 1 93 ? 12.375 -9.188 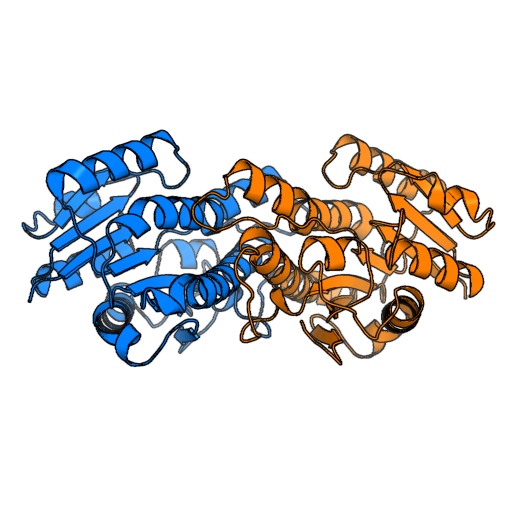6.77 1 96.81 93 THR B CA 1
ATOM 2454 C C . THR B 1 93 ? 10.953 -8.664 6.977 1 96.81 93 THR B C 1
ATOM 2456 O O . THR B 1 93 ? 10.625 -7.57 6.523 1 96.81 93 THR B O 1
ATOM 2459 N N . SER B 1 94 ? 10.195 -9.461 7.652 1 94.75 94 SER B N 1
ATOM 2460 C CA . SER B 1 94 ? 8.852 -9.039 8.031 1 94.75 94 SER B CA 1
ATOM 2461 C C . SER B 1 94 ? 8.891 -7.812 8.938 1 94.75 94 SER B C 1
ATOM 2463 O O . SER B 1 94 ? 8.039 -6.93 8.828 1 94.75 94 SER B O 1
ATOM 2465 N N . SER B 1 95 ? 9.844 -7.844 9.773 1 96.69 95 SER B N 1
ATOM 2466 C CA . SER B 1 95 ? 10 -6.711 10.68 1 96.69 95 SER B CA 1
ATOM 2467 C C . SER B 1 95 ? 10.352 -5.438 9.914 1 96.69 95 SER B C 1
ATOM 2469 O O . SER B 1 95 ? 9.898 -4.348 10.273 1 96.69 95 SER B O 1
ATOM 2471 N N . ASP B 1 96 ? 11.133 -5.566 8.859 1 97.38 96 ASP B N 1
ATOM 2472 C CA . ASP B 1 96 ? 11.453 -4.426 8.008 1 97.38 96 ASP B CA 1
ATOM 2473 C C . ASP B 1 96 ? 10.195 -3.865 7.344 1 97.38 96 ASP B C 1
ATOM 2475 O O . ASP B 1 96 ? 9.945 -2.658 7.395 1 97.38 96 ASP B O 1
ATOM 2479 N N . PHE B 1 97 ? 9.391 -4.777 6.758 1 97.06 97 PHE B N 1
ATOM 2480 C CA . PHE B 1 97 ? 8.141 -4.352 6.129 1 97.06 97 PHE B CA 1
ATOM 2481 C C . PHE B 1 97 ? 7.242 -3.645 7.137 1 97.06 97 PHE B C 1
ATOM 2483 O O . PHE B 1 97 ? 6.785 -2.527 6.891 1 97.06 97 PHE B O 1
ATOM 2490 N N . LEU B 1 98 ? 7.102 -4.32 8.219 1 97.69 98 LEU B N 1
ATOM 2491 C CA . LEU B 1 98 ? 6.176 -3.811 9.227 1 97.69 98 LEU B CA 1
ATOM 2492 C C . LEU B 1 98 ? 6.613 -2.436 9.719 1 97.69 98 LEU B C 1
ATOM 2494 O O . LEU B 1 98 ? 5.785 -1.531 9.867 1 97.69 98 LEU B O 1
ATOM 2498 N N . SER B 1 99 ? 7.875 -2.244 10 1 98.19 99 SER B N 1
ATOM 2499 C CA . SER B 1 99 ? 8.367 -0.978 10.531 1 98.19 99 SER B CA 1
ATOM 2500 C C . SER B 1 99 ? 8.109 0.169 9.555 1 98.19 99 SER B C 1
ATOM 2502 O O . SER B 1 99 ? 7.785 1.283 9.977 1 98.19 99 SER B O 1
ATOM 2504 N N . VAL B 1 100 ? 8.203 -0.062 8.273 1 98.75 100 VAL B N 1
ATOM 2505 C CA . VAL B 1 100 ? 7.957 0.952 7.25 1 98.75 100 VAL B CA 1
ATOM 2506 C C . VAL B 1 100 ? 6.465 1.269 7.188 1 98.75 100 VAL B C 1
ATOM 2508 O O . VAL B 1 100 ? 6.07 2.438 7.199 1 98.75 100 VAL B O 1
ATOM 2511 N N . TYR B 1 101 ? 5.617 0.29 7.219 1 98.75 101 TYR B N 1
ATOM 2512 C CA . TYR B 1 101 ? 4.18 0.47 7.074 1 98.75 101 TYR B CA 1
ATOM 2513 C C . TYR B 1 101 ? 3.58 1.111 8.32 1 98.75 101 TYR B C 1
ATOM 2515 O O . TYR B 1 101 ? 2.607 1.863 8.234 1 98.75 101 TYR B O 1
ATOM 2523 N N . GLU B 1 102 ? 4.156 0.8 9.461 1 98.5 102 GLU B N 1
ATOM 2524 C CA . GLU B 1 102 ? 3.688 1.417 10.695 1 98.5 102 GLU B CA 1
ATOM 2525 C C . GLU B 1 102 ? 3.814 2.938 10.641 1 98.5 102 GLU B C 1
ATOM 2527 O O . GLU B 1 102 ? 2.949 3.656 11.141 1 98.5 102 GLU B O 1
ATOM 2532 N N . VAL B 1 103 ? 4.82 3.379 10.023 1 98.62 103 VAL B N 1
ATOM 2533 C CA . VAL B 1 103 ? 5.051 4.816 9.938 1 98.62 103 VAL B CA 1
ATOM 2534 C C . VAL B 1 103 ? 4.309 5.391 8.734 1 98.62 103 VAL B C 1
ATOM 2536 O O . VAL B 1 103 ? 3.547 6.352 8.867 1 98.62 103 VAL B O 1
ATOM 2539 N N . ASN B 1 104 ? 4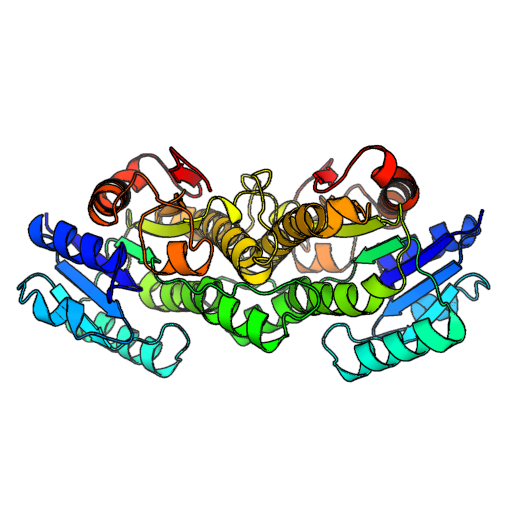.453 4.762 7.598 1 98.88 104 ASN B N 1
ATOM 2540 C CA . ASN B 1 104 ? 4.059 5.375 6.332 1 98.88 104 ASN B CA 1
ATOM 2541 C C . ASN B 1 104 ? 2.562 5.207 6.074 1 98.88 104 ASN B C 1
ATOM 2543 O O . ASN B 1 104 ? 1.988 5.918 5.246 1 98.88 104 ASN B O 1
ATOM 2547 N N . VAL B 1 105 ? 1.967 4.23 6.738 1 98.88 105 VAL B N 1
ATOM 2548 C CA . VAL B 1 105 ? 0.58 3.949 6.383 1 98.88 105 VAL B CA 1
ATOM 2549 C C . VAL B 1 105 ? -0.279 3.908 7.645 1 98.88 105 VAL B C 1
ATOM 2551 O O . VAL B 1 105 ? -1.176 4.738 7.816 1 98.88 105 VAL B O 1
ATOM 2554 N N . PHE B 1 106 ? 0.061 3.006 8.602 1 98.62 106 PHE B N 1
ATOM 2555 C CA . PHE B 1 106 ? -0.795 2.828 9.766 1 98.62 106 PHE B CA 1
ATOM 2556 C C . PHE B 1 106 ? -0.766 4.066 10.648 1 98.62 106 PHE B C 1
ATOM 2558 O O . PHE B 1 106 ? -1.81 4.527 11.117 1 98.62 106 PHE B O 1
ATOM 2565 N N . GLY B 1 107 ? 0.432 4.566 10.883 1 98.5 107 GLY B N 1
ATOM 2566 C CA . GLY B 1 107 ? 0.551 5.789 11.664 1 98.5 107 GLY B CA 1
ATOM 2567 C C . GLY B 1 107 ? -0.193 6.961 11.047 1 98.5 107 GLY B C 1
ATOM 2568 O O . GLY B 1 107 ? -0.835 7.734 11.758 1 98.5 107 GLY B O 1
ATOM 2569 N N . VAL B 1 108 ? -0.108 7.074 9.766 1 98.81 108 VAL B N 1
ATOM 2570 C CA . VAL B 1 108 ? -0.807 8.125 9.023 1 98.81 108 VAL B CA 1
ATOM 2571 C C . VAL B 1 108 ? -2.314 7.973 9.211 1 98.81 108 VAL B C 1
ATOM 2573 O O . VAL B 1 108 ? -3.012 8.953 9.492 1 98.81 108 VAL B O 1
ATOM 2576 N N . ALA B 1 109 ? -2.807 6.773 9.047 1 98.81 109 ALA B N 1
ATOM 2577 C CA . ALA B 1 109 ? -4.234 6.512 9.203 1 98.81 109 ALA B CA 1
ATOM 2578 C C . ALA B 1 109 ? -4.711 6.887 10.602 1 98.81 109 ALA B C 1
ATOM 2580 O O . ALA B 1 109 ? -5.707 7.598 10.75 1 98.81 109 ALA B O 1
ATOM 2581 N N . HIS B 1 110 ? -3.992 6.484 11.562 1 98.44 110 HIS B N 1
ATOM 2582 C CA . HIS B 1 110 ? -4.445 6.684 12.93 1 98.44 110 HIS B CA 1
ATOM 2583 C C . HIS B 1 110 ? -4.324 8.148 13.344 1 98.44 110 HIS B C 1
ATOM 2585 O O . HIS B 1 110 ? -5.172 8.664 14.078 1 98.44 110 HIS B O 1
ATOM 2591 N N . LEU B 1 111 ? -3.27 8.773 12.945 1 98.81 111 LEU B N 1
ATOM 2592 C CA . LEU B 1 111 ? -3.16 10.211 13.195 1 98.81 111 LEU B CA 1
ATOM 2593 C C . LEU B 1 111 ? -4.316 10.961 12.547 1 98.81 111 LEU B C 1
ATOM 2595 O O . LEU B 1 111 ? -4.887 11.875 13.148 1 98.81 111 LEU B O 1
ATOM 2599 N N . THR B 1 112 ? -4.629 10.609 11.305 1 98.88 112 THR B N 1
ATOM 2600 C CA . THR B 1 112 ? -5.754 11.234 10.617 1 98.88 112 THR B CA 1
ATOM 2601 C C . THR B 1 112 ? -7.043 11.055 11.414 1 98.88 112 THR B C 1
ATOM 2603 O O . THR B 1 112 ? -7.812 12.008 11.578 1 98.88 112 THR B O 1
ATOM 2606 N N . GLN B 1 113 ? -7.254 9.859 11.961 1 98.75 113 GLN B N 1
ATOM 2607 C CA . GLN B 1 113 ? -8.438 9.586 12.773 1 98.75 113 GLN B CA 1
ATOM 2608 C C . GLN B 1 113 ? -8.508 10.523 13.969 1 98.75 113 GLN B C 1
ATOM 2610 O O . GLN B 1 113 ? -9.578 11.039 14.305 1 98.75 113 GLN B O 1
ATOM 2615 N N . VAL B 1 114 ? -7.375 10.75 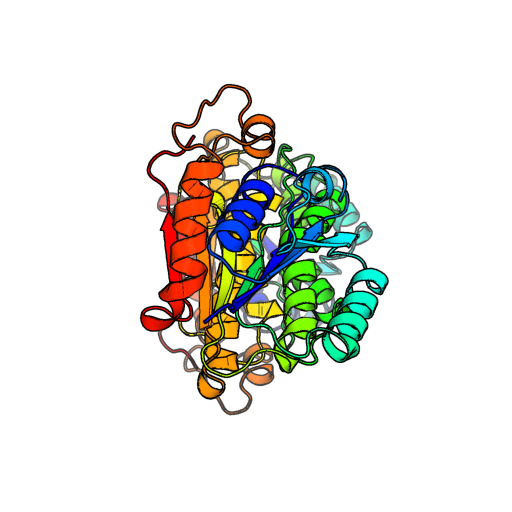14.594 1 98.62 114 VAL B N 1
ATOM 2616 C CA . VAL B 1 114 ? -7.293 11.578 15.789 1 98.62 114 VAL B CA 1
ATOM 2617 C C . VAL B 1 114 ? -7.605 13.031 15.438 1 98.62 114 VAL B C 1
ATOM 2619 O O . VAL B 1 114 ? -8.234 13.742 16.219 1 98.62 114 VAL B O 1
ATOM 2622 N N . VAL B 1 115 ? -7.262 13.492 14.258 1 98.88 115 VAL B N 1
ATOM 2623 C CA . VAL B 1 115 ? -7.305 14.906 13.898 1 98.88 115 VAL B CA 1
ATOM 2624 C C . VAL B 1 115 ? -8.648 15.234 13.25 1 98.88 115 VAL B C 1
ATOM 2626 O O . VAL B 1 115 ? -9.148 16.359 13.391 1 98.88 115 VAL B O 1
ATOM 2629 N N . LEU B 1 116 ? -9.297 14.266 12.656 1 98.69 116 LEU B N 1
ATOM 2630 C CA . LEU B 1 116 ? -10.484 14.438 11.82 1 98.69 116 LEU B CA 1
ATOM 2631 C C . LEU B 1 116 ? -11.57 15.188 12.578 1 98.69 116 LEU B C 1
ATOM 2633 O O . LEU B 1 116 ? -12.172 16.125 12.047 1 98.69 116 LEU B O 1
ATOM 2637 N N . PRO B 1 117 ? -11.773 14.852 13.883 1 98.06 117 PRO B N 1
ATOM 2638 C CA . PRO B 1 117 ? -12.859 15.516 14.594 1 98.06 117 PRO B CA 1
ATOM 2639 C C . PRO B 1 117 ? -12.633 17.016 14.75 1 98.06 117 PRO B C 1
ATOM 2641 O O . PRO B 1 117 ? -13.57 17.766 15.047 1 98.06 117 PRO B O 1
ATOM 2644 N N . PHE B 1 118 ? -11.5 17.5 14.508 1 98.69 118 PHE B N 1
ATOM 2645 C CA . PHE B 1 118 ? -11.156 18.891 14.742 1 98.69 118 PHE B CA 1
ATOM 2646 C C . PHE B 1 118 ? -11.023 19.641 13.422 1 98.69 118 PHE B C 1
ATOM 2648 O O . PHE B 1 118 ? -10.672 20.828 13.406 1 98.69 118 PHE B O 1
ATOM 2655 N N . MET B 1 119 ? -11.297 18.953 12.281 1 98.75 119 MET B N 1
ATOM 2656 C CA . MET B 1 119 ? -11.125 19.547 10.961 1 98.75 119 MET B CA 1
ATOM 2657 C C . MET B 1 119 ? -12.453 20.078 10.43 1 98.75 119 MET B C 1
ATOM 2659 O O . MET B 1 119 ? -13.383 19.297 10.188 1 98.75 119 MET B O 1
ATOM 2663 N N . PRO B 1 120 ? -12.539 21.328 10.258 1 98.12 120 PRO B N 1
ATOM 2664 C CA . PRO B 1 120 ? -13.773 21.906 9.711 1 98.12 120 PRO B CA 1
ATOM 2665 C C . PRO B 1 120 ? -13.883 21.719 8.195 1 98.12 120 PRO B C 1
ATOM 2667 O O . PRO B 1 120 ? -12.961 21.188 7.566 1 98.12 120 PRO B O 1
ATOM 2670 N N . THR B 1 121 ? -14.977 22.172 7.734 1 97.38 121 THR B N 1
ATOM 2671 C CA . THR B 1 121 ? -15.172 22.234 6.289 1 97.38 121 THR B CA 1
ATOM 2672 C C . THR B 1 121 ? -14.055 23.031 5.625 1 97.38 121 THR B C 1
ATOM 2674 O O . THR B 1 121 ? -13.578 24.031 6.176 1 97.38 121 THR B O 1
ATOM 2677 N N . GLU B 1 122 ? -13.578 22.469 4.457 1 97.06 122 GLU B N 1
ATOM 2678 C CA . GLU B 1 122 ? -12.555 23.109 3.629 1 97.06 122 GLU B CA 1
ATOM 2679 C C . GLU B 1 122 ? -11.156 22.891 4.211 1 97.06 122 GLU B C 1
ATOM 2681 O O . GLU B 1 122 ? -10.203 23.562 3.822 1 97.06 122 GLU B O 1
ATOM 2686 N N . SER B 1 123 ? -11.062 22 5.211 1 98.69 123 SER B N 1
ATOM 2687 C CA . SER B 1 123 ? -9.75 21.562 5.672 1 98.69 123 SER B CA 1
ATOM 2688 C C . SER B 1 123 ? -9.047 20.703 4.625 1 98.69 123 SER B C 1
ATOM 2690 O O . SER B 1 123 ? -9.68 20.234 3.682 1 98.69 123 SER B O 1
ATOM 2692 N N . HIS B 1 124 ? -7.723 20.609 4.816 1 98.94 124 HIS B N 1
ATOM 2693 C CA . HIS B 1 124 ? -6.906 19.922 3.82 1 98.94 124 HIS B CA 1
ATOM 2694 C C . HIS B 1 124 ? -5.926 18.953 4.48 1 98.94 124 HIS B C 1
ATOM 2696 O O . HIS B 1 124 ? -5.152 19.344 5.355 1 98.94 124 HIS B O 1
ATOM 2702 N N . VAL B 1 125 ? -6.051 17.719 4.094 1 98.94 125 VAL B N 1
ATOM 2703 C CA . VAL B 1 125 ? -5.043 16.719 4.449 1 98.94 125 VAL B CA 1
ATOM 2704 C C . VAL B 1 125 ? -4.133 16.469 3.248 1 98.94 125 VAL B C 1
ATOM 2706 O O . VAL B 1 125 ? -4.609 16.125 2.164 1 98.94 125 VAL B O 1
ATOM 2709 N N . VAL B 1 126 ? -2.82 16.688 3.451 1 99 126 VAL B N 1
ATOM 2710 C CA . VAL B 1 126 ? -1.831 16.469 2.404 1 99 126 VAL B CA 1
ATOM 2711 C C . VAL B 1 126 ? -0.858 15.367 2.838 1 99 126 VAL B C 1
ATOM 2713 O O . VAL B 1 126 ? -0.222 15.477 3.889 1 99 126 VAL B O 1
ATOM 2716 N N . ALA B 1 127 ? -0.795 14.344 2.055 1 98.94 127 ALA B N 1
ATOM 2717 C CA . ALA B 1 127 ? 0.175 13.289 2.318 1 98.94 127 ALA B CA 1
ATOM 2718 C C . ALA B 1 127 ? 1.354 13.367 1.354 1 98.94 127 ALA B C 1
ATOM 2720 O O . ALA B 1 127 ? 1.167 13.555 0.149 1 98.94 127 ALA B O 1
ATOM 2721 N N . ILE B 1 128 ? 2.535 13.258 1.907 1 98.94 128 ILE B N 1
ATOM 2722 C CA . ILE B 1 128 ? 3.736 13.25 1.077 1 98.94 128 ILE B CA 1
ATOM 2723 C C . ILE B 1 128 ? 4.102 11.812 0.714 1 98.94 128 ILE B C 1
ATOM 2725 O O . ILE B 1 128 ? 4.504 11.031 1.579 1 98.94 128 ILE B O 1
ATOM 2729 N N . SER B 1 129 ? 3.928 11.477 -0.513 1 98.69 129 SER B N 1
ATOM 2730 C CA . SER B 1 129 ? 4.387 10.203 -1.069 1 98.69 129 SER B CA 1
ATOM 2731 C C . SER B 1 129 ? 5.672 10.383 -1.867 1 98.69 129 SER B C 1
ATOM 2733 O O . SER B 1 129 ? 6.516 11.211 -1.52 1 98.69 129 SER B O 1
ATOM 2735 N N . SER B 1 130 ? 5.969 9.5 -2.742 1 98.12 130 SER B N 1
ATOM 2736 C CA . SER B 1 130 ? 7.137 9.5 -3.619 1 98.12 130 SER B CA 1
ATOM 2737 C C . SER B 1 130 ? 6.777 9.016 -5.016 1 98.12 130 SER B C 1
ATOM 2739 O O . SER B 1 130 ? 5.758 8.344 -5.203 1 98.12 130 SER B O 1
ATOM 2741 N N . MET B 1 131 ? 7.625 9.359 -5.992 1 98 131 MET B N 1
ATOM 2742 C CA . MET B 1 131 ? 7.449 8.82 -7.336 1 98 131 MET B CA 1
ATOM 2743 C C . MET B 1 131 ? 7.492 7.293 -7.316 1 98 131 MET B C 1
ATOM 2745 O O . MET B 1 131 ? 6.836 6.641 -8.133 1 98 131 MET B O 1
ATOM 2749 N N . GLY B 1 132 ? 8.188 6.738 -6.355 1 97.75 132 GLY B N 1
ATOM 2750 C CA . GLY B 1 132 ? 8.258 5.293 -6.215 1 97.75 132 GLY B CA 1
ATOM 2751 C C . GLY B 1 132 ? 6.926 4.656 -5.879 1 97.75 132 GLY B C 1
ATOM 2752 O O . GLY B 1 132 ? 6.746 3.449 -6.066 1 97.75 132 GLY B O 1
ATOM 2753 N N . GLY B 1 133 ? 5.969 5.449 -5.355 1 98.62 133 GLY B N 1
ATOM 2754 C CA . GLY B 1 133 ? 4.648 4.941 -5.023 1 98.62 133 GLY B CA 1
ATOM 2755 C C . GLY B 1 133 ? 3.65 5.086 -6.156 1 98.62 133 GLY B C 1
ATOM 2756 O O . GLY B 1 133 ? 2.541 4.555 -6.082 1 98.62 133 GLY B O 1
ATOM 2757 N N . VAL B 1 134 ? 4.055 5.816 -7.184 1 98.75 134 VAL B N 1
ATOM 2758 C CA . VAL B 1 134 ? 3.156 6.078 -8.305 1 98.75 134 VAL B CA 1
ATOM 2759 C C . VAL B 1 134 ? 3.104 4.855 -9.219 1 98.75 134 VAL B C 1
ATOM 2761 O O . VAL B 1 134 ? 4.137 4.395 -9.703 1 98.75 134 VAL B O 1
ATOM 2764 N N . GLN B 1 135 ? 1.915 4.332 -9.461 1 98.56 135 GLN B N 1
ATOM 2765 C CA . GLN B 1 135 ? 1.766 3.199 -10.367 1 98.56 135 GLN B CA 1
ATOM 2766 C C . GLN B 1 135 ? 2.256 3.547 -11.766 1 98.56 135 GLN B C 1
ATOM 2768 O O . GLN B 1 135 ? 1.944 4.617 -12.289 1 98.56 135 GLN B O 1
ATOM 2773 N N . GLY B 1 136 ? 3.08 2.674 -12.328 1 97.69 136 GLY B N 1
ATOM 2774 C CA . GLY B 1 136 ? 3.586 2.854 -13.68 1 97.69 136 GLY B CA 1
ATOM 2775 C C . GLY B 1 136 ? 4.875 3.648 -13.734 1 97.69 136 GLY B C 1
ATOM 2776 O O . GLY B 1 136 ? 5.48 3.791 -14.797 1 97.69 136 GLY B O 1
ATOM 2777 N N . SER B 1 137 ? 5.328 4.211 -12.609 1 97.56 137 SER B N 1
ATOM 2778 C CA . SER B 1 137 ? 6.582 4.957 -12.586 1 97.56 137 SER B CA 1
ATOM 2779 C C . SER B 1 137 ? 7.785 4.016 -12.5 1 97.56 137 SER B C 1
ATOM 2781 O O . SER B 1 137 ? 7.629 2.826 -12.227 1 97.56 137 SER B O 1
ATOM 2783 N N . LEU B 1 138 ? 8.914 4.582 -12.766 1 96.06 138 LEU B N 1
ATOM 2784 C CA . LEU B 1 138 ? 10.148 3.83 -12.594 1 96.06 138 LEU B CA 1
ATOM 2785 C C . LEU B 1 138 ? 10.312 3.367 -11.148 1 96.06 138 LEU B C 1
ATOM 2787 O O . LEU B 1 138 ? 10.039 4.125 -10.219 1 96.06 138 LEU B O 1
ATOM 2791 N N . LYS B 1 139 ? 10.773 2.07 -11.008 1 98.06 139 LYS B N 1
ATOM 2792 C CA . LYS B 1 139 ? 11.055 1.521 -9.688 1 98.06 139 LYS B CA 1
ATOM 2793 C C . LYS B 1 139 ? 12.539 1.232 -9.508 1 98.06 139 LYS B C 1
ATOM 2795 O O . LYS B 1 139 ? 13.242 0.961 -10.484 1 98.06 139 LYS B O 1
ATOM 2800 N N . PHE B 1 140 ? 12.945 1.307 -8.273 1 97.19 140 PHE B N 1
ATOM 2801 C CA . PHE B 1 140 ? 14.352 1.041 -7.973 1 97.19 140 PHE B CA 1
ATOM 2802 C C . PHE B 1 140 ? 14.484 -0.161 -7.043 1 97.19 140 PHE B C 1
ATOM 2804 O O . PHE B 1 140 ? 13.773 -0.257 -6.039 1 97.19 140 PHE B O 1
ATOM 2811 N N . SER B 1 141 ? 15.484 -1.032 -7.363 1 97.44 141 SER B N 1
ATOM 2812 C CA . SER B 1 141 ? 15.742 -2.221 -6.559 1 97.44 141 SER B CA 1
ATOM 2813 C C . SER B 1 141 ? 16.062 -1.853 -5.113 1 97.44 141 SER B C 1
ATOM 2815 O O . SER B 1 141 ? 16.703 -0.839 -4.852 1 97.44 141 SER B O 1
ATOM 2817 N N . GLY B 1 142 ? 15.57 -2.684 -4.195 1 98 142 GLY B N 1
ATOM 2818 C CA . GLY B 1 142 ? 15.914 -2.52 -2.791 1 98 142 GLY B CA 1
ATOM 2819 C C . GLY B 1 142 ? 14.883 -1.728 -2.01 1 98 142 GLY B C 1
ATOM 2820 O O . GLY B 1 142 ? 14.969 -1.632 -0.784 1 98 142 GLY B O 1
ATOM 2821 N N . LEU B 1 143 ? 13.812 -1.245 -2.703 1 98.38 143 LEU B N 1
ATOM 2822 C CA . LEU B 1 143 ? 12.883 -0.327 -2.059 1 98.38 143 LEU B CA 1
ATOM 2823 C C . LEU B 1 143 ? 11.484 -0.926 -2.002 1 98.38 143 LEU B C 1
ATOM 2825 O O . LEU B 1 143 ? 10.492 -0.197 -2.049 1 98.38 143 LEU B O 1
ATOM 2829 N N . ALA B 1 144 ? 11.383 -2.213 -1.835 1 98.75 144 ALA B N 1
ATOM 2830 C CA . ALA B 1 144 ? 10.109 -2.92 -1.897 1 98.75 144 ALA B CA 1
ATOM 2831 C C . ALA B 1 144 ? 9.141 -2.404 -0.833 1 98.75 144 ALA B C 1
ATOM 2833 O O . ALA B 1 144 ? 8.008 -2.041 -1.142 1 98.75 144 ALA B O 1
ATOM 2834 N N . ALA B 1 145 ? 9.586 -2.354 0.425 1 98.81 145 ALA B N 1
ATOM 2835 C CA . ALA B 1 145 ? 8.711 -1.914 1.51 1 98.81 145 ALA B CA 1
ATOM 2836 C C . ALA B 1 145 ? 8.359 -0.437 1.365 1 98.81 145 ALA B C 1
ATOM 2838 O O . ALA B 1 145 ? 7.203 -0.048 1.544 1 98.81 145 ALA B O 1
ATOM 2839 N N . TYR B 1 146 ? 9.336 0.346 0.98 1 98.69 146 TYR B N 1
ATOM 2840 C CA . TYR B 1 146 ? 9.133 1.787 0.868 1 98.69 146 TYR B CA 1
ATOM 2841 C C . TYR B 1 146 ? 8.18 2.121 -0.273 1 98.69 146 TYR B C 1
ATOM 2843 O O . TYR B 1 146 ? 7.141 2.748 -0.059 1 98.69 146 TYR B O 1
ATOM 2851 N N . SER B 1 147 ? 8.477 1.653 -1.475 1 98.75 147 SER B N 1
ATOM 2852 C CA . SER B 1 147 ? 7.676 1.996 -2.646 1 98.75 147 SER B CA 1
ATOM 2853 C C . SER B 1 147 ? 6.234 1.515 -2.492 1 98.75 147 SER B C 1
ATOM 2855 O O . SER B 1 147 ? 5.293 2.258 -2.777 1 98.75 147 SER B O 1
ATOM 2857 N N . SER B 1 148 ? 6.086 0.302 -2.039 1 98.88 148 SER B N 1
ATOM 2858 C CA . SER B 1 148 ? 4.734 -0.221 -1.87 1 98.88 148 SER B CA 1
ATOM 2859 C C . SER B 1 148 ? 3.973 0.549 -0.797 1 98.88 148 SER B C 1
ATOM 2861 O O . SER B 1 148 ? 2.775 0.802 -0.938 1 98.88 148 SER B O 1
ATOM 2863 N N . SER B 1 149 ? 4.617 0.968 0.302 1 98.94 149 SER B N 1
ATOM 2864 C CA . SER B 1 149 ? 3.957 1.755 1.341 1 98.94 149 SER B CA 1
ATOM 2865 C C . SER B 1 149 ? 3.523 3.117 0.81 1 98.94 149 SER B C 1
ATOM 2867 O O . SER B 1 149 ? 2.461 3.621 1.177 1 98.94 149 SER B O 1
ATOM 2869 N N . LYS B 1 150 ? 4.34 3.697 0.006 1 98.94 150 LYS B N 1
ATOM 2870 C CA . LYS B 1 150 ? 4.012 5 -0.569 1 98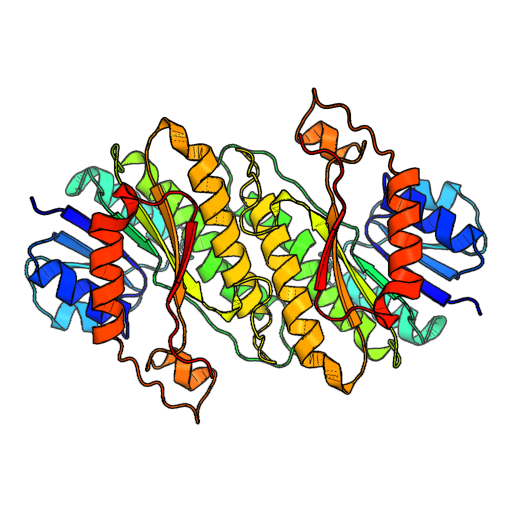.94 150 LYS B CA 1
ATOM 2871 C C . LYS B 1 150 ? 2.877 4.879 -1.583 1 98.94 150 LYS B C 1
ATOM 2873 O O . LYS B 1 150 ? 2.062 5.797 -1.72 1 98.94 150 LYS B O 1
ATOM 2878 N N . GLY B 1 151 ? 2.809 3.73 -2.295 1 98.94 151 GLY B N 1
ATOM 2879 C CA . GLY B 1 151 ? 1.636 3.453 -3.109 1 98.94 151 GLY B CA 1
ATOM 2880 C C . GLY B 1 151 ? 0.37 3.281 -2.291 1 98.94 151 GLY B C 1
ATOM 2881 O O . GLY B 1 151 ? -0.693 3.777 -2.672 1 98.94 151 GLY B O 1
ATOM 2882 N N . ALA B 1 152 ? 0.511 2.58 -1.198 1 98.94 152 ALA B N 1
ATOM 2883 C CA . ALA B 1 152 ? -0.611 2.408 -0.28 1 98.94 152 ALA B CA 1
ATOM 2884 C C . ALA B 1 152 ? -1.138 3.756 0.202 1 98.94 152 ALA B C 1
ATOM 2886 O O . ALA B 1 152 ? -2.352 3.969 0.266 1 98.94 152 ALA B O 1
ATOM 2887 N N . LEU B 1 153 ? -0.238 4.621 0.517 1 98.94 153 LEU B N 1
ATOM 2888 C CA . LEU B 1 153 ? -0.583 5.945 1.022 1 98.94 153 LEU B CA 1
ATOM 2889 C C . LEU B 1 153 ? -1.419 6.715 0.004 1 98.94 153 LEU B C 1
ATOM 2891 O O . LEU B 1 153 ? -2.416 7.348 0.363 1 98.94 153 LEU B O 1
ATOM 2895 N N . ILE B 1 154 ? -1.026 6.656 -1.246 1 98.94 154 ILE B N 1
ATOM 2896 C CA . ILE B 1 154 ? -1.749 7.344 -2.312 1 98.94 154 ILE B CA 1
ATOM 2897 C C . ILE B 1 154 ? -3.188 6.836 -2.369 1 98.94 154 ILE B C 1
ATOM 2899 O O . ILE B 1 154 ? -4.133 7.629 -2.373 1 98.94 154 ILE B O 1
ATOM 2903 N N . THR B 1 155 ? -3.338 5.543 -2.375 1 98.94 155 THR B N 1
ATOM 2904 C CA . THR B 1 155 ? -4.66 4.941 -2.496 1 98.94 155 THR B CA 1
ATOM 2905 C C . THR B 1 155 ? -5.5 5.227 -1.254 1 98.94 155 THR B C 1
ATOM 2907 O O . THR B 1 155 ? -6.711 5.434 -1.352 1 98.94 155 THR B O 1
ATOM 2910 N N . LEU B 1 156 ? -4.867 5.273 -0.106 1 98.94 156 LEU B N 1
ATOM 2911 C CA . LEU B 1 156 ? -5.559 5.598 1.135 1 98.94 156 LEU B CA 1
ATOM 2912 C C . LEU B 1 156 ? -6.152 7.004 1.073 1 98.94 156 LEU B C 1
ATOM 2914 O O . LEU B 1 156 ? -7.316 7.207 1.425 1 98.94 156 LEU B O 1
ATOM 2918 N N . MET B 1 157 ? -5.398 7.934 0.588 1 98.94 157 MET B N 1
ATOM 2919 C CA . MET B 1 157 ? -5.875 9.312 0.497 1 98.94 157 MET B CA 1
ATOM 2920 C C . MET B 1 157 ? -7.039 9.422 -0.481 1 98.94 157 MET B C 1
ATOM 2922 O O . MET B 1 157 ? -7.992 10.164 -0.236 1 98.94 157 MET B O 1
ATOM 2926 N N . GLU B 1 158 ? -6.938 8.695 -1.598 1 98.94 158 GLU B N 1
ATOM 2927 C CA . GLU B 1 158 ? -8.047 8.68 -2.547 1 98.94 158 GLU B CA 1
ATOM 2928 C C . GLU B 1 158 ? -9.32 8.156 -1.897 1 98.94 158 GLU B C 1
ATOM 2930 O O . GLU B 1 158 ? -10.406 8.703 -2.119 1 98.94 158 GLU B O 1
ATOM 2935 N N . LEU B 1 159 ? -9.18 7.098 -1.13 1 98.88 159 LEU B N 1
ATOM 2936 C CA . LEU B 1 159 ? -10.336 6.52 -0.455 1 98.88 159 LEU B CA 1
ATOM 2937 C C . LEU B 1 159 ? -10.93 7.5 0.552 1 98.88 159 LEU B C 1
ATOM 2939 O O . LEU B 1 159 ? -12.148 7.676 0.611 1 98.88 159 LEU B O 1
ATOM 2943 N N . LEU B 1 160 ? -10.086 8.156 1.302 1 98.94 160 LEU B N 1
ATOM 2944 C CA . LEU B 1 160 ? -10.562 9.078 2.332 1 98.94 160 LEU B CA 1
ATOM 2945 C C . LEU B 1 160 ? -11.242 10.289 1.706 1 98.94 160 LEU B C 1
ATOM 2947 O O . LEU B 1 160 ? -12.219 10.812 2.254 1 98.94 160 LEU B O 1
ATOM 2951 N N . ALA B 1 161 ? -10.695 10.758 0.579 1 98.88 161 ALA B N 1
ATOM 2952 C CA . ALA B 1 161 ? -11.352 11.844 -0.146 1 98.88 161 ALA B CA 1
ATOM 2953 C C . ALA B 1 161 ? -12.797 11.484 -0.474 1 98.88 161 ALA B C 1
ATOM 2955 O O . ALA B 1 161 ? -13.695 12.32 -0.347 1 98.88 161 ALA B O 1
ATOM 2956 N N . GLU B 1 162 ? -12.984 10.219 -0.939 1 98.62 162 GLU B N 1
ATOM 2957 C CA . GLU B 1 162 ? -14.328 9.75 -1.249 1 98.62 162 GLU B CA 1
ATOM 2958 C C . GLU B 1 162 ? -15.18 9.633 0.015 1 98.62 162 GLU B C 1
ATOM 2960 O O . GLU B 1 162 ? -16.312 10.102 0.05 1 98.62 162 GLU B O 1
ATOM 2965 N N . GLU B 1 163 ? -14.633 9.086 1.04 1 98.62 163 GLU B N 1
ATOM 2966 C CA . GLU B 1 163 ? -15.383 8.789 2.258 1 98.62 163 GLU B CA 1
ATOM 2967 C C . GLU B 1 163 ? -15.773 10.07 2.988 1 98.62 163 GLU B C 1
ATOM 2969 O O . GLU B 1 163 ? -16.797 10.117 3.664 1 98.62 163 GLU B O 1
ATOM 2974 N N . TYR B 1 164 ? -15.016 11.148 2.816 1 98.62 164 TYR B N 1
ATOM 2975 C CA . TYR B 1 164 ? -15.281 12.383 3.545 1 98.62 164 TYR B CA 1
ATOM 2976 C C . TYR B 1 164 ? -15.688 13.5 2.594 1 98.62 164 TYR B C 1
ATOM 2978 O O . TYR B 1 164 ? -15.648 14.68 2.955 1 98.62 164 TYR B O 1
ATOM 2986 N N . LYS B 1 165 ? -16.062 13.148 1.392 1 97.56 165 LYS B N 1
ATOM 2987 C CA . LYS B 1 165 ? -16.406 14.141 0.381 1 97.56 165 LYS B CA 1
ATOM 2988 C C . LYS B 1 165 ? -17.562 15.023 0.859 1 97.56 165 LYS B C 1
ATOM 2990 O O . LYS B 1 165 ? -17.562 16.234 0.604 1 97.56 165 LYS B O 1
ATOM 2995 N N . ASP B 1 166 ? -18.484 14.461 1.646 1 97.69 166 ASP B N 1
ATOM 2996 C CA . ASP B 1 166 ? -19.656 15.211 2.096 1 97.69 166 ASP B CA 1
ATOM 2997 C C . ASP B 1 166 ? -19.281 16.172 3.223 1 97.69 166 ASP B C 1
ATOM 2999 O O . ASP B 1 166 ? -19.984 17.156 3.465 1 97.69 166 ASP B O 1
ATOM 3003 N N . LYS B 1 167 ? -18.234 15.859 3.928 1 97.75 167 LYS B N 1
ATOM 3004 C CA . LYS B 1 167 ? -17.75 16.766 4.961 1 97.75 167 LYS B CA 1
ATOM 3005 C C . LYS B 1 167 ? -16.875 17.859 4.363 1 97.75 167 LYS B C 1
ATOM 3007 O O . LYS B 1 167 ? -16.453 18.781 5.07 1 97.75 167 LYS B O 1
ATOM 3012 N N . LYS B 1 168 ? -16.547 17.75 3.111 1 97.94 168 LYS B N 1
ATOM 3013 C CA . LYS B 1 168 ? -15.781 18.703 2.334 1 97.94 168 LYS B CA 1
ATOM 3014 C C . LYS B 1 168 ? -14.383 18.891 2.918 1 97.94 168 LYS B C 1
ATOM 3016 O O . LYS B 1 168 ? -13.891 20.016 3.023 1 97.94 168 LYS B O 1
ATOM 3021 N N . ILE B 1 169 ? -13.906 17.891 3.475 1 98.75 169 ILE B N 1
ATOM 3022 C CA . ILE B 1 169 ? -12.484 17.812 3.801 1 98.75 169 ILE B CA 1
ATOM 3023 C C . ILE B 1 169 ? -11.719 17.219 2.625 1 98.75 169 ILE B C 1
ATOM 3025 O O . ILE B 1 169 ? -12.07 16.141 2.131 1 98.75 169 ILE B O 1
ATOM 3029 N N . ALA B 1 170 ? -10.703 17.906 2.133 1 98.94 170 ALA B N 1
ATOM 3030 C CA . ALA B 1 170 ? -9.953 17.438 0.968 1 98.94 170 ALA B CA 1
ATOM 3031 C C . ALA B 1 170 ? -8.758 16.578 1.388 1 98.94 170 ALA B C 1
ATOM 3033 O O . ALA B 1 170 ? -8.086 16.891 2.379 1 98.94 170 ALA B O 1
ATOM 3034 N N . PHE B 1 171 ? -8.555 15.547 0.708 1 98.94 171 PHE B N 1
ATOM 3035 C CA . PHE B 1 171 ? -7.391 14.68 0.834 1 98.94 171 PHE B CA 1
ATOM 3036 C C . PHE B 1 171 ? -6.617 14.617 -0.477 1 98.94 171 PHE B C 1
ATOM 3038 O O . PHE B 1 171 ? -7.168 14.234 -1.512 1 98.94 171 PHE B O 1
ATOM 3045 N N . ASN B 1 172 ? -5.34 15.016 -0.418 1 98.94 172 ASN B N 1
ATOM 3046 C CA . ASN B 1 172 ? -4.504 14.945 -1.612 1 98.94 172 ASN B CA 1
ATOM 3047 C C . ASN B 1 172 ? -3.109 14.414 -1.292 1 98.94 172 ASN B C 1
ATOM 3049 O O . ASN B 1 172 ? -2.678 14.445 -0.139 1 98.94 172 ASN B O 1
ATOM 3053 N N . THR B 1 173 ? -2.512 13.898 -2.322 1 98.94 173 THR B N 1
ATOM 3054 C CA . THR B 1 173 ? -1.167 13.352 -2.172 1 98.94 173 THR B CA 1
ATOM 3055 C C . THR B 1 173 ? -0.194 14.039 -3.127 1 98.94 173 THR B C 1
ATOM 3057 O O . THR B 1 173 ? -0.521 14.273 -4.293 1 98.94 173 THR B O 1
ATOM 3060 N N . LEU B 1 174 ? 0.942 14.422 -2.637 1 98.94 174 LEU B N 1
ATOM 3061 C CA . LEU B 1 174 ? 2.064 14.875 -3.451 1 98.94 174 LEU B CA 1
ATOM 3062 C C . LEU B 1 174 ? 3.121 13.781 -3.578 1 98.94 174 LEU B C 1
ATOM 3064 O O . LEU B 1 174 ? 3.691 13.352 -2.576 1 98.94 174 LEU B O 1
ATOM 3068 N N . ALA B 1 175 ? 3.348 13.297 -4.754 1 98.75 175 ALA B N 1
ATOM 3069 C CA . ALA B 1 175 ? 4.441 12.367 -5 1 98.75 175 ALA B CA 1
ATOM 3070 C C . ALA B 1 175 ? 5.715 13.102 -5.406 1 98.75 175 ALA B C 1
ATOM 3072 O O . ALA B 1 175 ? 5.812 13.609 -6.527 1 98.75 175 ALA B O 1
ATOM 3073 N N . LEU B 1 176 ? 6.68 13.062 -4.535 1 98.44 176 LEU B N 1
ATOM 3074 C CA . LEU B 1 176 ? 7.867 13.883 -4.75 1 98.44 176 LEU B CA 1
ATOM 3075 C C . LEU B 1 176 ? 8.922 13.109 -5.535 1 98.44 176 LEU B C 1
ATOM 3077 O O . LEU B 1 176 ? 9.102 11.906 -5.328 1 98.44 176 LEU B O 1
ATOM 3081 N N . GLY B 1 177 ? 9.594 13.836 -6.391 1 97.19 177 GLY B N 1
ATOM 3082 C CA . GLY B 1 177 ? 10.844 13.344 -6.945 1 97.19 177 GLY B CA 1
ATOM 3083 C C . GLY B 1 177 ? 12.023 13.516 -6.004 1 97.19 177 GLY B C 1
ATOM 3084 O O . GLY B 1 177 ? 11.852 13.539 -4.781 1 97.19 177 GLY B O 1
ATOM 3085 N N . ALA B 1 178 ? 13.188 13.602 -6.535 1 96.69 178 ALA B N 1
ATOM 3086 C CA . ALA B 1 178 ? 14.406 13.672 -5.73 1 96.69 178 ALA B CA 1
ATOM 3087 C C . ALA B 1 178 ? 14.531 15.031 -5.043 1 96.69 178 ALA B C 1
ATOM 3089 O O . ALA B 1 178 ? 14.469 16.078 -5.699 1 96.69 178 ALA B O 1
ATOM 3090 N N . VAL B 1 179 ? 14.578 15.062 -3.781 1 97.75 179 VAL B N 1
ATOM 3091 C CA . VAL B 1 179 ? 14.875 16.219 -2.953 1 97.75 179 VAL B CA 1
ATOM 3092 C C . VAL B 1 179 ? 16.125 15.969 -2.125 1 97.75 179 VAL B C 1
ATOM 3094 O O . VAL B 1 179 ? 16.312 14.875 -1.58 1 97.75 179 VAL B O 1
ATOM 3097 N N . GLN B 1 180 ? 17.016 16.938 -2.094 1 96.75 180 GLN B N 1
ATOM 3098 C CA . GLN B 1 180 ? 18.297 16.734 -1.432 1 96.75 180 GLN B CA 1
ATOM 3099 C C . GLN B 1 180 ? 18.125 16.656 0.083 1 96.75 180 GLN B C 1
ATOM 3101 O O . GLN B 1 180 ? 18.25 17.672 0.779 1 96.75 180 GLN B O 1
ATOM 3106 N N . THR B 1 181 ? 17.859 15.469 0.573 1 96.44 181 THR B N 1
ATOM 3107 C CA . THR B 1 181 ? 17.672 15.18 1.992 1 96.44 181 THR B CA 1
ATOM 3108 C C . THR B 1 181 ? 18.562 14.023 2.428 1 96.44 181 THR B C 1
ATOM 3110 O O . THR B 1 181 ? 19.156 13.344 1.589 1 96.44 181 THR B O 1
ATOM 3113 N N . GLU B 1 182 ? 18.688 13.812 3.748 1 94.12 182 GLU B N 1
ATOM 3114 C CA . GLU B 1 182 ? 19.406 12.664 4.285 1 94.12 182 GLU B CA 1
ATOM 3115 C C . GLU B 1 182 ? 18.766 11.352 3.826 1 94.12 182 GLU B C 1
ATOM 3117 O O . GLU B 1 182 ? 19.469 10.375 3.572 1 94.12 182 GLU B O 1
ATOM 3122 N N . MET B 1 183 ? 17.469 11.297 3.689 1 93.69 183 MET B N 1
ATOM 3123 C CA . MET B 1 183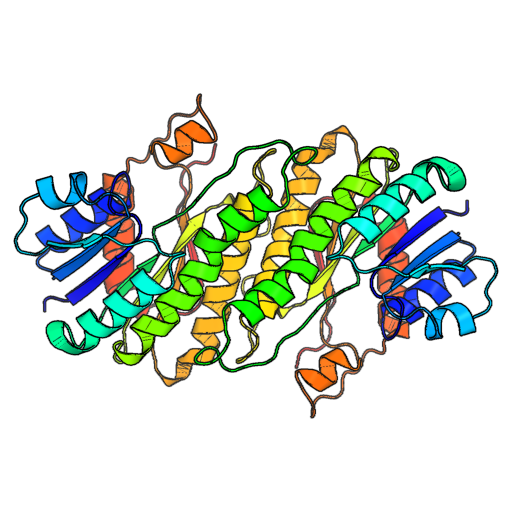 ? 16.75 10.102 3.244 1 93.69 183 MET B CA 1
ATOM 3124 C C . MET B 1 183 ? 17.141 9.742 1.815 1 93.69 183 MET B C 1
ATOM 3126 O O . MET B 1 183 ? 17.375 8.57 1.508 1 93.69 183 MET B O 1
ATOM 3130 N N . LEU B 1 184 ? 17.219 10.758 0.945 1 94.62 184 LEU B N 1
ATOM 3131 C CA . LEU B 1 184 ? 17.656 10.508 -0.422 1 94.62 184 LEU B CA 1
ATOM 3132 C C . LEU B 1 184 ? 19.047 9.875 -0.438 1 94.62 184 LEU B C 1
ATOM 3134 O O . LEU B 1 184 ? 19.281 8.914 -1.178 1 94.62 184 LEU B O 1
ATOM 3138 N N . GLN B 1 185 ? 19.859 10.438 0.36 1 93.75 185 GLN B N 1
ATOM 3139 C CA . GLN B 1 185 ? 21.25 9.961 0.391 1 93.75 185 GLN B CA 1
ATOM 3140 C C . GLN B 1 185 ? 21.312 8.523 0.891 1 93.75 185 GLN B C 1
ATOM 3142 O O . GLN B 1 185 ? 22.172 7.75 0.455 1 93.75 185 GLN B O 1
ATOM 3147 N N . GLU B 1 186 ? 20.422 8.203 1.797 1 91.25 186 GLU B N 1
ATOM 3148 C CA . GLU B 1 186 ? 20.359 6.836 2.289 1 91.25 186 GLU B CA 1
ATOM 3149 C C . GLU B 1 186 ? 19.984 5.867 1.167 1 91.25 186 GLU B C 1
ATOM 3151 O O . GLU B 1 186 ? 20.547 4.777 1.07 1 91.25 186 GLU B O 1
ATOM 3156 N N . ALA B 1 187 ? 19.141 6.23 0.334 1 93.5 187 ALA B N 1
ATOM 3157 C CA . ALA B 1 187 ? 18.656 5.371 -0.749 1 93.5 187 ALA B CA 1
ATOM 3158 C C . ALA B 1 187 ? 19.609 5.418 -1.942 1 93.5 187 ALA B C 1
ATOM 3160 O O . ALA B 1 187 ? 19.844 4.398 -2.592 1 93.5 187 ALA B O 1
ATOM 3161 N N . PHE B 1 188 ? 20.109 6.676 -2.156 1 95.25 188 PHE B N 1
ATOM 3162 C CA . PHE B 1 188 ? 20.953 6.926 -3.314 1 95.25 188 PHE B CA 1
ATOM 3163 C C . PHE B 1 188 ? 22.156 7.773 -2.93 1 95.25 188 PHE B C 1
ATOM 3165 O O . PHE B 1 188 ? 22.219 8.969 -3.244 1 95.25 188 PHE B O 1
ATOM 3172 N N . PRO B 1 189 ? 23.188 7.152 -2.408 1 94.12 189 PRO B N 1
ATOM 3173 C CA . PRO B 1 189 ? 24.312 7.891 -1.842 1 94.12 189 PRO B CA 1
ATOM 3174 C C . PRO B 1 189 ? 25.062 8.719 -2.883 1 94.12 189 PRO B C 1
ATOM 3176 O O . PRO B 1 189 ? 25.641 9.758 -2.551 1 94.12 189 PRO B O 1
ATOM 3179 N N . ASP B 1 190 ? 24.938 8.383 -4.145 1 94.31 190 ASP B N 1
ATOM 3180 C CA . ASP B 1 190 ? 25.75 9.055 -5.16 1 94.31 190 ASP B CA 1
ATOM 3181 C C . ASP B 1 190 ? 24.906 10 -6 1 94.31 190 ASP B C 1
ATOM 3183 O O . ASP B 1 190 ? 25.359 10.539 -7.008 1 94.31 190 ASP B O 1
ATOM 3187 N N . TYR B 1 191 ? 23.703 10.164 -5.543 1 95.06 191 TYR B N 1
ATOM 3188 C CA . TYR B 1 191 ? 22.812 11.016 -6.332 1 95.06 191 TYR B CA 1
ATOM 3189 C C . TYR B 1 191 ? 22.672 12.398 -5.703 1 95.06 191 TYR B C 1
ATOM 3191 O O . TYR B 1 191 ? 22.469 12.516 -4.492 1 95.06 191 TYR B O 1
ATOM 3199 N N . GLN B 1 192 ? 22.844 13.445 -6.492 1 95.31 192 GLN B N 1
ATOM 3200 C CA . GLN B 1 192 ? 22.625 14.82 -6.059 1 95.31 192 GLN B CA 1
ATOM 3201 C C . GLN B 1 192 ? 21.391 15.414 -6.711 1 95.31 192 GLN B C 1
ATOM 3203 O O . GLN B 1 192 ? 21.359 15.609 -7.93 1 95.31 192 GLN B O 1
ATOM 3208 N N . ALA B 1 193 ? 20.438 15.711 -5.891 1 95.75 193 ALA B N 1
ATOM 3209 C CA . ALA B 1 193 ? 19.219 16.281 -6.426 1 95.75 193 ALA B CA 1
ATOM 3210 C C . ALA B 1 193 ? 19.359 17.781 -6.676 1 95.75 193 ALA B C 1
ATOM 3212 O O . ALA B 1 193 ? 20.141 18.453 -5.996 1 95.75 193 ALA B O 1
ATOM 3213 N N . ASN B 1 194 ? 18.578 18.297 -7.566 1 95.56 194 ASN B N 1
ATOM 3214 C CA . ASN B 1 194 ? 18.625 19.719 -7.883 1 95.56 194 ASN B CA 1
ATOM 3215 C C . ASN B 1 194 ? 17.672 20.516 -7.016 1 95.56 194 ASN B C 1
ATOM 3217 O O . ASN B 1 194 ? 17.719 21.75 -7 1 95.56 194 ASN B O 1
ATOM 3221 N N . THR B 1 195 ? 16.781 19.828 -6.316 1 97.81 195 THR B N 1
ATOM 3222 C CA . THR B 1 195 ? 15.781 20.484 -5.477 1 97.81 195 THR B CA 1
ATOM 3223 C C . THR B 1 195 ? 16.172 20.391 -4.004 1 97.81 195 THR B C 1
ATOM 3225 O O . THR B 1 195 ? 16.438 19.312 -3.496 1 97.81 195 THR B O 1
ATOM 3228 N N . SER B 1 196 ? 16.234 21.547 -3.311 1 97.75 196 SER B N 1
ATOM 3229 C CA . SER B 1 196 ? 16.531 21.578 -1.883 1 97.75 196 SER B CA 1
ATOM 3230 C C . SER B 1 196 ? 15.281 21.359 -1.046 1 97.75 196 SER B C 1
ATOM 3232 O O . SER B 1 196 ? 14.164 21.516 -1.541 1 97.75 196 SER B O 1
ATOM 3234 N N . PRO B 1 197 ? 15.453 20.984 0.223 1 98.38 197 PRO B N 1
ATOM 3235 C CA . PRO B 1 197 ? 14.305 20.875 1.118 1 98.38 197 PRO B CA 1
ATOM 3236 C C . PRO B 1 197 ? 13.5 22.172 1.201 1 98.38 197 PRO B C 1
ATOM 3238 O O . PRO B 1 197 ? 12.266 22.141 1.214 1 98.38 197 PRO B O 1
ATOM 3241 N N . GLU B 1 198 ? 14.172 23.312 1.175 1 98.56 198 GLU B N 1
ATOM 3242 C CA . GLU B 1 198 ? 13.508 24.609 1.273 1 98.56 198 GLU B CA 1
ATOM 3243 C C . GLU B 1 198 ? 12.664 24.891 0.038 1 98.56 198 GLU B C 1
ATOM 3245 O O . GLU B 1 198 ? 11.539 25.391 0.151 1 98.56 198 GLU B O 1
ATOM 3250 N N . GLN B 1 199 ? 13.234 24.531 -1.105 1 98.44 199 GLN B N 1
ATOM 3251 C CA . GLN B 1 199 ? 12.5 24.734 -2.352 1 98.44 199 GLN B CA 1
ATOM 3252 C C . GLN B 1 199 ? 11.258 23.859 -2.408 1 98.44 199 GLN B C 1
ATOM 3254 O O . GLN B 1 199 ? 10.18 24.312 -2.783 1 98.44 199 GLN B O 1
ATOM 3259 N N . MET B 1 200 ? 11.391 22.641 -2.051 1 98.69 200 MET B N 1
ATOM 3260 C CA . MET B 1 200 ? 10.25 21.734 -2.057 1 98.69 200 MET B CA 1
ATOM 3261 C C . MET B 1 200 ? 9.211 22.156 -1.029 1 98.69 200 MET B C 1
ATOM 3263 O O . MET B 1 200 ? 8.008 22.109 -1.302 1 98.69 200 MET B O 1
ATOM 3267 N N . ALA B 1 201 ? 9.68 22.594 0.125 1 98.88 201 ALA B N 1
ATOM 3268 C CA . ALA B 1 201 ? 8.781 23.047 1.186 1 98.88 201 ALA B CA 1
ATOM 3269 C C . ALA B 1 201 ? 7.914 24.203 0.709 1 98.88 201 ALA B C 1
ATOM 3271 O O . ALA B 1 201 ? 6.746 24.312 1.083 1 98.88 201 ALA B O 1
ATOM 3272 N N . GLU B 1 202 ? 8.477 25.047 -0.083 1 98.75 202 GLU B N 1
ATOM 3273 C CA . GLU B 1 202 ? 7.723 26.172 -0.622 1 98.75 202 GLU B CA 1
ATOM 3274 C C . GLU B 1 202 ? 6.523 25.703 -1.438 1 98.75 202 GLU B C 1
ATOM 3276 O O . GLU B 1 202 ? 5.41 26.203 -1.272 1 98.75 202 GLU B O 1
ATOM 3281 N N . PHE B 1 203 ? 6.789 24.75 -2.293 1 98.75 203 PHE B N 1
ATOM 3282 C CA . PHE B 1 203 ? 5.707 24.203 -3.096 1 98.75 203 PHE B CA 1
ATOM 3283 C C . PHE B 1 203 ? 4.652 23.547 -2.209 1 98.75 203 PHE B C 1
ATOM 3285 O O . PHE B 1 203 ? 3.455 23.797 -2.373 1 98.75 203 PHE B O 1
ATOM 3292 N N . ILE B 1 204 ? 5.09 22.734 -1.256 1 98.88 204 ILE B N 1
ATOM 3293 C CA . ILE B 1 204 ? 4.176 21.984 -0.396 1 98.88 204 ILE B CA 1
ATOM 3294 C C . ILE B 1 204 ? 3.332 22.953 0.422 1 98.88 204 ILE B C 1
ATOM 3296 O O . ILE B 1 204 ? 2.125 22.75 0.585 1 98.88 204 ILE B O 1
ATOM 3300 N N . ALA B 1 205 ? 3.959 24.031 0.931 1 98.88 205 ALA B N 1
ATOM 3301 C CA . ALA B 1 205 ? 3.242 25.031 1.724 1 98.88 205 ALA B CA 1
ATOM 3302 C C . ALA B 1 205 ? 2.105 25.656 0.92 1 98.88 205 ALA B C 1
ATOM 3304 O O . ALA B 1 205 ? 0.968 25.719 1.394 1 98.88 205 ALA B O 1
ATOM 3305 N N . ASN B 1 206 ? 2.471 26.062 -0.287 1 98.81 206 ASN B N 1
ATOM 3306 C CA . ASN B 1 206 ? 1.453 26.672 -1.139 1 98.81 206 ASN B CA 1
ATOM 3307 C C . ASN B 1 206 ? 0.321 25.688 -1.444 1 98.81 206 ASN B C 1
ATOM 3309 O O . ASN B 1 206 ? -0.854 26.062 -1.373 1 98.81 206 ASN B O 1
ATOM 3313 N N . PHE B 1 207 ? 0.644 24.469 -1.757 1 98.88 207 PHE B N 1
ATOM 3314 C CA . PHE B 1 207 ? -0.364 23.469 -2.088 1 98.88 207 PHE B CA 1
ATOM 3315 C C . PHE B 1 207 ? -1.234 23.156 -0.877 1 98.88 207 PHE B C 1
ATOM 3317 O O . PHE B 1 207 ? -2.451 23 -1.003 1 98.88 207 PHE B O 1
ATOM 3324 N N . ALA B 1 208 ? -0.609 23.031 0.271 1 98.88 208 ALA B N 1
ATOM 3325 C CA . ALA B 1 208 ? -1.337 22.703 1.494 1 98.88 208 ALA B CA 1
ATOM 3326 C C . ALA B 1 208 ? -2.369 23.766 1.825 1 98.88 208 ALA B C 1
ATOM 3328 O O . ALA B 1 208 ? -3.475 23.453 2.275 1 98.88 208 ALA B O 1
ATOM 3329 N N . LEU B 1 209 ? -2.043 25.016 1.545 1 98.69 209 LEU B N 1
ATOM 3330 C CA . LEU B 1 209 ? -2.889 26.141 1.911 1 98.69 209 LEU B CA 1
ATOM 3331 C C . LEU B 1 209 ? -3.982 26.359 0.872 1 98.69 209 LEU B C 1
ATOM 3333 O O . LEU B 1 209 ? -5.078 26.828 1.204 1 98.69 209 LEU B O 1
ATOM 3337 N N . ASN B 1 210 ? -3.678 25.922 -0.395 1 98.31 210 ASN B N 1
ATOM 3338 C CA . ASN B 1 210 ? -4.566 26.406 -1.449 1 98.31 210 ASN B CA 1
ATOM 3339 C C . ASN B 1 210 ? -5.074 25.25 -2.316 1 98.31 210 ASN B C 1
ATOM 3341 O O . ASN B 1 210 ? -6.059 25.406 -3.043 1 98.31 210 ASN B O 1
ATOM 3345 N N . GLY B 1 211 ? -4.426 24.109 -2.297 1 98.56 211 GLY B N 1
ATOM 3346 C CA . GLY B 1 211 ? -4.695 23.016 -3.232 1 98.56 211 GLY B CA 1
ATOM 3347 C C . GLY B 1 211 ? -6.105 22.484 -3.125 1 98.56 211 GLY B C 1
ATOM 3348 O O . GLY B 1 211 ? -6.676 22.016 -4.113 1 98.56 211 GLY B O 1
ATOM 3349 N N . HIS B 1 212 ? -6.715 22.578 -1.946 1 98.31 212 HIS B N 1
ATOM 3350 C CA . HIS B 1 212 ? -8.039 22.016 -1.705 1 98.31 212 HIS B CA 1
ATOM 3351 C C . HIS B 1 212 ? -9.102 22.75 -2.514 1 98.31 212 HIS B C 1
ATOM 3353 O O . HIS B 1 212 ? -10.219 22.234 -2.678 1 98.31 212 HIS B O 1
ATOM 3359 N N . LYS B 1 213 ? -8.789 23.938 -2.975 1 97.94 213 LYS B N 1
ATOM 3360 C CA . LYS B 1 213 ? -9.719 24.703 -3.793 1 97.94 213 LYS B CA 1
ATOM 3361 C C . LYS B 1 213 ? -9.898 24.078 -5.172 1 97.94 213 LYS B C 1
ATOM 3363 O O . LYS B 1 213 ? -10.891 24.328 -5.855 1 97.94 213 LYS B O 1
ATOM 3368 N N . TRP B 1 214 ? -8.922 23.219 -5.559 1 98.06 214 TRP B N 1
ATOM 3369 C CA . TRP B 1 214 ? -8.898 22.719 -6.93 1 98.06 214 TRP B CA 1
ATOM 3370 C C . TRP B 1 214 ? -8.93 21.203 -6.953 1 98.06 214 TRP B C 1
ATOM 3372 O O . TRP B 1 214 ? -9.336 20.594 -7.949 1 98.06 214 TRP B O 1
ATOM 3382 N N . PHE B 1 215 ? -8.445 20.625 -5.844 1 98.5 215 PHE B N 1
ATOM 3383 C CA . PHE B 1 215 ? -8.195 19.188 -5.898 1 98.5 215 PHE B CA 1
ATOM 3384 C C . PHE B 1 215 ? -8.766 18.5 -4.668 1 98.5 215 PHE B C 1
ATOM 3386 O O . PHE B 1 215 ? -8.695 19.031 -3.561 1 98.5 215 PHE B O 1
ATOM 3393 N N . ASN B 1 216 ? -9.359 17.359 -4.84 1 98.75 216 ASN B N 1
ATOM 3394 C CA . ASN B 1 216 ? -9.742 16.406 -3.805 1 98.75 216 ASN B CA 1
ATOM 3395 C C . ASN B 1 216 ? -9.562 14.961 -4.273 1 98.75 216 ASN B C 1
ATOM 3397 O O . ASN B 1 216 ? -10.125 14.562 -5.297 1 98.75 216 ASN B O 1
ATOM 3401 N N . GLY B 1 217 ? -8.758 14.188 -3.574 1 98.75 217 GLY B N 1
ATOM 3402 C CA . GLY B 1 217 ? -8.484 12.812 -3.943 1 98.75 217 GLY B CA 1
ATOM 3403 C C . GLY B 1 217 ? -7.488 12.68 -5.078 1 98.75 217 GLY B C 1
ATOM 3404 O O . GLY B 1 217 ? -7.543 11.719 -5.852 1 98.75 217 GLY B O 1
ATOM 3405 N N . LYS B 1 218 ? -6.605 13.672 -5.191 1 98.75 218 LYS B N 1
ATOM 3406 C CA . LYS B 1 218 ? -5.746 13.672 -6.371 1 98.75 218 LYS B CA 1
ATOM 3407 C C . LYS B 1 218 ? -4.293 13.406 -5.988 1 98.75 218 LYS B C 1
ATOM 3409 O O . LYS B 1 218 ? -3.844 13.805 -4.91 1 98.75 218 LYS B O 1
ATOM 3414 N N . LEU B 1 219 ? -3.662 12.703 -6.82 1 98.81 219 LEU B N 1
ATOM 3415 C CA . LEU B 1 219 ? -2.213 12.531 -6.812 1 98.81 219 LEU B CA 1
ATOM 3416 C C . LEU B 1 219 ? -1.542 13.547 -7.734 1 98.81 219 LEU B C 1
ATOM 3418 O O . LEU B 1 219 ? -1.833 13.594 -8.93 1 98.81 219 LEU B O 1
ATOM 3422 N N . ILE B 1 220 ? -0.712 14.367 -7.184 1 98.69 220 ILE B N 1
ATOM 3423 C CA . ILE B 1 220 ? 0.071 15.32 -7.969 1 98.69 220 ILE B CA 1
ATOM 3424 C C . ILE B 1 220 ? 1.541 14.906 -7.957 1 98.69 220 ILE B C 1
ATOM 3426 O O . ILE B 1 220 ? 2.141 14.758 -6.891 1 98.69 220 ILE B O 1
ATOM 3430 N N . GLN B 1 221 ? 2.104 14.648 -9.078 1 98.25 221 GLN B N 1
ATOM 3431 C CA . GLN B 1 221 ? 3.518 14.312 -9.195 1 98.25 221 GLN B CA 1
ATOM 3432 C C . GLN B 1 221 ? 4.383 15.562 -9.242 1 98.25 221 GLN B C 1
ATOM 3434 O O . GLN B 1 221 ? 4.215 16.406 -10.117 1 98.25 221 GLN B O 1
ATOM 3439 N N . VAL B 1 222 ? 5.215 15.734 -8.273 1 98 222 VAL B N 1
ATOM 3440 C CA . VAL B 1 222 ? 6.09 16.891 -8.141 1 98 222 VAL B CA 1
ATOM 3441 C C . VAL B 1 222 ? 7.543 16.469 -8.344 1 98 222 VAL B C 1
ATOM 3443 O O . VAL B 1 222 ? 8.297 16.344 -7.379 1 98 222 VAL B O 1
ATOM 3446 N N . SER B 1 223 ? 7.898 16.328 -9.586 1 94.88 223 SER B N 1
ATOM 3447 C CA . SER B 1 223 ? 9.195 15.734 -9.906 1 94.88 223 SER B CA 1
ATOM 3448 C C . SER B 1 223 ? 9.789 16.359 -11.172 1 94.88 223 SER B C 1
ATOM 3450 O O . SER B 1 223 ? 9.18 16.312 -12.242 1 94.88 223 SER B O 1
ATOM 3452 N N . ASN B 1 224 ? 10.891 16.984 -11.031 1 92.12 224 ASN B N 1
ATOM 3453 C CA . ASN B 1 224 ? 11.609 17.453 -12.203 1 92.12 224 ASN B CA 1
ATOM 3454 C C . ASN B 1 224 ? 12.828 16.578 -12.5 1 92.12 224 ASN B C 1
ATOM 3456 O O . ASN B 1 224 ? 13.438 16.703 -13.562 1 92.12 224 ASN B O 1
ATOM 3460 N N . THR B 1 225 ? 13.258 15.805 -11.516 1 84.5 225 THR B N 1
ATOM 3461 C CA . THR B 1 225 ? 14.305 14.805 -11.688 1 84.5 225 THR B CA 1
ATOM 3462 C C . THR B 1 225 ? 14.016 13.57 -10.844 1 84.5 225 THR B C 1
ATOM 3464 O O . THR B 1 225 ? 13.258 13.633 -9.875 1 84.5 225 THR B O 1
ATOM 3467 N N . THR B 1 226 ? 14.5 12.461 -11.289 1 83.19 226 THR B N 1
ATOM 3468 C CA . THR B 1 226 ? 14.445 11.211 -10.539 1 83.19 226 THR B CA 1
ATOM 3469 C C . THR B 1 226 ? 15.797 10.492 -10.586 1 83.19 226 THR B C 1
ATOM 3471 O O . THR B 1 226 ? 16.562 10.648 -11.547 1 83.19 226 THR B O 1
ATOM 3474 N N . PRO B 1 227 ? 16.078 9.922 -9.523 1 83.38 227 PRO B N 1
ATOM 3475 C CA . PRO B 1 227 ? 17.359 9.203 -9.547 1 83.38 227 PRO B CA 1
ATOM 3476 C C . PRO B 1 227 ? 17.438 8.188 -10.68 1 83.38 227 PRO B C 1
ATOM 3478 O O . PRO B 1 227 ? 16.422 7.723 -11.18 1 83.38 227 PRO B O 1
#

Organism: Capnocytophaga canimorsus (strain 5) (NCBI:txid860228)

Secondary structure (DSSP, 8-state):
-PPEEEEE--SSHHHHHHHHHHHHTT-EEEEEES--HHHHTT--TTEEEEE--TT-HHHHHHHHHHIIIII---SEEEE---------TTT--HHHHHHHHIIIIIHHHHHHHHHGGG--TT-EEEEEEEGGGSTTS---TT-HHHHHHHHHHHHHHHHHHHHTGGGT-EEEEEEE----SHHHHHH-TT---S--HHHHHHHHHHHHHHGGGT-SSEEEEE-S---/-PPEEEEE--SSHHHHHHHHHHHHTT-EEEEEES--HHHHTT--TTEEEEE--TT-HHHHHHHHHHIIIII---SEEEE---------TTT--HHHHHHHHIIIIIHHHHHHHHHGGG--TT-EEEEEEEGGGSTTS---TT-HHHHHHHHHHHHHHHHHHHHTGGGT-EEEEEEE----SHHHHHH-TT---S--HHHHHHHHHHHHHHGGGT-SSEEEEE-S---